Protein AF-A0A534S6N1-F1 (afdb_monomer)

Mean predicted aligned error: 6.17 Å

Structure (mmCIF, N/CA/C/O backbone):
data_AF-A0A534S6N1-F1
#
_entry.id   AF-A0A534S6N1-F1
#
loop_
_atom_site.group_PDB
_atom_site.id
_atom_site.type_symbol
_atom_site.label_atom_id
_atom_site.label_alt_id
_atom_site.label_comp_id
_atom_site.label_asym_id
_atom_site.label_entity_id
_atom_site.label_seq_id
_atom_site.pdbx_PDB_ins_code
_atom_site.Cartn_x
_atom_site.Cartn_y
_atom_site.Cartn_z
_atom_site.occupancy
_atom_site.B_iso_or_equiv
_atom_site.auth_seq_id
_atom_site.auth_comp_id
_atom_site.auth_asym_id
_atom_site.auth_atom_id
_atom_site.pdbx_PDB_model_num
ATOM 1 N N . MET A 1 1 ? -33.232 0.671 -15.993 1.00 51.81 1 MET A N 1
ATOM 2 C CA . MET A 1 1 ? -31.829 0.381 -15.630 1.00 51.81 1 MET A CA 1
ATOM 3 C C . MET A 1 1 ? -31.778 0.270 -14.112 1.00 51.81 1 MET A C 1
ATOM 5 O O . MET A 1 1 ? -31.635 1.287 -13.450 1.00 51.81 1 MET A O 1
ATOM 9 N N . THR A 1 2 ? -32.058 -0.909 -13.556 1.00 57.44 2 THR A N 1
ATOM 10 C CA . THR A 1 2 ? -32.298 -1.109 -12.106 1.00 57.44 2 THR A CA 1
ATOM 11 C C . THR A 1 2 ? -31.104 -1.698 -11.349 1.00 57.44 2 THR A C 1
ATOM 13 O O . THR A 1 2 ? -31.195 -1.885 -10.145 1.00 57.44 2 THR A O 1
ATOM 16 N N . SER A 1 3 ? -29.976 -1.934 -12.017 1.00 84.69 3 SER A N 1
ATOM 17 C CA . SER A 1 3 ? -28.804 -2.647 -11.487 1.00 84.69 3 SER A CA 1
ATOM 18 C C . SER A 1 3 ? -27.503 -1.843 -11.653 1.00 84.69 3 SER A C 1
ATOM 20 O O . SER A 1 3 ? -26.447 -2.395 -11.930 1.00 84.69 3 SER A O 1
ATOM 22 N N . LEU A 1 4 ? -27.551 -0.512 -11.530 1.00 89.69 4 LEU A N 1
ATOM 23 C CA . LEU A 1 4 ? -26.363 0.340 -11.674 1.00 89.69 4 LEU A CA 1
ATOM 24 C C . LEU A 1 4 ? -25.695 0.597 -10.315 1.00 89.69 4 LEU A C 1
ATOM 26 O O . LEU A 1 4 ? -26.336 1.147 -9.417 1.00 89.69 4 LEU A O 1
ATOM 30 N N . ALA A 1 5 ? -24.399 0.304 -10.209 1.00 93.94 5 ALA A N 1
ATOM 31 C CA . ALA A 1 5 ? -23.560 0.701 -9.083 1.00 93.94 5 ALA A CA 1
ATOM 32 C C . ALA A 1 5 ? -22.685 1.916 -9.424 1.00 93.94 5 ALA A C 1
ATOM 34 O O . ALA A 1 5 ? -22.094 1.988 -10.504 1.00 93.94 5 ALA A O 1
ATOM 35 N N . ILE A 1 6 ? -22.580 2.856 -8.483 1.00 95.00 6 ILE A N 1
ATOM 36 C CA . ILE A 1 6 ? -21.675 4.009 -8.535 1.00 95.00 6 ILE A CA 1
ATOM 37 C C . ILE A 1 6 ? -20.575 3.798 -7.493 1.00 95.00 6 ILE A C 1
ATOM 39 O O . ILE A 1 6 ? -20.832 3.779 -6.293 1.00 95.00 6 ILE A O 1
ATOM 43 N N . LEU A 1 7 ? -19.343 3.629 -7.958 1.00 95.88 7 LEU A N 1
ATOM 44 C CA . LEU A 1 7 ? -18.182 3.326 -7.129 1.00 95.88 7 LEU A CA 1
ATOM 45 C C . LEU A 1 7 ? -17.281 4.552 -7.078 1.00 95.88 7 LEU A C 1
ATOM 47 O O . LEU A 1 7 ? -16.904 5.085 -8.125 1.00 95.88 7 LEU A O 1
ATOM 51 N N . ILE A 1 8 ? -16.960 5.008 -5.874 1.00 94.88 8 ILE A N 1
ATOM 52 C CA . ILE A 1 8 ? -16.278 6.282 -5.649 1.00 94.88 8 ILE A CA 1
ATOM 53 C C . ILE A 1 8 ? -14.928 6.027 -4.979 1.00 94.88 8 ILE A C 1
ATOM 55 O O . ILE A 1 8 ? -14.865 5.334 -3.975 1.00 94.88 8 ILE A O 1
ATOM 59 N N . ASP A 1 9 ? -13.851 6.624 -5.479 1.00 92.69 9 ASP A N 1
ATOM 60 C CA . ASP A 1 9 ? -12.572 6.695 -4.764 1.00 92.69 9 ASP A CA 1
ATOM 61 C C . ASP A 1 9 ? -12.251 8.151 -4.438 1.00 92.69 9 ASP A C 1
ATOM 63 O O . ASP A 1 9 ? -11.919 8.941 -5.326 1.00 92.69 9 ASP A O 1
ATOM 67 N N . PHE A 1 10 ? -12.332 8.509 -3.158 1.00 88.88 10 PHE A N 1
ATOM 68 C CA . PHE A 1 10 ? -11.848 9.788 -2.651 1.00 88.88 10 PHE A CA 1
ATOM 69 C C . PHE A 1 10 ? -10.326 9.721 -2.491 1.00 88.88 10 PHE A C 1
ATOM 71 O O . PHE A 1 10 ? -9.799 9.389 -1.424 1.00 88.88 10 PHE A O 1
ATOM 78 N N . GLY A 1 11 ? -9.613 10.020 -3.575 1.00 84.06 11 GLY A N 1
ATOM 79 C CA . GLY A 1 11 ? -8.157 10.103 -3.593 1.00 84.06 11 GLY A CA 1
ATOM 80 C C . GLY A 1 11 ? -7.622 11.431 -3.056 1.00 84.06 11 GLY A C 1
ATOM 81 O O . GLY A 1 11 ? -8.325 12.441 -3.009 1.00 84.06 11 GLY A O 1
ATOM 82 N N . SER A 1 12 ? -6.337 11.460 -2.700 1.00 76.56 12 SER A N 1
ATOM 83 C CA . SER A 1 12 ? -5.633 12.696 -2.316 1.00 76.56 12 SER A CA 1
ATOM 84 C C . SER A 1 12 ? -5.453 13.677 -3.484 1.00 76.56 12 SER A C 1
ATOM 86 O O . SER A 1 12 ? -5.421 14.883 -3.265 1.00 76.56 12 SER A O 1
ATOM 88 N N . THR A 1 13 ? -5.359 13.176 -4.721 1.00 79.44 13 THR A N 1
ATOM 89 C CA . THR A 1 13 ? -5.199 14.000 -5.937 1.00 79.44 13 THR A CA 1
ATOM 90 C C . THR A 1 13 ? -6.490 14.123 -6.741 1.00 79.44 13 THR A C 1
ATOM 92 O O . THR A 1 13 ? -6.827 15.212 -7.195 1.00 79.44 13 THR A O 1
ATOM 95 N N . PHE A 1 14 ? -7.235 13.026 -6.889 1.00 86.94 14 PHE A N 1
ATOM 96 C CA . PHE A 1 14 ? -8.469 12.981 -7.673 1.00 86.94 14 PHE A CA 1
ATOM 97 C C . PHE A 1 14 ? -9.566 12.229 -6.928 1.00 86.94 14 PHE A C 1
ATOM 99 O O . PHE A 1 14 ? -9.301 11.160 -6.376 1.00 86.94 14 PHE A O 1
ATOM 106 N N . THR A 1 15 ? -10.791 12.746 -6.999 1.00 91.44 15 THR A N 1
ATOM 107 C CA . THR A 1 15 ? -12.002 11.968 -6.716 1.00 91.44 15 THR A CA 1
ATOM 108 C C . THR A 1 15 ? -12.402 11.252 -7.997 1.00 91.44 15 THR A C 1
ATOM 110 O O . THR A 1 15 ? -12.622 11.909 -9.014 1.00 91.44 15 THR A O 1
ATOM 113 N N . LYS A 1 16 ? -12.464 9.920 -7.975 1.00 93.88 16 LYS A N 1
ATOM 114 C CA . LYS A 1 16 ? -12.802 9.098 -9.147 1.00 93.88 16 LYS A CA 1
ATOM 115 C C . LYS A 1 16 ? -14.191 8.508 -8.976 1.00 93.88 16 LYS A C 1
ATOM 117 O O . LYS A 1 16 ? -14.545 8.100 -7.874 1.00 93.88 16 LYS A O 1
ATOM 122 N N . VAL A 1 17 ? -14.945 8.429 -10.067 1.00 95.94 17 VAL A N 1
ATOM 123 C CA . VAL A 1 17 ? -16.268 7.803 -10.097 1.00 95.94 17 VAL A CA 1
ATOM 124 C C . VAL A 1 17 ? -16.323 6.792 -11.233 1.00 95.94 17 VAL A C 1
ATOM 126 O O . VAL A 1 17 ? -15.955 7.089 -12.371 1.00 95.94 17 VAL A O 1
ATOM 129 N N . THR A 1 18 ? -16.806 5.597 -10.916 1.00 95.94 18 THR A N 1
ATOM 130 C CA . THR A 1 18 ? -16.961 4.475 -11.842 1.00 95.94 18 THR A CA 1
ATOM 131 C C . THR A 1 18 ? -18.406 3.994 -11.801 1.00 95.94 18 THR A C 1
ATOM 133 O O . THR A 1 18 ? -18.917 3.677 -10.733 1.00 95.94 18 THR A O 1
ATOM 136 N N . ALA A 1 19 ? -19.062 3.917 -12.957 1.00 95.38 19 ALA A N 1
ATOM 137 C CA . ALA A 1 19 ? -20.391 3.329 -13.088 1.00 95.38 19 ALA A CA 1
ATOM 138 C C . ALA A 1 19 ? -20.293 1.901 -13.634 1.00 95.38 19 ALA A C 1
ATOM 140 O O . ALA A 1 19 ? -19.720 1.693 -14.707 1.00 95.38 19 ALA A O 1
ATOM 141 N N . ILE A 1 20 ? -20.874 0.941 -12.916 1.00 95.31 20 ILE A N 1
ATOM 142 C CA . ILE A 1 20 ? -20.887 -0.485 -13.260 1.00 95.31 20 ILE A CA 1
ATOM 143 C C . ILE A 1 20 ? -22.326 -0.974 -13.394 1.00 95.31 20 ILE A C 1
ATOM 145 O O . ILE A 1 20 ? -23.168 -0.679 -12.552 1.00 95.31 20 ILE A O 1
ATOM 149 N N . ASP A 1 21 ? -22.593 -1.749 -14.438 1.00 94.25 21 ASP A N 1
ATOM 150 C CA . ASP A 1 21 ? -23.801 -2.563 -14.553 1.00 94.25 21 ASP A CA 1
ATOM 151 C C . ASP A 1 21 ? -23.591 -3.879 -13.785 1.00 94.25 21 ASP A C 1
ATOM 153 O O . ASP A 1 21 ? -22.712 -4.674 -14.135 1.00 94.25 21 ASP A O 1
ATOM 157 N N . LEU A 1 22 ? -24.373 -4.081 -12.723 1.00 94.19 22 LEU A N 1
ATOM 158 C CA . LEU A 1 22 ? -24.304 -5.240 -11.835 1.00 94.19 22 LEU A CA 1
ATOM 159 C C . LEU A 1 22 ? -24.839 -6.522 -12.489 1.00 94.19 22 LEU A C 1
ATOM 161 O O . LEU A 1 22 ? -24.421 -7.604 -12.090 1.00 94.19 22 LEU A O 1
ATOM 165 N N . ASP A 1 23 ? -25.698 -6.440 -13.508 1.00 93.38 23 ASP A N 1
ATOM 166 C CA . ASP A 1 23 ? -26.204 -7.635 -14.194 1.00 93.38 23 ASP A CA 1
ATOM 167 C C . ASP A 1 23 ? -25.150 -8.191 -15.161 1.00 93.38 23 ASP A C 1
ATOM 169 O O . ASP A 1 23 ? -24.965 -9.402 -15.292 1.00 93.38 23 ASP A O 1
ATOM 173 N N . THR A 1 24 ? -24.430 -7.299 -15.852 1.00 93.56 24 THR A N 1
ATOM 174 C CA . THR A 1 24 ? -23.471 -7.684 -16.904 1.00 93.56 24 THR A CA 1
ATOM 175 C C . THR A 1 24 ? -22.001 -7.616 -16.475 1.00 93.56 24 THR A C 1
ATOM 177 O O . THR A 1 24 ? -21.106 -8.021 -17.238 1.00 93.56 24 THR A O 1
ATOM 180 N N . ALA A 1 25 ? -21.728 -7.104 -15.270 1.00 94.19 25 ALA A N 1
ATOM 181 C CA . ALA A 1 25 ? -20.392 -6.773 -14.770 1.00 94.19 25 ALA A CA 1
ATOM 182 C C . ALA A 1 25 ? -19.598 -5.893 -15.755 1.00 94.19 25 ALA A C 1
ATOM 184 O O . ALA A 1 25 ? -18.394 -6.082 -15.988 1.00 94.19 25 ALA A O 1
ATOM 185 N N . ARG A 1 26 ? -20.289 -4.976 -16.443 1.00 94.56 26 ARG A N 1
ATOM 186 C CA . ARG A 1 26 ? -19.684 -4.096 -17.451 1.00 94.56 26 ARG A CA 1
ATOM 187 C C . ARG A 1 26 ? -19.445 -2.706 -16.900 1.00 94.56 26 ARG A C 1
ATOM 189 O O . ARG A 1 26 ? -20.263 -2.142 -16.180 1.00 94.56 26 ARG A O 1
ATOM 196 N N . LEU A 1 27 ? -18.305 -2.157 -17.299 1.00 94.62 27 LEU A N 1
ATOM 197 C CA . LEU A 1 27 ? -17.960 -0.774 -17.087 1.00 94.62 27 LEU A CA 1
ATOM 198 C C . LEU A 1 27 ? -18.828 0.070 -18.009 1.00 94.62 27 LEU A C 1
ATOM 200 O O . LEU A 1 27 ? -18.692 -0.004 -19.227 1.00 94.62 27 LEU A O 1
ATOM 204 N N . MET A 1 28 ? -19.710 0.864 -17.416 1.00 94.38 28 MET A N 1
ATOM 205 C CA . MET A 1 28 ? -20.589 1.765 -18.151 1.00 94.38 28 MET A CA 1
ATOM 206 C C . MET A 1 28 ? -19.865 3.071 -18.467 1.00 94.38 28 MET A C 1
ATOM 208 O O . MET A 1 28 ? -19.951 3.587 -19.578 1.00 94.38 28 MET A O 1
ATOM 212 N N . GLY A 1 29 ? -19.105 3.595 -17.505 1.00 94.00 29 GLY A N 1
ATOM 213 C CA . GLY A 1 29 ? -18.325 4.807 -17.700 1.00 94.00 29 GLY A CA 1
ATOM 214 C C . GLY A 1 29 ? -17.505 5.188 -16.478 1.00 94.00 29 GLY A C 1
ATOM 215 O O . GLY A 1 29 ? -17.706 4.664 -15.381 1.00 94.00 29 GLY A O 1
ATOM 216 N N . ARG A 1 30 ? -16.566 6.115 -16.686 1.00 94.81 30 ARG A N 1
ATOM 217 C CA . ARG A 1 30 ? -15.696 6.663 -15.641 1.00 94.81 30 ARG A CA 1
ATOM 218 C C . ARG A 1 30 ? -15.501 8.156 -15.813 1.00 94.81 30 ARG A C 1
ATOM 220 O O . ARG A 1 30 ? -15.488 8.675 -16.933 1.00 94.81 30 ARG A O 1
ATOM 227 N N . SER A 1 31 ? -15.279 8.821 -14.696 1.00 95.56 31 SER A N 1
ATOM 228 C CA . SER A 1 31 ? -14.859 10.214 -14.629 1.00 95.56 31 SER A CA 1
ATOM 229 C C . SER A 1 31 ? -13.985 10.435 -13.400 1.00 95.56 31 SER A C 1
ATOM 231 O O . SER A 1 31 ? -13.890 9.586 -12.509 1.00 95.56 31 SER A O 1
ATOM 233 N N . GLN A 1 32 ? -13.322 11.583 -13.362 1.00 94.19 32 GLN A N 1
ATOM 234 C CA . GLN A 1 32 ? -12.574 12.015 -12.197 1.00 94.19 32 GLN A CA 1
ATOM 235 C C . GLN A 1 32 ? -12.534 13.536 -12.151 1.00 94.19 32 GLN A C 1
ATOM 237 O O . GLN A 1 32 ? -12.470 14.174 -13.195 1.00 94.19 32 GLN A O 1
ATOM 242 N N . ALA A 1 33 ? -12.500 14.095 -10.950 1.00 94.38 33 ALA A N 1
ATOM 243 C CA . ALA A 1 33 ? -12.317 15.521 -10.715 1.00 94.38 33 ALA A CA 1
ATOM 244 C C . ALA A 1 33 ? -11.152 15.743 -9.739 1.00 94.38 33 ALA A C 1
ATOM 246 O O . ALA A 1 33 ? -10.833 14.829 -8.964 1.00 94.38 33 ALA A O 1
ATOM 247 N N . PRO A 1 34 ? -10.501 16.923 -9.747 1.00 90.44 34 PRO A N 1
ATOM 248 C CA . PRO A 1 34 ? -9.535 17.286 -8.713 1.00 90.44 34 PRO A CA 1
ATOM 249 C C . PRO A 1 34 ? -10.100 17.034 -7.309 1.00 90.44 34 PRO A C 1
ATOM 251 O O . PRO A 1 34 ? -11.276 17.282 -7.044 1.00 90.44 34 PRO A O 1
ATOM 254 N N . SER A 1 35 ? -9.278 16.493 -6.410 1.00 85.19 35 SER A N 1
ATOM 255 C CA . SER A 1 35 ? -9.720 16.204 -5.046 1.00 85.19 35 SER A CA 1
ATOM 256 C C . SER A 1 35 ? -9.987 17.491 -4.272 1.00 85.19 35 SER A C 1
ATOM 258 O O . SER A 1 35 ? -9.147 18.388 -4.222 1.00 85.19 35 SER A O 1
ATOM 260 N N . THR A 1 36 ? -11.140 17.548 -3.616 1.00 88.06 36 THR A N 1
ATOM 261 C CA . THR A 1 36 ? -11.559 18.652 -2.745 1.00 88.06 36 THR A CA 1
ATOM 262 C C . THR A 1 36 ? -11.552 18.235 -1.273 1.00 88.06 36 THR A C 1
ATOM 264 O O . THR A 1 36 ? -12.238 18.829 -0.451 1.00 88.06 36 THR A O 1
ATOM 267 N N . VAL A 1 37 ? -10.761 17.220 -0.895 1.00 80.25 37 VAL A N 1
ATOM 268 C CA . VAL A 1 37 ? -10.700 16.724 0.497 1.00 80.25 37 VAL A CA 1
ATOM 269 C C . VAL A 1 37 ? -10.297 17.789 1.519 1.00 80.25 37 VAL A C 1
ATOM 271 O O . VAL A 1 37 ? -10.723 17.737 2.671 1.00 80.25 37 VAL A O 1
ATOM 274 N N . LEU A 1 38 ? -9.486 18.765 1.107 1.00 79.12 38 LEU A N 1
ATOM 275 C CA . LEU A 1 38 ? -9.050 19.859 1.975 1.00 79.12 38 LEU A CA 1
ATOM 276 C C . LEU A 1 38 ? -10.128 20.939 2.156 1.00 79.12 38 LEU A C 1
ATOM 278 O O . LEU A 1 38 ? -9.992 21.778 3.046 1.00 79.12 38 LEU A O 1
ATOM 282 N N . THR A 1 39 ? -11.177 20.935 1.328 1.00 84.75 39 THR A N 1
ATOM 283 C CA . THR A 1 39 ? -12.270 21.915 1.356 1.00 84.75 39 THR A CA 1
ATOM 284 C C . THR A 1 39 ? -13.609 21.251 1.660 1.00 84.75 39 THR A C 1
ATOM 286 O O . THR A 1 39 ? -14.106 21.388 2.774 1.00 84.75 39 THR A O 1
ATOM 289 N N . ASP A 1 40 ? -14.201 20.550 0.698 1.00 88.69 40 ASP A N 1
ATOM 290 C CA . ASP A 1 40 ? -15.447 19.798 0.831 1.00 88.69 40 ASP A CA 1
ATOM 291 C C . ASP A 1 40 ? -15.495 18.676 -0.216 1.00 88.69 40 ASP A C 1
ATOM 293 O O . ASP A 1 40 ? -15.558 18.941 -1.418 1.00 88.69 40 ASP A O 1
ATOM 297 N N . VAL A 1 41 ? -15.484 17.410 0.212 1.00 88.62 41 VAL A N 1
ATOM 298 C CA . VAL A 1 41 ? -15.417 16.250 -0.707 1.00 88.62 41 VAL A CA 1
ATOM 299 C C . VAL A 1 41 ? -16.599 16.166 -1.680 1.00 88.62 41 VAL A C 1
ATOM 301 O O . VAL A 1 41 ? -16.496 15.523 -2.726 1.00 88.62 41 VAL A O 1
ATOM 304 N N . ARG A 1 42 ? -17.722 16.821 -1.361 1.00 91.44 42 ARG A N 1
ATOM 305 C CA . ARG A 1 42 ? -18.924 16.816 -2.200 1.00 91.44 42 ARG A CA 1
ATOM 306 C C . ARG A 1 42 ? -18.708 17.578 -3.498 1.00 91.44 42 ARG A C 1
ATOM 308 O O . ARG A 1 42 ? -19.259 17.176 -4.512 1.00 91.44 42 ARG A O 1
ATOM 315 N N . GLU A 1 43 ? -17.895 18.633 -3.485 1.00 93.12 43 GLU A N 1
ATOM 316 C CA . GLU A 1 43 ? -17.604 19.448 -4.670 1.00 93.12 43 GLU A CA 1
ATOM 317 C C . GLU A 1 43 ? -16.938 18.602 -5.766 1.00 93.12 43 GLU A C 1
ATOM 319 O O . GLU A 1 43 ? -17.456 18.506 -6.880 1.00 93.12 43 GLU A O 1
ATOM 324 N N . GLY A 1 44 ? -15.849 17.905 -5.425 1.00 92.94 44 GLY A N 1
ATOM 325 C CA . GLY A 1 44 ? -15.161 16.994 -6.337 1.00 92.94 44 GLY A CA 1
ATOM 326 C C . GLY A 1 44 ? -16.036 15.814 -6.766 1.00 92.94 44 GLY A C 1
ATOM 327 O O . GLY A 1 44 ? -16.027 15.437 -7.938 1.00 92.94 44 GLY A O 1
ATOM 328 N N . LEU A 1 45 ? -16.845 15.255 -5.857 1.00 94.88 45 LEU A N 1
ATOM 329 C CA . LEU A 1 45 ? -17.784 14.185 -6.205 1.00 94.88 45 LEU A CA 1
ATOM 330 C C . LEU A 1 45 ? -18.849 14.654 -7.207 1.00 94.88 45 LEU A C 1
ATOM 332 O O . LEU A 1 45 ? -19.074 13.984 -8.212 1.00 94.88 45 LEU A O 1
ATOM 336 N N . LEU A 1 46 ? -19.493 15.798 -6.966 1.00 95.62 46 LEU A N 1
ATOM 337 C CA . LEU A 1 46 ? -20.523 16.345 -7.853 1.00 95.62 46 LEU A CA 1
ATOM 338 C C . LEU A 1 46 ? -19.951 16.711 -9.221 1.00 95.62 46 LEU A C 1
ATOM 340 O O . LEU A 1 46 ? -20.587 16.426 -10.236 1.00 95.62 46 LEU A O 1
ATOM 344 N N . GLN A 1 47 ? -18.737 17.267 -9.264 1.00 96.31 47 GLN A N 1
ATOM 345 C CA . GLN A 1 47 ? -18.045 17.515 -10.524 1.00 96.31 47 GLN A CA 1
ATOM 346 C C . GLN A 1 47 ? -17.812 16.205 -11.287 1.00 96.31 47 GLN A C 1
ATOM 348 O O . GLN A 1 47 ? -18.197 16.102 -12.452 1.00 96.31 47 GLN A O 1
ATOM 353 N N . ALA A 1 48 ? -17.256 15.180 -10.635 1.00 96.25 48 ALA A N 1
ATOM 354 C CA . ALA A 1 48 ? -17.022 13.890 -11.275 1.00 96.25 48 ALA A CA 1
ATOM 355 C C . ALA A 1 48 ? -18.339 13.243 -11.750 1.00 96.25 48 ALA A C 1
ATOM 357 O O . ALA A 1 48 ? -18.413 12.749 -12.876 1.00 96.25 48 ALA A O 1
ATOM 358 N N . LEU A 1 49 ? -19.407 13.284 -10.950 1.00 96.25 49 LEU A N 1
ATOM 359 C CA . LEU A 1 49 ? -20.726 12.768 -11.336 1.00 96.25 49 LEU A CA 1
ATOM 360 C C . LEU A 1 49 ? -21.324 13.523 -12.531 1.00 96.25 49 LEU A C 1
ATOM 362 O O . LEU A 1 49 ? -21.884 12.894 -13.427 1.00 96.25 49 LEU A O 1
ATOM 366 N N . SER A 1 50 ? -21.183 14.849 -12.567 1.00 95.75 50 SER A N 1
ATOM 367 C CA . SER A 1 50 ? -21.616 15.690 -13.688 1.00 95.75 50 SER A CA 1
ATOM 368 C C . SER A 1 50 ? -20.852 15.352 -14.971 1.00 95.75 50 SER A C 1
ATOM 370 O O . SER A 1 50 ? -21.463 15.114 -16.012 1.00 95.75 50 SER A O 1
ATOM 372 N N . GLU A 1 51 ? -19.525 15.221 -14.898 1.00 96.00 51 GLU A N 1
ATOM 373 C CA . GLU A 1 51 ? -18.697 14.818 -16.042 1.00 96.00 51 GLU A CA 1
ATOM 374 C C . GLU A 1 51 ? -19.034 13.409 -16.546 1.00 96.00 51 GLU A C 1
ATOM 376 O O . GLU A 1 51 ? -19.061 13.168 -17.756 1.00 96.00 51 GLU A O 1
ATOM 381 N N . LEU A 1 52 ? -19.319 12.472 -15.635 1.00 95.25 52 LEU A N 1
ATOM 382 C CA . LEU A 1 52 ? -19.778 11.133 -16.000 1.00 95.25 52 LEU A CA 1
ATOM 383 C C . LEU A 1 52 ? -21.129 11.198 -16.713 1.00 95.25 52 LEU A C 1
ATOM 385 O O . LEU A 1 52 ? -21.295 10.579 -17.761 1.00 95.25 52 LEU A O 1
ATOM 389 N N . HIS A 1 53 ? -22.064 11.982 -16.169 1.00 94.75 53 HIS A N 1
ATOM 390 C CA . HIS A 1 53 ? -23.403 12.160 -16.718 1.00 94.75 53 HIS A CA 1
ATOM 391 C C . HIS A 1 53 ? -23.397 12.764 -18.130 1.00 94.75 53 HIS A C 1
ATOM 393 O O . HIS A 1 53 ? -24.182 12.353 -18.981 1.00 94.75 53 HIS A O 1
ATOM 399 N N . GLN A 1 54 ? -22.499 13.714 -18.400 1.00 93.44 54 GLN A N 1
ATOM 400 C CA . GLN A 1 54 ? -22.359 14.327 -19.725 1.00 93.44 54 GLN A CA 1
ATOM 401 C C . GLN A 1 54 ? -21.941 13.317 -20.799 1.00 93.44 54 GLN A C 1
ATOM 403 O O . GLN A 1 54 ? -22.389 13.410 -21.939 1.00 93.44 54 GLN A O 1
ATOM 408 N N . ARG A 1 55 ? -21.085 12.350 -20.445 1.00 90.38 55 ARG A N 1
ATOM 409 C CA . ARG A 1 55 ? -20.628 11.298 -21.370 1.00 90.38 55 ARG A CA 1
ATOM 410 C C . ARG A 1 55 ? -21.632 10.159 -21.478 1.00 90.38 55 ARG A C 1
ATOM 412 O O . ARG A 1 55 ? -21.785 9.568 -22.541 1.00 90.38 55 ARG A O 1
ATOM 419 N N . LEU A 1 56 ? -22.289 9.847 -20.367 1.00 88.88 56 LEU A N 1
ATOM 420 C CA . LEU A 1 56 ? -23.265 8.783 -20.259 1.00 88.88 56 LEU A CA 1
ATOM 421 C C . LEU A 1 56 ? -24.456 9.304 -19.445 1.00 88.88 56 LEU A C 1
ATOM 423 O O . LEU A 1 56 ? -24.314 9.446 -18.231 1.00 88.88 56 LEU A O 1
ATOM 427 N N . PRO A 1 57 ? -25.622 9.585 -20.059 1.00 89.25 57 PRO A N 1
ATOM 428 C CA . PRO A 1 57 ? -26.773 10.162 -19.364 1.00 89.25 57 PRO A CA 1
ATOM 429 C C . PRO A 1 57 ? -27.414 9.178 -18.360 1.00 89.25 57 PRO A C 1
ATOM 431 O O . PRO A 1 57 ? -28.463 8.592 -18.599 1.00 89.25 57 PRO A O 1
ATOM 434 N N . LEU A 1 58 ? -26.751 9.000 -17.210 1.00 85.69 58 LEU A N 1
ATOM 435 C CA . LEU A 1 58 ? -27.086 8.062 -16.127 1.00 85.69 58 LEU A CA 1
ATOM 436 C C . LEU A 1 58 ? -28.198 8.545 -15.181 1.00 85.69 58 LEU A C 1
ATOM 438 O O . LEU A 1 58 ? -28.737 7.762 -14.396 1.00 85.69 58 LEU A O 1
ATOM 442 N N . PHE A 1 59 ? -28.511 9.838 -15.216 1.00 86.94 59 PHE A N 1
ATOM 443 C CA . PHE A 1 59 ? -29.445 10.509 -14.314 1.00 86.94 59 PHE A CA 1
ATOM 444 C C . PHE A 1 59 ? -30.514 11.247 -15.141 1.00 86.94 59 PHE A C 1
ATOM 446 O O . PHE A 1 59 ? -30.266 11.560 -16.301 1.00 86.94 59 PHE A O 1
ATOM 453 N N . PRO A 1 60 ? -31.696 11.569 -14.587 1.00 86.88 60 PRO A N 1
ATOM 454 C CA . PRO A 1 60 ? -32.711 12.342 -15.317 1.00 86.88 60 PRO A CA 1
ATOM 455 C C . PRO A 1 60 ? -32.261 13.764 -15.684 1.00 86.88 60 PRO A C 1
ATOM 457 O O . PRO A 1 60 ? -32.747 14.352 -16.646 1.00 86.88 60 PRO A O 1
ATOM 460 N N . ARG A 1 61 ? -31.348 14.326 -14.889 1.00 89.69 61 ARG A N 1
ATOM 461 C CA . ARG A 1 61 ? -30.729 15.640 -15.068 1.00 89.69 61 ARG A CA 1
ATOM 462 C C . ARG A 1 61 ? -29.299 15.595 -14.540 1.00 89.69 61 ARG A C 1
ATOM 464 O O . ARG A 1 61 ? -28.984 14.730 -13.722 1.00 89.69 61 ARG A O 1
ATOM 471 N N . SER A 1 62 ? -28.471 16.555 -14.950 1.00 90.50 62 SER A N 1
ATOM 472 C CA . SER A 1 62 ? -27.120 16.702 -14.402 1.00 90.50 62 SER A CA 1
ATOM 473 C C . SER A 1 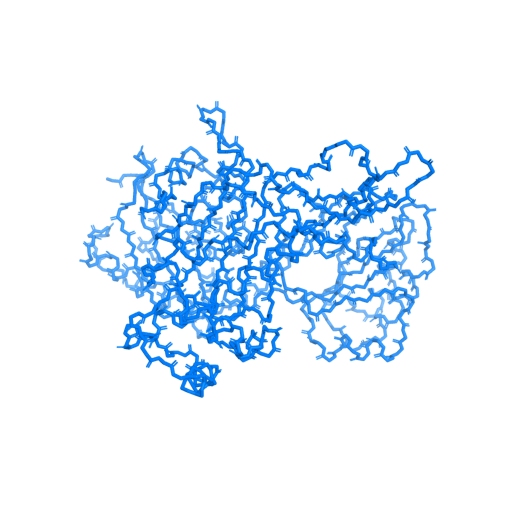62 ? -27.163 16.801 -12.872 1.00 90.50 62 SER A C 1
ATOM 475 O O . SER A 1 62 ? -27.936 17.620 -12.363 1.00 90.50 62 SER A O 1
ATOM 477 N N . PRO A 1 63 ? -26.356 16.010 -12.140 1.00 91.75 63 PRO A N 1
ATOM 478 C CA . PRO A 1 63 ? -26.295 16.069 -10.685 1.00 91.75 63 PRO A CA 1
ATOM 479 C C . PRO A 1 63 ? -25.967 17.479 -10.187 1.00 91.75 63 PRO A C 1
ATOM 481 O O . PRO A 1 63 ? -24.975 18.075 -10.603 1.00 91.75 63 PRO A O 1
ATOM 484 N N . GLN A 1 64 ? -26.825 18.013 -9.316 1.00 89.19 64 GLN A N 1
ATOM 485 C CA . GLN A 1 64 ? -26.632 19.306 -8.637 1.00 89.19 64 GLN A CA 1
ATOM 486 C C . GLN A 1 64 ? -26.337 19.125 -7.144 1.00 89.19 64 GLN A C 1
ATOM 488 O O . GLN A 1 64 ? -25.708 19.975 -6.524 1.00 89.19 64 GLN A O 1
ATOM 493 N N . ASP A 1 65 ? -26.775 17.997 -6.590 1.00 9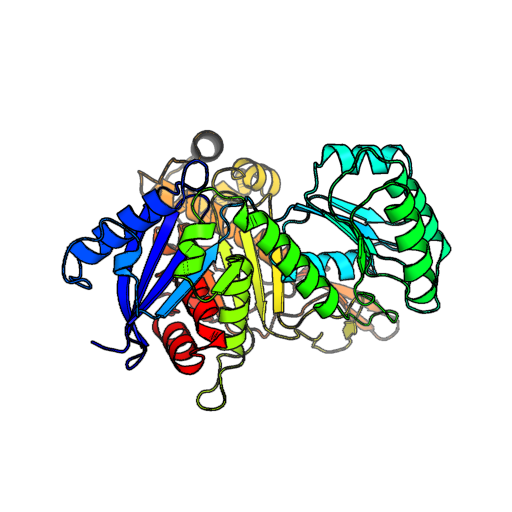1.38 65 ASP A N 1
ATOM 494 C CA . ASP A 1 65 ? -26.577 17.577 -5.212 1.00 91.38 65 ASP A CA 1
ATOM 495 C C . ASP A 1 65 ? -26.554 16.034 -5.139 1.00 91.38 65 ASP A C 1
ATOM 497 O O . ASP A 1 65 ? -26.739 15.330 -6.146 1.00 91.38 65 ASP A O 1
ATOM 501 N N . LEU A 1 66 ? -26.306 15.511 -3.935 1.00 90.31 66 LEU A N 1
ATOM 502 C CA . LEU A 1 66 ? -26.166 14.077 -3.688 1.00 90.31 66 LEU A CA 1
ATOM 503 C C . LEU A 1 66 ? -27.487 13.296 -3.772 1.00 90.31 66 LEU A C 1
ATOM 505 O O . LEU A 1 66 ? -27.424 12.079 -3.900 1.00 90.31 66 LEU A O 1
ATOM 509 N N . SER A 1 67 ? -28.662 13.944 -3.809 1.00 89.81 67 SER A N 1
ATOM 510 C CA . SER A 1 67 ? -29.951 13.241 -3.984 1.00 89.81 67 SER A CA 1
ATOM 511 C C . SER A 1 67 ? -30.023 12.484 -5.313 1.00 89.81 67 SER A C 1
ATOM 513 O O . SER A 1 67 ? -30.750 11.507 -5.452 1.00 89.81 67 SER A O 1
ATOM 515 N N . SER A 1 68 ? -29.185 12.857 -6.286 1.00 87.81 68 SER A N 1
ATOM 516 C CA . SER A 1 68 ? -29.019 12.123 -7.549 1.00 87.81 68 SER A CA 1
ATOM 517 C C . SER A 1 68 ? -28.560 10.667 -7.349 1.00 87.81 68 SER A C 1
ATOM 519 O O . SER A 1 68 ? -28.712 9.842 -8.255 1.00 87.81 68 SER A O 1
ATOM 521 N N . LEU A 1 69 ? -27.973 10.358 -6.189 1.00 89.50 69 LEU A N 1
ATOM 522 C CA . LEU A 1 69 ? -27.520 9.029 -5.782 1.00 89.50 69 LEU A CA 1
ATOM 523 C C . LEU A 1 69 ? -28.598 8.222 -5.043 1.00 89.50 69 LEU A C 1
ATOM 525 O O . LEU A 1 69 ? -28.410 7.027 -4.828 1.00 89.50 69 LEU A O 1
ATOM 529 N N . GLU A 1 70 ? -29.719 8.841 -4.671 1.00 87.12 70 GLU A N 1
ATOM 530 C CA . GLU A 1 70 ? -30.779 8.190 -3.907 1.00 87.12 70 GLU A CA 1
ATOM 531 C C . GLU A 1 70 ? -31.348 6.973 -4.657 1.00 87.12 70 GLU A C 1
ATOM 533 O O . GLU A 1 70 ? -31.600 7.008 -5.866 1.00 87.12 70 GLU A O 1
ATOM 538 N N . GLY A 1 71 ? -31.499 5.859 -3.935 1.00 83.06 71 GLY A N 1
ATOM 539 C CA . GLY A 1 71 ? -31.974 4.590 -4.491 1.00 83.06 71 GLY A CA 1
ATOM 540 C C . GLY A 1 71 ? -30.984 3.871 -5.418 1.00 83.06 71 GLY A C 1
ATOM 541 O O . GLY A 1 71 ? -31.385 2.931 -6.104 1.00 83.06 71 GLY A O 1
ATOM 542 N N . LYS A 1 72 ? -29.712 4.292 -5.473 1.00 86.94 72 LYS A N 1
ATOM 543 C CA . LYS A 1 72 ? -28.642 3.595 -6.207 1.00 86.94 72 LYS A CA 1
ATOM 544 C C . LYS A 1 72 ? -27.735 2.831 -5.249 1.00 86.94 72 LYS A C 1
ATOM 546 O O . LYS A 1 72 ? -27.559 3.232 -4.105 1.00 86.94 72 LYS A O 1
ATOM 551 N N . THR A 1 73 ? -27.093 1.776 -5.743 1.00 91.25 73 THR A N 1
ATOM 552 C CA . THR A 1 73 ? -25.987 1.134 -5.026 1.00 91.25 73 THR A CA 1
ATOM 553 C C . THR A 1 73 ? -24.766 2.040 -5.118 1.00 91.25 73 THR A C 1
ATOM 555 O O . THR A 1 73 ? -24.206 2.209 -6.205 1.00 91.25 73 THR A O 1
ATOM 558 N N . VAL A 1 74 ? -24.354 2.639 -4.000 1.00 93.25 74 VAL A N 1
ATOM 559 C CA . VAL A 1 74 ? -23.178 3.514 -3.959 1.00 93.25 74 VAL A CA 1
ATOM 560 C C . VAL A 1 74 ? -22.199 3.026 -2.910 1.00 93.25 74 VAL A C 1
ATOM 562 O O . VAL A 1 74 ? -22.510 2.931 -1.725 1.00 93.25 74 VAL A O 1
ATOM 565 N N . LEU A 1 75 ? -20.987 2.733 -3.364 1.00 93.44 75 LEU A N 1
ATOM 566 C CA . LEU A 1 75 ? -19.904 2.221 -2.535 1.00 93.44 75 LEU A CA 1
ATOM 567 C C . LEU A 1 75 ? -18.702 3.132 -2.717 1.00 93.44 75 LEU A C 1
ATOM 569 O O . LEU A 1 75 ? -18.475 3.651 -3.813 1.00 93.44 75 LEU A O 1
ATOM 573 N N . ALA A 1 76 ? -17.928 3.340 -1.658 1.00 91.75 76 ALA A N 1
ATOM 574 C CA . ALA A 1 76 ? -16.777 4.216 -1.739 1.00 91.75 76 ALA A CA 1
ATOM 575 C C . ALA A 1 76 ? -15.536 3.656 -1.055 1.00 91.75 76 ALA A C 1
ATOM 577 O O . ALA A 1 76 ? -15.583 2.873 -0.108 1.00 91.75 76 ALA A O 1
ATOM 578 N N . SER A 1 77 ? -14.397 4.147 -1.514 1.00 89.94 77 SER A N 1
ATOM 579 C CA . SER A 1 77 ? -13.143 4.106 -0.796 1.00 89.94 77 SER A CA 1
ATOM 580 C C . SER A 1 77 ? -12.598 5.509 -0.567 1.00 89.94 77 SER A C 1
ATOM 582 O O . SER A 1 77 ? -12.966 6.461 -1.258 1.00 89.94 77 SER A O 1
ATOM 584 N N . SER A 1 78 ? -11.721 5.661 0.419 1.00 86.00 78 SER A N 1
ATOM 585 C CA . SER A 1 78 ? -11.039 6.924 0.674 1.00 86.00 78 SER A CA 1
ATOM 586 C C . SER A 1 78 ? -9.596 6.721 1.117 1.00 86.00 78 SER A C 1
ATOM 588 O O . SER A 1 78 ? -9.289 5.912 1.992 1.00 86.00 78 SER A O 1
ATOM 590 N N . SER A 1 79 ? -8.702 7.510 0.527 1.00 78.69 79 SER A N 1
ATOM 591 C CA . SER A 1 79 ? -7.302 7.675 0.940 1.00 78.69 79 SER A CA 1
ATOM 592 C C . SER A 1 79 ? -6.977 9.128 1.301 1.00 78.69 79 SER A C 1
ATOM 594 O O . SER A 1 79 ? -5.868 9.448 1.736 1.00 78.69 79 SER A O 1
ATOM 596 N N . ALA A 1 80 ? -7.953 10.025 1.164 1.00 60.31 80 ALA A N 1
ATOM 597 C CA . ALA A 1 80 ? -7.744 11.462 1.150 1.00 60.31 80 ALA A CA 1
ATOM 598 C C . ALA A 1 80 ? -7.373 12.077 2.522 1.00 60.31 80 ALA A C 1
ATOM 600 O O . ALA A 1 80 ? -6.915 13.215 2.584 1.00 60.31 80 ALA A O 1
ATOM 601 N N . ALA A 1 81 ? -7.451 11.312 3.618 1.00 59.66 81 ALA A N 1
ATOM 602 C CA . ALA A 1 81 ? -6.975 11.724 4.945 1.00 59.66 81 ALA A CA 1
ATOM 603 C C . ALA A 1 81 ? -5.442 11.597 5.147 1.00 59.66 81 ALA A C 1
ATOM 605 O O . ALA A 1 81 ? -4.964 11.708 6.277 1.00 59.66 81 ALA A O 1
ATOM 606 N N . GLY A 1 82 ? -4.666 11.342 4.082 1.00 61.53 82 GLY A N 1
ATOM 607 C CA . GLY A 1 82 ? -3.199 11.220 4.139 1.00 61.53 82 GLY A CA 1
ATOM 608 C C . GLY A 1 82 ? -2.687 9.876 4.673 1.00 61.53 82 GLY A C 1
ATOM 609 O O . GLY A 1 82 ? -1.495 9.748 4.964 1.00 61.53 82 GLY A O 1
ATOM 610 N N . GLY A 1 83 ? -3.580 8.885 4.781 1.00 73.19 83 GLY A N 1
ATOM 611 C CA . GLY A 1 83 ? -3.328 7.608 5.450 1.00 73.19 83 GLY A CA 1
ATOM 612 C C . GLY A 1 83 ? -3.276 7.748 6.975 1.00 73.19 83 GLY A C 1
ATOM 613 O O . GLY A 1 83 ? -2.859 8.775 7.505 1.00 73.19 83 GLY A O 1
ATOM 614 N N . LEU A 1 84 ? -3.692 6.712 7.703 1.00 83.94 84 LEU A N 1
ATOM 615 C CA . LEU A 1 84 ? -3.565 6.690 9.161 1.00 83.94 84 LEU A CA 1
ATOM 616 C C . LEU A 1 84 ? -2.092 6.479 9.548 1.00 83.94 84 LEU A C 1
ATOM 618 O O . LEU A 1 84 ? -1.531 5.420 9.269 1.00 83.94 84 LEU A O 1
ATOM 622 N N . ARG A 1 85 ? -1.444 7.483 10.152 1.00 89.38 85 ARG A N 1
ATOM 623 C CA . ARG A 1 85 ? -0.031 7.415 10.567 1.00 89.38 85 ARG A CA 1
ATOM 624 C C . ARG A 1 85 ? 0.103 6.626 11.869 1.00 89.38 85 ARG A C 1
ATOM 626 O O . ARG A 1 85 ? -0.360 7.082 12.909 1.00 89.38 85 ARG A O 1
ATOM 633 N N . ILE A 1 86 ? 0.780 5.484 11.851 1.00 93.62 86 ILE A N 1
ATOM 634 C CA . ILE A 1 86 ? 0.946 4.625 13.034 1.00 93.62 86 ILE A CA 1
ATOM 635 C C . ILE A 1 86 ? 2.400 4.628 13.487 1.00 93.62 86 ILE A C 1
ATOM 637 O O . ILE A 1 86 ? 3.304 4.397 12.681 1.00 93.62 86 ILE A O 1
ATOM 641 N N . ALA A 1 87 ? 2.618 4.862 14.781 1.00 96.69 87 ALA A N 1
ATOM 642 C CA . ALA A 1 87 ? 3.875 4.525 15.440 1.00 96.69 87 ALA A CA 1
ATOM 643 C C . ALA A 1 87 ? 3.737 3.168 16.143 1.00 96.69 87 ALA A C 1
ATOM 645 O O . ALA A 1 87 ? 2.800 2.954 16.914 1.00 96.69 87 ALA A O 1
ATOM 646 N N . VAL A 1 88 ? 4.666 2.253 15.882 1.00 97.19 88 VAL A N 1
ATOM 647 C CA . VAL A 1 88 ? 4.693 0.917 16.486 1.00 97.19 88 VAL A CA 1
ATOM 648 C C . VAL A 1 88 ? 5.679 0.908 17.648 1.00 97.19 88 VAL A C 1
ATOM 650 O O . VAL A 1 88 ? 6.852 1.246 17.486 1.00 97.19 88 VAL A O 1
ATOM 653 N N . VAL A 1 89 ? 5.215 0.481 18.820 1.00 97.25 89 VAL A N 1
ATOM 654 C CA . VAL A 1 89 ? 6.056 0.236 19.995 1.00 97.25 89 VAL A CA 1
ATOM 655 C C . VAL A 1 89 ? 5.931 -1.239 20.333 1.00 97.25 89 VAL A C 1
ATOM 657 O O . VAL A 1 89 ? 4.875 -1.679 20.778 1.00 97.25 89 VAL A O 1
ATOM 660 N N . GLY A 1 90 ? 6.983 -2.016 20.095 1.00 94.19 90 GLY A N 1
ATOM 661 C CA . GLY A 1 90 ? 6.985 -3.449 20.374 1.00 94.19 90 GLY A CA 1
ATOM 662 C C . GLY A 1 90 ? 8.058 -3.888 21.352 1.00 94.19 90 GLY A C 1
ATOM 663 O O . GLY A 1 90 ? 8.801 -3.083 21.910 1.00 94.19 90 GLY A O 1
ATOM 664 N N . ASN A 1 91 ? 8.125 -5.201 21.565 1.00 92.69 91 ASN A N 1
ATOM 665 C CA . ASN A 1 91 ? 9.074 -5.796 22.501 1.00 92.69 91 ASN A CA 1
ATOM 666 C C . ASN A 1 91 ? 10.415 -6.110 21.823 1.00 92.69 91 ASN A C 1
ATOM 668 O O . ASN A 1 91 ? 11.443 -5.571 22.222 1.00 92.69 91 ASN A O 1
ATOM 672 N N . VAL A 1 92 ? 10.407 -6.927 20.763 1.00 90.81 92 VAL A N 1
ATOM 673 C CA . VAL A 1 92 ? 11.636 -7.437 20.130 1.00 90.81 92 VAL A CA 1
ATOM 674 C C . VAL A 1 92 ? 11.642 -7.139 18.621 1.00 90.81 92 VAL A C 1
ATOM 676 O O . VAL A 1 92 ? 10.636 -7.409 17.952 1.00 90.81 92 VAL A O 1
ATOM 679 N N . PRO A 1 93 ? 12.751 -6.607 18.058 1.00 88.19 93 PRO A N 1
ATOM 680 C CA . PRO A 1 93 ? 12.907 -6.424 16.614 1.00 88.19 93 PRO A CA 1
ATOM 681 C C . PRO A 1 93 ? 12.787 -7.746 15.848 1.00 88.19 93 PRO A C 1
ATOM 683 O O . PRO A 1 93 ? 13.234 -8.784 16.327 1.00 88.19 93 PRO A O 1
ATOM 686 N N . GLY A 1 94 ? 12.193 -7.712 14.653 1.00 82.62 94 GLY A N 1
ATOM 687 C CA . GLY A 1 94 ? 12.018 -8.898 13.801 1.00 82.62 94 GLY A CA 1
ATOM 688 C C . GLY A 1 94 ? 10.988 -9.920 14.301 1.00 82.62 94 GLY A C 1
ATOM 689 O O . GLY A 1 94 ? 10.773 -10.926 13.635 1.00 82.62 94 GLY A O 1
ATOM 690 N N . LEU A 1 95 ? 10.352 -9.673 15.453 1.00 87.00 95 LEU A N 1
ATOM 691 C CA . LEU A 1 95 ? 9.296 -10.510 16.027 1.00 87.00 95 LEU A CA 1
ATOM 692 C C . LEU A 1 95 ? 8.037 -9.674 16.275 1.00 87.00 95 LEU A C 1
ATOM 694 O O . LEU A 1 95 ? 7.318 -9.343 15.341 1.00 87.00 95 LEU A O 1
ATOM 698 N N . THR A 1 96 ? 7.777 -9.260 17.515 1.00 89.06 96 THR A N 1
ATOM 699 C CA . THR A 1 96 ? 6.523 -8.574 17.873 1.00 89.06 96 THR A CA 1
ATOM 700 C C . THR A 1 96 ? 6.370 -7.224 17.180 1.00 89.06 96 THR A C 1
ATOM 702 O O . THR A 1 96 ? 5.263 -6.856 16.801 1.00 89.06 96 THR A O 1
ATOM 705 N N . VAL A 1 97 ? 7.481 -6.523 16.923 1.00 91.94 97 VAL A N 1
ATOM 706 C CA . VAL A 1 97 ? 7.478 -5.300 16.104 1.00 91.94 97 VAL A CA 1
ATOM 707 C C . VAL A 1 97 ? 7.039 -5.590 14.670 1.00 91.94 97 VAL A C 1
ATOM 709 O O . VAL A 1 97 ? 6.273 -4.823 14.098 1.00 91.94 97 VAL A O 1
ATOM 712 N N . GLU A 1 98 ? 7.493 -6.700 14.095 1.00 89.12 98 GLU A N 1
ATOM 713 C CA . GLU A 1 98 ? 7.170 -7.045 12.713 1.00 89.12 98 GLU A CA 1
ATOM 714 C C . GLU A 1 98 ? 5.730 -7.562 12.584 1.00 89.12 98 GLU A C 1
ATOM 716 O O . GLU A 1 98 ? 5.011 -7.147 11.680 1.00 89.12 98 GLU A O 1
ATOM 721 N N . ALA A 1 99 ? 5.244 -8.338 13.557 1.00 89.88 99 ALA A N 1
ATOM 722 C CA . ALA A 1 99 ? 3.827 -8.696 13.668 1.00 89.88 99 ALA A CA 1
ATOM 723 C C . ALA A 1 99 ? 2.917 -7.449 13.713 1.00 89.88 99 ALA A C 1
ATOM 725 O O . ALA A 1 99 ? 1.896 -7.364 13.022 1.00 89.88 99 ALA A O 1
ATOM 726 N N . ALA A 1 100 ? 3.317 -6.442 14.492 1.00 92.19 100 ALA A N 1
ATOM 727 C CA . ALA A 1 100 ? 2.618 -5.167 14.586 1.00 92.19 100 ALA A CA 1
ATOM 728 C C . ALA A 1 100 ? 2.665 -4.377 13.266 1.00 92.19 100 ALA A C 1
ATOM 730 O O . ALA A 1 100 ? 1.637 -3.861 12.821 1.00 92.19 100 ALA A O 1
ATOM 731 N N . ASN A 1 101 ? 3.827 -4.329 12.602 1.00 91.31 101 ASN A N 1
ATOM 732 C CA . ASN A 1 101 ? 3.975 -3.697 11.289 1.00 91.31 101 ASN A CA 1
ATOM 733 C C . ASN A 1 101 ? 3.044 -4.347 10.247 1.00 91.31 101 ASN A C 1
ATOM 735 O O . ASN A 1 101 ? 2.317 -3.643 9.545 1.00 91.31 101 ASN A O 1
ATOM 739 N N . GLN A 1 102 ? 2.999 -5.682 10.185 1.00 86.81 102 GLN A N 1
ATOM 740 C CA . GLN A 1 102 ? 2.126 -6.424 9.264 1.00 86.81 102 GLN A CA 1
ATOM 741 C C . GLN A 1 102 ? 0.630 -6.218 9.550 1.00 86.81 102 GLN A C 1
ATOM 743 O O . GLN A 1 102 ? -0.195 -6.236 8.628 1.00 86.81 102 GLN A O 1
ATOM 748 N N . SER A 1 103 ? 0.270 -5.998 10.817 1.00 88.50 103 SER A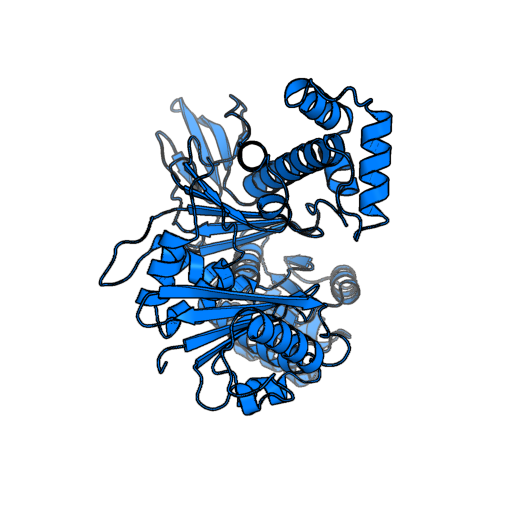 N 1
ATOM 749 C CA . SER A 1 103 ? -1.093 -5.624 11.213 1.00 88.50 103 SER A CA 1
ATOM 750 C C . SER A 1 103 ? -1.449 -4.239 10.668 1.00 88.50 103 SER A C 1
ATOM 752 O O . SER A 1 103 ? -2.436 -4.083 9.954 1.00 88.50 103 SER A O 1
ATOM 754 N N . ALA A 1 104 ? -0.597 -3.245 10.932 1.00 90.06 104 ALA A N 1
ATOM 755 C CA . ALA A 1 104 ? -0.796 -1.864 10.498 1.00 90.06 104 ALA A CA 1
ATOM 756 C C . ALA A 1 104 ? -0.869 -1.719 8.971 1.00 90.06 104 ALA A C 1
ATOM 758 O O . ALA A 1 104 ? -1.791 -1.090 8.449 1.00 90.06 104 ALA A O 1
ATOM 759 N N . LEU A 1 105 ? 0.073 -2.320 8.241 1.00 85.19 105 LEU A N 1
ATOM 760 C CA . LEU A 1 105 ? 0.115 -2.233 6.778 1.00 85.19 105 LEU A CA 1
ATOM 761 C C . LEU A 1 105 ? -1.080 -2.932 6.122 1.00 85.19 105 LEU A C 1
ATOM 763 O O . LEU A 1 105 ? -1.641 -2.389 5.166 1.00 85.19 105 LEU A O 1
ATOM 767 N N . GLY A 1 106 ? -1.489 -4.090 6.658 1.00 80.81 106 GLY A N 1
ATOM 768 C CA . GLY A 1 106 ? -2.670 -4.830 6.204 1.00 80.8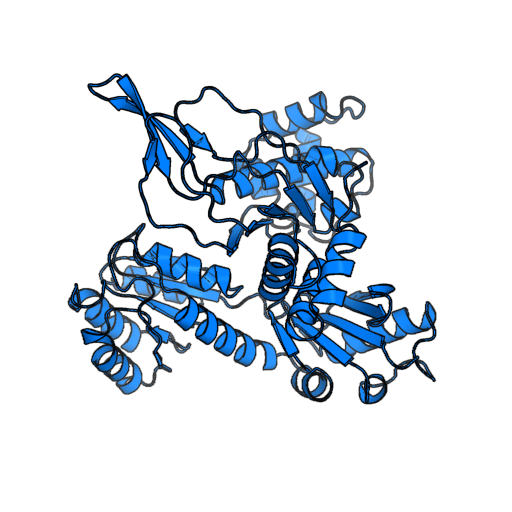1 106 GLY A CA 1
ATOM 769 C C . GLY A 1 106 ? -3.979 -4.064 6.415 1.00 80.81 106 GLY A C 1
ATOM 770 O O . GLY A 1 106 ? -4.881 -4.158 5.594 1.00 80.81 106 GLY A O 1
ATOM 771 N N . ALA A 1 107 ? -4.054 -3.220 7.448 1.00 83.88 107 ALA A N 1
ATOM 772 C CA . ALA A 1 107 ? -5.189 -2.324 7.677 1.00 83.88 107 ALA A CA 1
ATOM 773 C C . ALA A 1 107 ? -5.182 -1.061 6.783 1.00 83.88 107 ALA A C 1
ATOM 775 O O . ALA A 1 107 ? -6.016 -0.170 6.949 1.00 83.88 107 ALA A O 1
ATOM 776 N N . GLY A 1 108 ? -4.233 -0.949 5.845 1.00 79.50 108 GLY A N 1
ATOM 777 C CA . GLY A 1 108 ? -4.104 0.202 4.948 1.00 79.50 108 GLY A CA 1
ATOM 778 C C . GLY A 1 108 ? -3.430 1.424 5.580 1.00 79.50 108 GLY A C 1
ATOM 779 O O . GLY A 1 108 ? -3.471 2.512 5.003 1.00 79.50 108 GLY A O 1
ATOM 780 N N . ALA A 1 109 ? -2.804 1.272 6.750 1.00 85.50 109 ALA A N 1
ATOM 781 C CA . ALA A 1 109 ? -2.151 2.368 7.454 1.00 85.50 109 ALA A CA 1
ATOM 782 C C . ALA A 1 109 ? -0.747 2.683 6.900 1.00 85.50 109 ALA A C 1
ATOM 784 O O . ALA A 1 109 ? -0.175 1.925 6.109 1.00 85.50 109 ALA A O 1
ATOM 785 N N . LYS A 1 110 ? -0.182 3.817 7.332 1.00 85.06 110 LYS A N 1
ATOM 786 C CA . LYS A 1 110 ? 1.196 4.240 7.049 1.00 85.06 110 LYS A CA 1
ATOM 787 C C . LYS A 1 110 ? 2.021 4.170 8.328 1.00 85.06 110 LYS A C 1
ATOM 789 O O . LYS A 1 110 ? 1.776 4.927 9.264 1.00 85.06 110 LYS A O 1
ATOM 794 N N . ILE A 1 111 ? 3.036 3.314 8.357 1.00 89.50 111 ILE A N 1
ATOM 795 C CA . ILE A 1 111 ? 3.971 3.258 9.485 1.00 89.50 111 ILE A CA 1
ATOM 796 C C . ILE A 1 111 ? 4.909 4.463 9.395 1.00 89.50 111 ILE A C 1
ATOM 798 O O . ILE A 1 111 ? 5.601 4.643 8.396 1.00 89.50 111 ILE A O 1
ATOM 802 N N . VAL A 1 112 ? 4.915 5.308 10.427 1.00 90.81 112 VAL A N 1
ATOM 803 C CA . VAL A 1 112 ? 5.818 6.472 10.509 1.00 90.81 112 VAL A CA 1
ATOM 804 C C . VAL A 1 112 ? 7.059 6.199 11.351 1.00 90.81 112 VAL A C 1
ATOM 806 O O . VAL A 1 112 ? 8.042 6.922 11.234 1.00 90.81 112 VAL A O 1
ATOM 809 N N . GLY A 1 113 ? 7.032 5.150 12.171 1.00 92.88 113 GLY A N 1
ATOM 810 C CA . GLY A 1 113 ? 8.190 4.680 12.917 1.00 92.88 113 GLY A CA 1
ATOM 811 C C . GLY A 1 113 ? 7.873 3.431 13.726 1.00 92.88 113 GLY A C 1
ATOM 812 O O . GLY A 1 113 ? 6.745 3.257 14.191 1.00 92.88 113 GLY A O 1
ATOM 813 N N . SER A 1 114 ? 8.886 2.591 13.916 1.00 95.44 114 SER A N 1
ATOM 814 C CA . SER A 1 114 ? 8.795 1.373 14.719 1.00 95.44 114 SER A CA 1
ATOM 815 C C . SER A 1 114 ? 9.953 1.332 15.706 1.00 95.44 114 SER A C 1
ATOM 817 O O . SER A 1 114 ? 11.105 1.566 15.343 1.00 95.44 114 SER A O 1
ATOM 819 N N . THR A 1 115 ? 9.655 1.042 16.967 1.00 94.62 115 THR A N 1
ATOM 820 C CA . THR A 1 115 ? 10.654 0.914 18.026 1.00 94.62 115 THR A CA 1
ATOM 821 C C . THR A 1 115 ? 10.431 -0.358 18.831 1.00 94.62 115 THR A C 1
ATOM 823 O O . THR A 1 115 ? 9.335 -0.918 18.850 1.00 94.62 115 THR A O 1
ATOM 826 N N . ALA A 1 116 ? 11.491 -0.819 19.484 1.00 94.31 116 ALA A N 1
ATOM 827 C CA . ALA A 1 116 ? 11.503 -2.041 20.272 1.00 94.31 116 ALA A CA 1
ATOM 828 C C . ALA A 1 116 ? 12.078 -1.785 21.668 1.00 94.31 116 ALA A C 1
ATOM 830 O O . ALA A 1 116 ? 12.746 -0.770 21.890 1.00 94.31 116 ALA A O 1
ATOM 831 N N . PHE A 1 117 ? 11.923 -2.763 22.558 1.00 95.38 117 PHE A N 1
ATOM 832 C CA . PHE A 1 117 ? 12.419 -2.753 23.932 1.00 95.38 117 PHE A CA 1
ATOM 833 C C . PHE A 1 117 ? 11.771 -1.669 24.811 1.00 95.38 117 PHE A C 1
ATOM 835 O O . PHE A 1 117 ? 10.792 -1.019 24.437 1.00 95.38 117 PHE A O 1
ATOM 842 N N . LYS A 1 118 ? 12.316 -1.489 26.021 1.00 97.06 118 LYS A N 1
ATOM 843 C CA . LYS A 1 118 ? 11.898 -0.438 26.955 1.00 97.06 118 LYS A CA 1
ATOM 844 C C . LYS A 1 118 ? 12.170 0.946 26.339 1.00 97.06 118 LYS A C 1
ATOM 846 O O . LYS A 1 118 ? 13.284 1.240 25.902 1.00 97.06 118 LYS A O 1
ATOM 851 N N . LEU A 1 119 ? 11.145 1.794 26.303 1.00 96.94 119 LEU A N 1
ATOM 852 C CA . LEU A 1 119 ? 11.207 3.165 25.808 1.00 96.94 119 LEU A CA 1
ATOM 853 C C . LEU A 1 119 ? 12.100 4.017 26.715 1.00 96.94 119 LEU A C 1
ATOM 855 O O . LEU A 1 119 ? 11.889 4.087 27.928 1.00 96.94 119 LEU A O 1
ATOM 859 N N . SER A 1 120 ? 13.069 4.697 26.103 1.00 96.19 120 SER A N 1
ATOM 860 C CA . SER A 1 120 ? 13.807 5.801 26.716 1.00 96.19 120 SER A CA 1
ATOM 861 C C . SER A 1 120 ? 13.108 7.133 26.428 1.00 96.19 120 SER A C 1
ATOM 863 O O . SER A 1 120 ? 12.297 7.230 25.504 1.00 96.19 120 SER A O 1
ATOM 865 N N . ALA A 1 121 ? 13.446 8.179 27.187 1.00 94.81 121 ALA A N 1
ATOM 866 C CA . ALA A 1 121 ? 12.936 9.530 26.938 1.00 94.81 121 ALA A CA 1
ATOM 867 C C . ALA A 1 121 ? 13.304 10.042 25.531 1.00 94.81 121 ALA A C 1
ATOM 869 O O . ALA A 1 121 ? 12.474 10.637 24.855 1.00 94.81 121 ALA A O 1
ATOM 870 N N . GLU A 1 122 ? 14.516 9.739 25.057 1.00 95.50 122 GLU A N 1
ATOM 871 C CA . GLU A 1 122 ? 14.971 10.083 23.704 1.00 95.50 122 GLU A CA 1
ATOM 872 C C . GLU A 1 122 ? 14.099 9.429 22.621 1.00 95.50 122 GLU A C 1
ATOM 874 O O . GLU A 1 122 ? 13.604 10.107 21.721 1.00 95.50 122 GLU A O 1
ATOM 879 N N . ARG A 1 123 ? 13.844 8.116 22.731 1.00 94.56 123 ARG A N 1
ATOM 880 C CA . ARG A 1 123 ? 12.986 7.395 21.775 1.00 94.56 123 ARG A CA 1
ATOM 881 C C . ARG A 1 123 ? 11.555 7.913 21.801 1.00 94.56 123 ARG A C 1
ATOM 883 O O . ARG A 1 123 ? 10.937 8.028 20.746 1.00 94.56 123 ARG A O 1
ATOM 890 N N . LEU A 1 124 ? 11.042 8.237 22.987 1.00 95.50 124 LEU A N 1
ATOM 891 C CA . LEU A 1 124 ? 9.719 8.831 23.142 1.00 95.50 124 LEU A CA 1
ATOM 892 C C . LEU A 1 124 ? 9.630 10.196 22.441 1.00 95.50 124 LEU A C 1
ATOM 894 O O . LEU A 1 124 ? 8.693 10.411 21.677 1.00 95.50 124 LEU A O 1
ATOM 898 N N . GLY A 1 125 ? 10.638 11.061 22.599 1.00 95.25 125 GLY A N 1
ATOM 899 C CA . GLY A 1 125 ? 10.720 12.336 21.874 1.00 95.25 125 GLY A CA 1
ATOM 900 C C . GLY A 1 125 ? 10.821 12.160 20.351 1.00 95.25 125 GLY A C 1
ATOM 901 O O . GLY A 1 125 ? 10.242 12.933 19.581 1.00 95.25 125 GLY A O 1
ATOM 902 N N . GLY A 1 126 ? 11.485 11.092 19.897 1.00 95.31 126 GLY A N 1
ATOM 903 C CA . GLY A 1 126 ? 11.468 10.672 18.494 1.00 95.31 126 GLY A CA 1
ATOM 904 C C . GLY A 1 126 ? 10.056 10.340 18.000 1.00 95.31 126 GLY A C 1
ATOM 905 O O . GLY A 1 126 ? 9.636 10.851 16.964 1.00 95.31 126 GLY A O 1
ATOM 906 N N . ILE A 1 127 ? 9.288 9.552 18.763 1.00 95.56 127 ILE A N 1
ATOM 907 C CA . ILE A 1 127 ? 7.886 9.225 18.440 1.00 95.56 127 ILE A CA 1
ATOM 908 C C . ILE A 1 127 ? 7.018 10.490 18.402 1.00 95.56 127 ILE A C 1
ATOM 910 O O . ILE A 1 127 ? 6.228 10.659 17.475 1.00 95.56 127 ILE A O 1
ATOM 914 N N . GLU A 1 128 ? 7.181 11.404 19.358 1.00 94.75 128 GLU A N 1
ATOM 915 C CA . GLU A 1 128 ? 6.466 12.690 19.390 1.00 94.75 128 GLU A CA 1
ATOM 916 C C . GLU A 1 128 ? 6.735 13.534 18.139 1.00 94.75 128 GLU A C 1
ATOM 918 O O . GLU A 1 128 ? 5.807 14.076 17.529 1.00 94.75 128 GLU A O 1
ATOM 923 N N . SER A 1 129 ? 7.989 13.568 17.690 1.00 94.62 129 SER A N 1
ATOM 924 C CA . SER A 1 129 ? 8.401 14.302 16.489 1.00 94.62 129 SER A CA 1
ATOM 925 C C . SER A 1 129 ? 7.787 13.735 15.204 1.00 94.62 129 SER A C 1
ATOM 927 O O . SER A 1 129 ? 7.535 14.480 14.255 1.00 94.62 129 SER A O 1
ATOM 929 N N . LEU A 1 130 ? 7.479 12.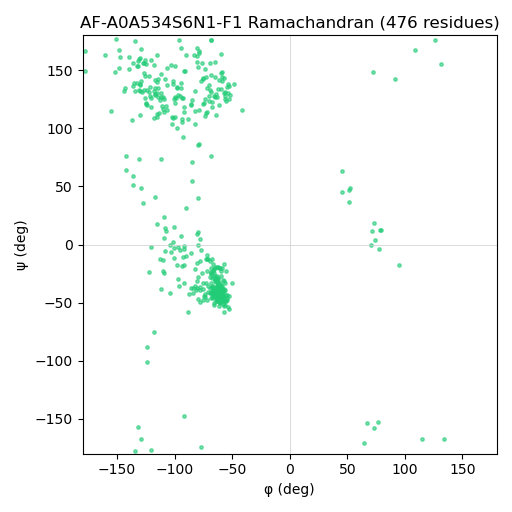433 15.178 1.00 92.50 130 LEU A N 1
ATOM 930 C CA . LEU A 1 130 ? 6.824 11.778 14.044 1.00 92.50 130 LEU A CA 1
ATOM 931 C C . LEU A 1 130 ? 5.342 12.138 13.907 1.00 92.50 130 LEU A C 1
ATOM 933 O O . LEU A 1 130 ? 4.764 11.837 12.861 1.00 92.50 130 LEU A O 1
ATOM 937 N N . ARG A 1 131 ? 4.719 12.769 14.914 1.00 91.62 131 ARG A N 1
ATOM 938 C CA . ARG A 1 131 ? 3.289 13.134 14.926 1.00 91.62 131 ARG A CA 1
ATOM 939 C C . ARG A 1 131 ? 2.394 11.982 14.431 1.00 91.62 131 ARG A C 1
ATOM 941 O O . ARG A 1 131 ? 1.796 12.092 13.352 1.00 91.62 131 ARG A O 1
ATOM 948 N N . PRO A 1 132 ? 2.375 10.841 15.142 1.00 93.56 132 PRO A N 1
ATOM 949 C CA . PRO A 1 132 ? 1.508 9.732 14.784 1.00 93.56 132 PRO A CA 1
ATOM 950 C C . PRO A 1 132 ? 0.041 10.082 15.041 1.00 93.56 132 PRO A C 1
ATOM 952 O O . PRO A 1 132 ? -0.296 10.920 15.874 1.00 93.56 132 PRO A O 1
ATOM 955 N N . ASP A 1 133 ? -0.832 9.390 14.330 1.00 91.56 133 ASP A N 1
ATOM 956 C CA . ASP A 1 133 ? -2.280 9.480 14.464 1.00 91.56 133 ASP A CA 1
ATOM 957 C C . ASP A 1 133 ? -2.842 8.440 15.424 1.00 91.56 133 ASP A C 1
ATOM 959 O O . ASP A 1 133 ? -3.969 8.581 15.888 1.00 91.56 133 ASP A O 1
ATOM 963 N N . MET A 1 134 ? -2.056 7.402 15.699 1.00 94.69 134 MET A N 1
ATOM 964 C CA . MET A 1 134 ? -2.293 6.392 16.718 1.00 94.69 134 MET A CA 1
ATOM 965 C C . MET A 1 134 ? -0.985 5.670 17.058 1.00 94.69 134 MET A C 1
ATOM 967 O O . MET A 1 134 ? -0.022 5.687 16.280 1.00 94.69 134 MET A O 1
ATOM 971 N N . ILE A 1 135 ? -0.972 4.989 18.198 1.00 97.62 135 ILE A N 1
ATOM 972 C CA . ILE A 1 135 ? 0.142 4.134 18.615 1.00 97.62 135 ILE A CA 1
ATOM 973 C C . ILE A 1 135 ? -0.348 2.694 18.680 1.00 97.62 135 ILE A C 1
ATOM 975 O O . ILE A 1 135 ? -1.364 2.418 19.312 1.00 97.62 135 ILE A O 1
ATOM 979 N N . LEU A 1 136 ? 0.388 1.778 18.055 1.00 97.81 136 LEU A N 1
ATOM 980 C CA . LEU A 1 136 ? 0.193 0.343 18.236 1.00 97.81 136 LEU A CA 1
ATOM 981 C C . LEU A 1 136 ? 1.221 -0.153 19.257 1.00 97.81 136 LEU A C 1
ATOM 983 O O . LEU A 1 136 ? 2.401 -0.321 18.938 1.00 97.81 136 LEU A O 1
ATOM 987 N N . LEU A 1 137 ? 0.769 -0.333 20.498 1.00 97.81 137 LEU A N 1
ATOM 988 C CA . LEU A 1 137 ? 1.570 -0.835 21.606 1.00 97.81 137 LEU A CA 1
ATOM 989 C C . LEU A 1 137 ? 1.428 -2.355 21.689 1.00 97.81 137 LEU A C 1
ATOM 991 O O . LEU A 1 137 ? 0.367 -2.888 22.016 1.00 97.81 137 LEU A O 1
ATOM 995 N N . THR A 1 138 ? 2.524 -3.055 21.432 1.00 94.38 138 THR A N 1
ATOM 996 C CA . THR A 1 138 ? 2.615 -4.514 21.530 1.00 94.38 138 THR A CA 1
ATOM 997 C C . THR A 1 138 ? 3.594 -4.917 22.629 1.00 94.38 138 THR A C 1
ATOM 999 O O . THR A 1 138 ? 4.372 -4.105 23.135 1.00 94.38 138 THR A O 1
ATOM 1002 N N . GLY A 1 139 ? 3.520 -6.176 23.056 1.00 89.12 139 GLY A N 1
ATOM 1003 C CA . GLY A 1 139 ? 4.292 -6.703 24.184 1.00 89.12 139 GLY A CA 1
ATOM 1004 C C . GLY A 1 139 ? 4.964 -8.023 23.851 1.00 89.12 139 GLY A C 1
ATOM 1005 O O . GLY A 1 139 ? 5.213 -8.319 22.687 1.00 89.12 139 GLY A O 1
ATOM 1006 N N . GLY A 1 140 ? 5.287 -8.811 24.877 1.00 89.62 140 GLY A N 1
ATOM 1007 C CA . GLY A 1 140 ? 5.667 -10.209 24.693 1.00 89.62 140 GLY A CA 1
ATOM 1008 C C . GLY A 1 140 ? 4.502 -11.087 24.224 1.00 89.62 140 GLY A C 1
ATOM 1009 O O . GLY A 1 140 ? 3.353 -10.647 24.132 1.00 89.62 140 GLY A O 1
ATOM 1010 N N . VAL A 1 141 ? 4.819 -12.356 23.968 1.00 93.12 141 VAL A N 1
ATOM 1011 C CA . VAL A 1 141 ? 3.832 -13.427 23.763 1.00 93.12 141 VAL A CA 1
ATOM 1012 C C . VAL A 1 141 ? 2.941 -13.594 25.000 1.00 93.12 141 VAL A C 1
ATOM 1014 O O . VAL A 1 141 ? 3.281 -13.122 26.089 1.00 93.12 141 VAL A O 1
ATOM 1017 N N . ASN A 1 142 ? 1.812 -14.286 24.867 1.00 92.75 142 ASN A N 1
ATOM 1018 C CA . ASN A 1 142 ? 0.934 -14.559 26.004 1.00 92.75 142 ASN A CA 1
ATOM 1019 C C . ASN A 1 142 ? 1.644 -15.452 27.032 1.00 92.75 142 ASN A C 1
ATOM 1021 O O . ASN A 1 142 ? 2.228 -16.475 26.679 1.00 92.75 142 ASN A O 1
ATOM 1025 N N . GLY A 1 143 ? 1.622 -15.036 28.303 1.00 89.12 143 GLY A N 1
ATOM 1026 C CA . GLY A 1 143 ? 2.370 -15.696 29.383 1.00 89.12 143 GLY A CA 1
ATOM 1027 C C . GLY A 1 143 ? 3.884 -15.437 29.364 1.00 89.12 143 GLY A C 1
ATOM 1028 O O . GLY A 1 143 ? 4.602 -15.999 30.184 1.00 89.12 143 GLY A O 1
ATOM 1029 N N . GLY A 1 144 ? 4.370 -14.601 28.440 1.00 91.88 144 GLY A N 1
ATOM 1030 C CA . GLY A 1 144 ? 5.762 -14.167 28.372 1.00 91.88 144 GLY A CA 1
ATOM 1031 C C . GLY A 1 144 ? 6.012 -12.868 29.140 1.00 91.88 144 GLY A C 1
ATOM 1032 O O . GLY A 1 144 ? 5.356 -12.577 30.138 1.00 91.88 144 GLY A O 1
ATOM 1033 N N . ASP A 1 145 ? 6.951 -12.065 28.637 1.00 92.56 145 ASP A N 1
ATOM 1034 C CA . ASP A 1 145 ? 7.331 -10.785 29.242 1.00 92.56 145 ASP A CA 1
ATOM 1035 C C . ASP A 1 145 ? 6.137 -9.827 29.400 1.00 92.56 145 ASP A C 1
ATOM 1037 O O . ASP A 1 145 ? 5.400 -9.545 28.446 1.00 92.56 145 ASP A O 1
ATOM 1041 N N . THR A 1 146 ? 5.970 -9.319 30.619 1.00 95.94 146 THR A N 1
ATOM 1042 C CA . THR A 1 146 ? 5.009 -8.272 30.983 1.00 95.94 146 THR A CA 1
ATOM 1043 C C . THR A 1 146 ? 5.705 -6.955 31.321 1.00 95.94 146 THR A C 1
ATOM 1045 O O . THR A 1 146 ? 5.098 -5.892 31.190 1.00 95.94 146 THR A O 1
ATOM 1048 N N . GLU A 1 147 ? 6.984 -6.978 31.705 1.00 96.12 147 GLU A N 1
ATOM 1049 C CA . GLU A 1 147 ? 7.668 -5.791 32.215 1.00 96.12 147 GLU A CA 1
ATOM 1050 C C . GLU A 1 147 ? 7.843 -4.717 31.147 1.00 96.12 147 GLU A C 1
ATOM 1052 O O . GLU A 1 147 ? 7.680 -3.528 31.427 1.00 96.12 147 GLU A O 1
ATOM 1057 N N . THR A 1 148 ? 8.195 -5.113 29.921 1.00 96.31 148 THR A N 1
ATOM 1058 C CA . THR A 1 148 ? 8.503 -4.149 28.859 1.00 96.31 148 THR A CA 1
ATOM 1059 C C . THR A 1 148 ? 7.263 -3.372 28.444 1.00 96.31 148 THR A C 1
ATOM 1061 O O . THR A 1 148 ? 7.316 -2.147 28.336 1.00 96.31 148 THR A O 1
ATOM 1064 N N . ILE A 1 149 ? 6.129 -4.056 28.259 1.00 96.75 149 ILE A N 1
ATOM 1065 C CA . ILE A 1 149 ? 4.881 -3.387 27.872 1.00 96.75 149 ILE A CA 1
ATOM 1066 C C . ILE A 1 149 ? 4.353 -2.493 29.001 1.00 96.75 149 ILE A C 1
ATOM 1068 O O . ILE A 1 149 ? 3.892 -1.390 28.721 1.00 96.75 149 ILE A O 1
ATOM 1072 N N . LEU A 1 150 ? 4.498 -2.903 30.267 1.00 98.19 150 LEU A N 1
ATOM 1073 C CA . LEU A 1 150 ? 4.128 -2.081 31.423 1.00 98.19 150 LEU A CA 1
ATOM 1074 C C . LEU A 1 150 ? 5.010 -0.833 31.547 1.00 98.19 150 LEU A C 1
ATOM 1076 O O . LEU A 1 150 ? 4.498 0.267 31.756 1.00 98.19 150 LEU A O 1
ATOM 1080 N N . HIS A 1 151 ? 6.327 -0.972 31.370 1.00 98.12 151 HIS A N 1
ATOM 1081 C CA . HIS A 1 151 ? 7.252 0.166 31.324 1.00 98.12 151 HIS A CA 1
ATOM 1082 C C . HIS A 1 151 ? 6.881 1.135 30.196 1.00 98.12 151 HIS A C 1
ATOM 1084 O O . HIS A 1 151 ? 6.756 2.340 30.419 1.00 98.12 151 HIS A O 1
ATOM 1090 N N . ASN A 1 152 ? 6.647 0.609 28.992 1.00 97.94 152 ASN A N 1
ATOM 1091 C CA . ASN A 1 152 ? 6.293 1.408 27.822 1.00 97.94 152 ASN A CA 1
ATOM 1092 C C . ASN A 1 152 ? 4.946 2.117 28.003 1.00 97.94 152 ASN A C 1
ATOM 1094 O O . ASN A 1 152 ? 4.833 3.294 27.664 1.00 97.94 152 ASN A O 1
ATOM 1098 N N . ALA A 1 153 ? 3.958 1.452 28.606 1.00 98.06 153 ALA A N 1
ATOM 1099 C CA . ALA A 1 153 ? 2.677 2.054 28.959 1.00 98.06 153 ALA A CA 1
ATOM 1100 C C . ALA A 1 153 ? 2.854 3.239 29.917 1.00 98.06 153 ALA A C 1
ATOM 1102 O O . ALA A 1 153 ? 2.287 4.302 29.682 1.00 98.06 153 ALA A O 1
ATOM 1103 N N . ARG A 1 154 ? 3.699 3.106 30.950 1.00 98.38 154 ARG A N 1
ATOM 1104 C 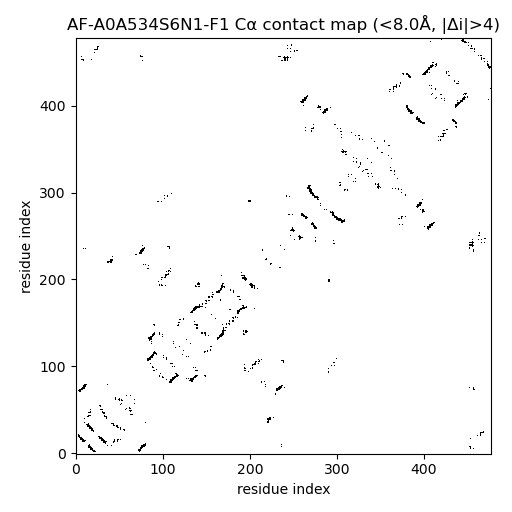CA . ARG A 1 154 ? 4.003 4.210 31.880 1.00 98.38 154 ARG A CA 1
ATOM 1105 C C . ARG A 1 154 ? 4.675 5.381 31.169 1.00 98.38 154 ARG A C 1
ATOM 1107 O O . ARG A 1 154 ? 4.301 6.522 31.423 1.00 98.38 154 ARG A O 1
ATOM 1114 N N . MET A 1 155 ? 5.621 5.124 30.268 1.00 98.19 155 MET A N 1
ATOM 1115 C CA . MET A 1 155 ? 6.270 6.178 29.476 1.00 98.19 155 MET A CA 1
ATOM 1116 C C . MET A 1 155 ? 5.263 6.917 28.587 1.00 98.19 155 MET A C 1
ATOM 1118 O O . MET A 1 155 ? 5.202 8.144 28.601 1.00 98.19 155 MET A O 1
ATOM 1122 N N . LEU A 1 156 ? 4.419 6.175 27.866 1.00 97.75 156 LEU A N 1
ATOM 1123 C CA . LEU A 1 156 ? 3.380 6.744 27.008 1.00 97.75 156 LEU A CA 1
ATOM 1124 C C . LEU A 1 156 ? 2.321 7.512 27.809 1.00 97.75 156 LEU A C 1
ATOM 1126 O O . LEU A 1 156 ? 1.902 8.588 27.383 1.00 97.75 156 LEU A O 1
ATOM 1130 N N . ALA A 1 157 ? 1.935 7.026 28.990 1.00 97.31 157 ALA A N 1
ATOM 1131 C CA . ALA A 1 157 ? 0.977 7.694 29.869 1.00 97.31 157 ALA A CA 1
ATOM 1132 C C . ALA A 1 157 ? 1.438 9.109 30.269 1.00 97.31 157 ALA A C 1
ATOM 1134 O O . ALA A 1 157 ? 0.616 10.018 30.351 1.00 97.31 157 ALA A O 1
ATOM 1135 N N . HIS A 1 158 ? 2.747 9.310 30.465 1.00 95.50 158 HIS A N 1
ATOM 1136 C CA . HIS A 1 158 ? 3.337 10.600 30.848 1.00 95.50 158 HIS A CA 1
ATOM 1137 C C . HIS A 1 158 ? 3.778 11.469 29.656 1.00 95.50 158 HIS A C 1
ATOM 1139 O O . HIS A 1 158 ? 4.266 12.577 29.860 1.00 95.50 158 HIS A O 1
ATOM 1145 N N . SER A 1 159 ? 3.619 10.985 28.423 1.00 95.62 159 SER A N 1
ATOM 1146 C CA . SER A 1 159 ? 3.992 11.718 27.206 1.00 95.62 159 SER A CA 1
ATOM 1147 C C . SER A 1 159 ? 2.966 12.787 26.810 1.00 95.62 159 SER A C 1
ATOM 1149 O O . SER A 1 159 ? 1.811 12.753 27.256 1.00 95.62 159 SER A O 1
ATOM 1151 N N . ALA A 1 160 ? 3.348 13.687 25.896 1.00 91.75 160 ALA A N 1
ATOM 1152 C CA . ALA A 1 160 ? 2.442 14.689 25.324 1.00 91.75 160 ALA A CA 1
ATOM 1153 C C . ALA A 1 160 ? 1.489 14.111 24.253 1.00 91.75 160 ALA A C 1
ATOM 1155 O O . ALA A 1 160 ? 0.603 14.802 23.753 1.00 91.75 160 ALA A O 1
ATOM 1156 N N . LEU A 1 161 ? 1.657 12.835 23.900 1.00 93.75 161 LEU A N 1
ATOM 1157 C CA . LEU A 1 161 ? 0.905 12.135 22.860 1.00 93.75 161 LEU A CA 1
ATOM 1158 C C . LEU A 1 161 ? -0.568 11.967 23.268 1.00 93.75 161 LEU A C 1
ATOM 1160 O O . LEU A 1 161 ? -0.861 11.319 24.269 1.00 93.75 161 LEU A O 1
ATOM 1164 N N . ALA A 1 162 ? -1.500 12.547 22.512 1.00 92.31 162 ALA A N 1
ATOM 1165 C CA . ALA A 1 162 ? -2.936 12.561 22.836 1.00 92.31 162 ALA A CA 1
ATOM 1166 C C . ALA A 1 162 ? -3.801 11.674 21.918 1.00 92.31 162 ALA A C 1
ATOM 1168 O O . ALA A 1 162 ? -5.025 11.712 21.988 1.00 92.31 162 ALA A O 1
ATOM 1169 N N . MET A 1 163 ? -3.177 10.913 21.023 1.00 93.94 163 MET A N 1
ATOM 1170 C CA . MET A 1 163 ? -3.870 10.032 20.087 1.00 93.94 163 MET A CA 1
ATOM 1171 C C . MET A 1 163 ? -4.238 8.676 20.714 1.00 93.94 163 MET A C 1
ATOM 1173 O O . MET A 1 163 ? -3.651 8.302 21.733 1.00 93.94 163 MET A O 1
ATOM 1177 N N . PRO A 1 164 ? -5.168 7.918 20.101 1.00 96.25 164 PRO A N 1
ATOM 1178 C CA . PRO A 1 164 ? -5.537 6.587 20.569 1.00 96.25 164 PRO A CA 1
ATOM 1179 C C . PRO A 1 164 ? -4.347 5.623 20.606 1.00 96.25 164 PRO A C 1
ATOM 1181 O O . PRO A 1 164 ? -3.504 5.608 19.700 1.00 96.25 164 PRO A O 1
ATOM 1184 N N . ILE A 1 165 ? -4.308 4.788 21.643 1.00 98.00 165 ILE A N 1
ATOM 1185 C CA . ILE A 1 165 ? -3.311 3.731 21.818 1.00 98.00 165 ILE A CA 1
ATOM 1186 C C . ILE A 1 165 ? -4.020 2.380 21.719 1.00 98.00 165 ILE A C 1
ATOM 1188 O O . ILE A 1 165 ? -4.827 2.025 22.581 1.00 98.00 165 ILE A O 1
ATOM 1192 N N . VAL A 1 166 ? -3.708 1.621 20.669 1.00 97.94 166 VAL A N 1
ATOM 1193 C CA . VAL A 1 166 ? -4.162 0.237 20.504 1.00 97.94 166 VAL A CA 1
ATOM 1194 C C . VAL A 1 166 ? -3.184 -0.684 21.223 1.00 97.94 166 VAL A C 1
ATOM 1196 O O . VAL A 1 166 ? -1.997 -0.710 20.900 1.00 97.94 166 VAL A O 1
ATOM 1199 N N . VAL A 1 167 ? -3.679 -1.433 22.204 1.00 97.81 167 VAL A N 1
ATOM 1200 C CA . VAL A 1 167 ? -2.908 -2.387 23.004 1.00 97.81 167 VAL A CA 1
ATOM 1201 C C . VAL A 1 167 ? -3.159 -3.789 22.460 1.00 97.81 167 VAL A C 1
ATOM 1203 O O . VAL A 1 167 ? -4.253 -4.326 22.620 1.00 97.81 167 VAL A O 1
ATOM 1206 N N . ALA A 1 168 ? -2.133 -4.363 21.834 1.00 95.75 168 ALA A N 1
ATOM 1207 C CA . ALA A 1 168 ? -2.173 -5.651 21.139 1.00 95.75 168 ALA A CA 1
ATOM 1208 C C . ALA A 1 168 ? -1.024 -6.566 21.605 1.00 95.75 168 ALA A C 1
ATOM 1210 O O . ALA A 1 168 ? -0.231 -7.069 20.808 1.00 95.75 168 ALA A O 1
ATOM 1211 N N . GLY A 1 169 ? -0.854 -6.696 22.922 1.00 92.44 169 GLY A N 1
ATOM 1212 C CA . GLY A 1 169 ? 0.257 -7.421 23.543 1.00 92.44 169 GLY A CA 1
ATOM 1213 C C . GLY A 1 169 ? -0.200 -8.429 24.593 1.00 92.44 169 GLY A C 1
ATOM 1214 O O . GLY A 1 169 ? -1.381 -8.743 24.687 1.00 92.44 169 GLY A O 1
ATOM 1215 N N . ASN A 1 170 ? 0.753 -8.930 25.383 1.00 92.25 170 ASN A N 1
ATOM 1216 C CA . ASN A 1 170 ? 0.544 -9.964 26.399 1.00 92.25 170 ASN A CA 1
ATOM 1217 C C . ASN A 1 170 ? -0.755 -9.768 27.205 1.00 92.25 170 ASN A C 1
ATOM 1219 O O . ASN A 1 170 ? -0.891 -8.805 27.966 1.00 92.25 170 ASN A O 1
ATOM 1223 N N . GLN A 1 171 ? -1.681 -10.720 27.065 1.00 91.44 171 GLN A N 1
ATOM 1224 C CA . GLN A 1 171 ? -3.006 -10.671 27.686 1.00 91.44 171 GLN A CA 1
ATOM 1225 C C . GLN A 1 171 ? -2.945 -10.508 29.213 1.00 91.44 171 GLN A C 1
ATOM 1227 O O . GLN A 1 171 ? -3.785 -9.816 29.786 1.00 91.44 171 GLN A O 1
ATOM 1232 N N . ALA A 1 172 ? -1.923 -11.076 29.866 1.00 92.56 172 ALA A N 1
ATOM 1233 C CA . ALA A 1 172 ? -1.740 -10.972 31.314 1.00 92.56 172 ALA A CA 1
ATOM 1234 C C . ALA A 1 172 ? -1.465 -9.531 31.787 1.00 92.56 172 ALA A C 1
ATOM 1236 O O . ALA A 1 172 ? -1.808 -9.186 32.912 1.00 92.56 172 ALA A O 1
ATOM 1237 N N . ALA A 1 173 ? -0.885 -8.683 30.930 1.00 95.19 173 ALA A N 1
ATOM 1238 C CA . ALA A 1 173 ? -0.600 -7.278 31.231 1.00 95.19 173 ALA A CA 1
ATOM 1239 C C . ALA A 1 173 ? -1.628 -6.305 30.626 1.00 95.19 173 ALA A C 1
ATOM 1241 O O . ALA A 1 173 ? -1.636 -5.128 30.978 1.00 95.19 173 ALA A O 1
ATOM 1242 N N . ALA A 1 174 ? -2.499 -6.760 29.719 1.00 93.75 174 ALA A N 1
ATOM 1243 C CA . ALA A 1 174 ? -3.362 -5.883 28.924 1.00 93.75 174 ALA A CA 1
ATOM 1244 C C . ALA A 1 174 ? -4.314 -5.021 29.777 1.00 93.75 174 ALA A C 1
ATOM 1246 O O . ALA A 1 174 ? -4.535 -3.846 29.465 1.00 93.75 174 ALA A O 1
ATOM 1247 N N . GLN A 1 175 ? -4.859 -5.581 30.865 1.00 95.12 175 GLN A N 1
ATOM 1248 C CA . GLN A 1 175 ? -5.724 -4.848 31.796 1.00 95.12 175 GLN A CA 1
ATOM 1249 C C . GLN A 1 175 ? -4.956 -3.739 32.528 1.00 95.12 175 GLN A C 1
ATOM 1251 O O . GLN A 1 175 ? -5.398 -2.593 32.524 1.00 95.12 175 GLN A O 1
ATOM 1256 N N . GLU A 1 176 ? -3.799 -4.063 33.108 1.00 97.50 176 GLU A N 1
ATOM 1257 C CA . GLU A 1 176 ? -2.975 -3.107 33.858 1.00 97.50 176 GLU A CA 1
ATOM 1258 C C . GLU A 1 176 ? -2.421 -2.003 32.945 1.00 97.50 176 GLU A C 1
ATOM 1260 O O . GLU A 1 176 ? -2.501 -0.823 33.279 1.00 97.50 176 GLU A O 1
ATOM 1265 N N . VAL A 1 177 ? -1.943 -2.357 31.747 1.00 97.88 177 VAL A N 1
ATOM 1266 C CA . VAL A 1 177 ? -1.514 -1.390 30.720 1.00 97.88 177 VAL A CA 1
ATOM 1267 C C . VAL A 1 177 ? -2.628 -0.393 30.403 1.00 97.88 177 VAL A C 1
ATOM 1269 O O . VAL A 1 177 ? -2.380 0.811 30.340 1.00 97.88 177 VAL A O 1
ATOM 1272 N N . SER A 1 178 ? -3.855 -0.886 30.219 1.00 96.88 178 SER A N 1
ATOM 1273 C CA . SER A 1 178 ? -4.997 -0.028 29.893 1.00 96.88 178 SER A CA 1
ATOM 1274 C C . SER A 1 178 ? -5.311 0.936 31.028 1.00 96.88 178 SER A C 1
ATOM 1276 O O . SER A 1 178 ? -5.508 2.121 30.773 1.00 96.88 178 SER A O 1
ATOM 1278 N N . GLN A 1 179 ? -5.279 0.450 32.269 1.00 97.81 179 GLN A N 1
ATOM 1279 C CA . GLN A 1 179 ? -5.492 1.275 33.451 1.00 97.81 179 GLN A CA 1
ATOM 1280 C C . GLN A 1 179 ? -4.436 2.387 33.562 1.00 97.81 179 GLN A C 1
ATOM 1282 O O . GLN A 1 179 ? -4.802 3.553 33.677 1.00 97.81 179 GLN A O 1
ATOM 1287 N N . ILE A 1 180 ? -3.146 2.056 33.425 1.00 98.19 180 ILE A N 1
ATOM 1288 C CA . ILE A 1 180 ? -2.034 3.026 33.480 1.00 98.19 180 ILE A CA 1
ATOM 1289 C C . ILE A 1 180 ? -2.229 4.174 32.477 1.00 98.19 180 ILE A C 1
ATOM 1291 O O . ILE A 1 180 ? -1.977 5.340 32.785 1.00 98.19 180 ILE A O 1
ATOM 1295 N N . LEU A 1 181 ? -2.653 3.844 31.257 1.00 98.06 181 LEU A N 1
ATOM 1296 C CA . LEU A 1 181 ? -2.866 4.817 30.187 1.00 98.06 181 LEU A CA 1
ATOM 1297 C C . LEU A 1 181 ? -4.138 5.653 30.423 1.00 98.06 181 LEU A C 1
ATOM 1299 O O . LEU A 1 181 ? -4.102 6.880 30.302 1.00 98.06 181 LEU A O 1
ATOM 1303 N N . GLN A 1 182 ? -5.247 5.010 30.796 1.00 97.56 182 GLN A N 1
ATOM 1304 C CA . GLN A 1 182 ? -6.538 5.666 31.034 1.00 97.56 182 GLN A CA 1
ATOM 1305 C C . GLN A 1 182 ? -6.510 6.603 32.248 1.00 97.56 182 GLN A C 1
ATOM 1307 O O . GLN A 1 182 ? -7.095 7.683 32.189 1.00 97.56 182 GLN A O 1
ATOM 1312 N N . GLU A 1 183 ? -5.778 6.262 33.313 1.00 97.00 183 GLU A N 1
ATOM 1313 C CA . GLU A 1 183 ? -5.579 7.130 34.487 1.00 97.00 183 GLU A CA 1
ATOM 1314 C C . GLU A 1 183 ? -4.911 8.470 34.131 1.00 97.00 183 GLU A C 1
ATOM 1316 O O . GLU A 1 183 ? -5.072 9.464 34.840 1.00 97.00 183 GLU A O 1
ATOM 1321 N N . ARG A 1 184 ? -4.185 8.530 33.006 1.00 96.50 184 ARG A N 1
ATOM 1322 C CA . ARG A 1 184 ? -3.606 9.762 32.445 1.00 96.50 184 ARG A CA 1
ATOM 1323 C C . ARG A 1 184 ? -4.423 10.351 31.291 1.00 96.50 184 ARG A C 1
ATOM 1325 O O . ARG A 1 184 ? -3.923 11.205 30.561 1.00 96.50 184 ARG A O 1
ATOM 1332 N N . GLY A 1 185 ? -5.670 9.914 31.127 1.00 95.50 185 GLY A N 1
ATOM 1333 C CA . GLY A 1 185 ? -6.607 10.442 30.136 1.00 95.50 185 GLY A CA 1
ATOM 1334 C C . GLY A 1 185 ? -6.304 10.039 28.693 1.00 95.50 185 GLY A C 1
ATOM 1335 O O . GLY A 1 185 ? -6.776 10.704 27.774 1.00 95.50 185 GLY A O 1
ATOM 1336 N N . LYS A 1 186 ? -5.504 8.989 28.463 1.00 96.94 186 LYS A N 1
ATOM 1337 C CA . LYS A 1 186 ? -5.269 8.471 27.108 1.00 96.94 186 LYS A CA 1
ATOM 1338 C C . LYS A 1 186 ? -6.477 7.654 26.640 1.00 96.94 186 LYS A C 1
ATOM 1340 O O . LYS A 1 186 ? -7.037 6.875 27.412 1.00 96.94 186 LYS A O 1
ATOM 1345 N N . GLU A 1 187 ? -6.845 7.782 25.366 1.00 96.69 187 GLU A N 1
ATOM 1346 C CA . GLU A 1 187 ? -7.797 6.862 24.737 1.00 96.69 187 GLU A CA 1
ATOM 1347 C C . GLU A 1 187 ? -7.107 5.515 24.486 1.00 96.69 187 GLU A C 1
ATOM 1349 O O . GLU A 1 187 ? -6.057 5.458 23.843 1.00 96.69 187 GLU A O 1
ATOM 1354 N N . VAL A 1 188 ? -7.694 4.428 24.991 1.00 97.50 188 VAL A N 1
ATOM 1355 C CA . VAL A 1 188 ? -7.137 3.075 24.875 1.00 97.50 188 VAL A CA 1
ATOM 1356 C C . VAL A 1 188 ? -8.134 2.158 24.191 1.00 97.50 188 VAL A C 1
ATOM 1358 O O . VAL A 1 188 ? -9.290 2.078 24.603 1.00 97.50 188 VAL A O 1
ATOM 1361 N N . ARG A 1 189 ? -7.655 1.419 23.191 1.00 96.81 189 ARG A N 1
ATOM 1362 C CA . ARG A 1 189 ? -8.387 0.344 22.519 1.00 96.81 189 ARG A CA 1
ATOM 1363 C C . ARG A 1 189 ? -7.642 -0.961 22.748 1.00 96.81 189 ARG A C 1
ATOM 1365 O O . ARG A 1 189 ? -6.435 -1.018 22.532 1.00 96.81 189 ARG A O 1
ATOM 1372 N N . ARG A 1 190 ? -8.321 -2.003 23.218 1.00 96.44 190 ARG A N 1
ATOM 1373 C CA . ARG A 1 190 ? -7.685 -3.306 23.446 1.00 96.44 190 ARG A CA 1
ATOM 1374 C C . ARG A 1 190 ? -8.118 -4.284 22.379 1.00 96.44 190 ARG A C 1
ATOM 1376 O O . ARG A 1 190 ? -9.306 -4.380 22.098 1.00 96.44 190 ARG A O 1
ATOM 1383 N N . VAL A 1 191 ? -7.156 -5.040 21.884 1.00 96.81 191 VAL A N 1
ATOM 1384 C CA . VAL A 1 191 ? -7.352 -6.102 20.900 1.00 96.81 191 VAL A CA 1
ATOM 1385 C C . VAL A 1 191 ? -6.565 -7.334 21.334 1.00 96.81 191 VAL A C 1
ATOM 1387 O O . VAL A 1 191 ? -5.827 -7.297 22.326 1.00 96.81 191 VAL A O 1
ATOM 1390 N N . ASP A 1 192 ? -6.719 -8.426 20.597 1.00 95.75 192 ASP A N 1
ATOM 1391 C CA . ASP A 1 192 ? -5.934 -9.633 20.834 1.00 95.75 192 ASP A CA 1
ATOM 1392 C C . ASP A 1 192 ? -4.442 -9.392 20.562 1.00 95.75 192 ASP A C 1
ATOM 1394 O O . ASP A 1 192 ? -4.039 -8.463 19.855 1.00 95.75 192 ASP A O 1
ATOM 1398 N N . ASN A 1 193 ? -3.591 -10.221 21.168 1.00 95.50 193 ASN A N 1
ATOM 1399 C CA . ASN A 1 193 ? -2.149 -10.121 20.978 1.00 95.50 193 ASN A CA 1
ATOM 1400 C C . ASN A 1 193 ? -1.799 -10.438 19.519 1.00 95.50 193 ASN A C 1
ATOM 1402 O O . ASN A 1 193 ? -2.137 -11.514 19.041 1.00 95.50 193 ASN A O 1
ATOM 1406 N N . VAL A 1 194 ? -1.058 -9.553 18.846 1.00 93.94 194 VAL A N 1
ATOM 1407 C CA . VAL A 1 194 ? -0.659 -9.758 17.438 1.00 93.94 194 VAL A CA 1
ATOM 1408 C C . VAL A 1 194 ? 0.282 -10.950 17.244 1.00 93.94 194 VAL A C 1
ATOM 1410 O O . VAL A 1 194 ? 0.433 -11.452 16.130 1.00 93.94 194 VAL A O 1
ATOM 1413 N N . MET A 1 195 ? 0.937 -11.391 18.323 1.00 93.06 195 MET A N 1
ATOM 1414 C CA . MET A 1 195 ? 1.815 -12.556 18.343 1.00 93.06 195 MET A CA 1
ATOM 1415 C C . MET A 1 195 ? 1.648 -13.315 19.673 1.00 93.06 195 MET A C 1
ATOM 1417 O O . MET A 1 195 ? 2.494 -13.206 20.568 1.00 93.06 195 MET A O 1
ATOM 1421 N N . PRO A 1 196 ? 0.554 -14.078 19.850 1.00 92.50 196 PRO A N 1
ATOM 1422 C CA . PRO A 1 196 ? 0.232 -14.712 21.127 1.00 92.50 196 PRO A CA 1
ATOM 1423 C C . PRO A 1 196 ? 1.213 -15.832 21.486 1.00 92.50 196 PRO A C 1
ATOM 1425 O O . PRO A 1 196 ? 1.413 -16.111 22.667 1.00 92.50 196 PRO A O 1
ATOM 1428 N N . LYS A 1 197 ? 1.852 -16.449 20.486 1.00 91.56 197 LYS A N 1
ATOM 1429 C CA . LYS A 1 197 ? 2.909 -17.459 20.620 1.00 91.56 197 LYS A CA 1
ATOM 1430 C C . LYS A 1 197 ? 4.069 -17.105 19.697 1.00 91.56 197 LYS A C 1
ATOM 1432 O O . LYS A 1 197 ? 3.873 -16.474 18.663 1.00 91.56 197 LYS A O 1
ATOM 1437 N N . MET A 1 198 ? 5.276 -17.537 20.052 1.00 86.12 198 MET A N 1
ATOM 1438 C CA . MET A 1 198 ? 6.470 -17.280 19.246 1.00 86.12 198 MET A CA 1
ATOM 1439 C C . MET A 1 198 ? 6.272 -17.787 17.808 1.00 86.12 198 MET A C 1
ATOM 1441 O O . MET A 1 198 ? 5.957 -18.956 17.606 1.00 86.12 198 MET A O 1
ATOM 1445 N N . GLY A 1 199 ? 6.431 -16.898 16.824 1.00 82.12 199 GLY A N 1
ATOM 1446 C CA . GLY A 1 199 ? 6.284 -17.223 15.400 1.00 82.12 199 GLY A CA 1
ATOM 1447 C C . GLY A 1 199 ? 4.843 -17.357 14.885 1.00 82.12 199 GLY A C 1
ATOM 1448 O O . GLY A 1 199 ? 4.664 -17.535 13.686 1.00 82.12 199 GLY A O 1
ATOM 1449 N N . THR A 1 200 ? 3.821 -17.256 15.744 1.00 86.38 200 THR A N 1
ATOM 1450 C CA . THR A 1 200 ? 2.403 -17.308 15.342 1.00 86.38 200 THR A CA 1
ATOM 1451 C C . THR A 1 200 ? 1.836 -15.896 15.252 1.00 86.38 200 THR A C 1
ATOM 1453 O O . THR A 1 200 ? 1.862 -15.176 16.247 1.00 86.38 200 THR A O 1
ATOM 1456 N N . LEU A 1 201 ? 1.319 -15.510 14.085 1.00 87.12 201 LEU A N 1
ATOM 1457 C CA . LEU A 1 201 ? 0.696 -14.205 13.858 1.00 87.12 201 LEU A CA 1
ATOM 1458 C C . LEU A 1 201 ? -0.826 -14.278 14.019 1.00 87.12 201 LEU A C 1
ATOM 1460 O O . LEU A 1 201 ? -1.469 -15.081 13.350 1.00 87.12 201 LEU A O 1
ATOM 1464 N N . GLU A 1 202 ? -1.398 -13.395 14.839 1.00 89.38 202 GLU A N 1
ATOM 1465 C CA . GLU A 1 202 ? -2.852 -13.212 14.991 1.00 89.38 202 GLU A CA 1
ATOM 1466 C C . GLU A 1 202 ? -3.211 -11.725 14.884 1.00 89.38 202 GLU A C 1
ATOM 1468 O O . GLU A 1 202 ? -3.470 -11.020 15.853 1.00 89.38 202 GLU A O 1
ATOM 1473 N N . VAL A 1 203 ? -3.155 -11.218 13.655 1.00 88.44 203 VAL A N 1
ATOM 1474 C CA . VAL A 1 203 ? -3.164 -9.777 13.358 1.00 88.44 203 VAL A CA 1
ATOM 1475 C C . VAL A 1 203 ? -4.556 -9.194 13.095 1.00 88.44 203 VAL A C 1
ATOM 1477 O O . VAL A 1 203 ? -4.701 -7.976 13.026 1.00 88.44 203 VAL A O 1
ATOM 1480 N N . GLU A 1 204 ? -5.583 -10.032 12.945 1.00 87.88 204 GLU A N 1
ATOM 1481 C CA . GLU A 1 204 ? -6.914 -9.615 12.474 1.00 87.88 204 GLU A CA 1
ATOM 1482 C C . GLU A 1 204 ? -7.636 -8.689 13.461 1.00 87.88 204 GLU A C 1
ATOM 1484 O O . GLU A 1 204 ? -8.160 -7.651 13.065 1.00 87.88 204 GLU A O 1
ATOM 1489 N N . SER A 1 205 ? -7.574 -9.000 14.758 1.00 93.06 205 SER A N 1
ATOM 1490 C CA . SER A 1 205 ? -8.156 -8.176 15.830 1.00 93.06 205 SER A CA 1
ATOM 1491 C C . SER A 1 205 ? -7.569 -6.754 15.831 1.00 93.06 205 SER A C 1
ATOM 1493 O O . SER A 1 205 ? -8.289 -5.756 15.851 1.00 93.06 205 SER A O 1
ATOM 1495 N N . ALA A 1 206 ? -6.241 -6.645 15.693 1.00 93.31 206 ALA A N 1
ATOM 1496 C CA . ALA A 1 206 ? -5.556 -5.361 15.567 1.00 93.31 206 ALA A CA 1
ATOM 1497 C C . ALA A 1 206 ? -5.872 -4.649 14.244 1.00 93.31 206 ALA A C 1
ATOM 1499 O O . ALA A 1 206 ? -6.061 -3.433 14.239 1.00 93.31 206 ALA A O 1
ATOM 1500 N N . ARG A 1 207 ? -5.942 -5.383 13.125 1.00 88.88 207 ARG A N 1
ATOM 1501 C CA . ARG A 1 207 ? -6.294 -4.831 11.806 1.00 88.88 207 ARG A CA 1
ATOM 1502 C C . ARG A 1 207 ? -7.670 -4.178 11.818 1.00 88.88 207 ARG A C 1
ATOM 1504 O O . ARG A 1 207 ? -7.812 -3.065 11.313 1.00 88.88 207 ARG A O 1
ATOM 1511 N N . GLU A 1 208 ? -8.649 -4.842 12.420 1.00 88.50 208 GLU A N 1
ATOM 1512 C CA . GLU A 1 208 ? -10.020 -4.351 12.507 1.00 88.50 208 GLU A CA 1
ATOM 1513 C C . GLU A 1 208 ? -10.122 -3.077 13.357 1.00 88.50 208 GLU A C 1
ATOM 1515 O O . GLU A 1 208 ? -10.717 -2.092 12.921 1.00 88.50 208 GLU A O 1
ATOM 1520 N N . GLU A 1 209 ? -9.466 -3.015 14.519 1.00 93.81 209 GLU A N 1
ATOM 1521 C CA . GLU A 1 209 ? -9.479 -1.790 15.335 1.00 93.81 209 GLU A CA 1
ATOM 1522 C C . GLU A 1 209 ? -8.756 -0.625 14.635 1.00 93.81 209 GLU A C 1
ATOM 1524 O O . GLU A 1 209 ? -9.233 0.513 14.644 1.00 93.81 209 GLU A O 1
ATOM 1529 N N . ILE A 1 210 ? -7.631 -0.897 13.961 1.00 90.75 210 ILE A N 1
ATOM 1530 C CA . ILE A 1 210 ? -6.930 0.104 13.143 1.00 90.75 210 ILE A CA 1
ATOM 1531 C C . ILE A 1 210 ? -7.854 0.629 12.039 1.00 90.75 210 ILE A C 1
ATOM 1533 O O . ILE A 1 210 ? -7.905 1.839 11.801 1.00 90.75 210 ILE A O 1
ATOM 1537 N N . ARG A 1 211 ? -8.622 -0.254 11.391 1.00 81.25 211 ARG A N 1
ATOM 1538 C CA . ARG A 1 211 ? -9.613 0.119 10.376 1.00 81.25 211 ARG A CA 1
ATOM 1539 C C . ARG A 1 211 ? -10.681 1.033 10.965 1.00 81.25 211 ARG A C 1
ATOM 1541 O O . ARG A 1 211 ? -10.972 2.074 10.380 1.00 81.25 211 ARG A O 1
ATOM 1548 N N . GLN A 1 212 ? -11.232 0.696 12.128 1.00 84.62 212 GLN A N 1
ATOM 1549 C CA . GLN A 1 212 ? -12.242 1.520 12.795 1.00 84.62 212 GLN A CA 1
ATOM 1550 C C . GLN A 1 212 ? -11.708 2.913 13.147 1.00 84.62 212 GLN A C 1
ATOM 1552 O O . GLN A 1 212 ? -12.377 3.912 12.868 1.00 84.62 212 GLN A O 1
ATOM 1557 N N . LEU A 1 213 ? -10.487 3.005 13.681 1.00 86.94 213 LEU A N 1
ATOM 1558 C CA . LEU A 1 213 ? -9.822 4.285 13.950 1.00 86.94 213 LEU A CA 1
ATOM 1559 C C . LEU A 1 213 ? -9.565 5.082 12.668 1.00 86.94 213 LEU A C 1
ATOM 1561 O O . LEU A 1 213 ? -9.757 6.301 12.646 1.00 86.94 213 LEU A O 1
ATOM 1565 N N . PHE A 1 214 ? -9.190 4.408 11.578 1.00 81.25 214 PHE A N 1
ATOM 1566 C CA . PHE A 1 214 ? -9.063 5.055 10.277 1.00 81.25 214 PHE A CA 1
ATOM 1567 C C . PHE A 1 214 ? -10.414 5.646 9.857 1.00 81.25 214 PHE A C 1
ATOM 1569 O O . PHE A 1 214 ? -10.504 6.833 9.550 1.00 81.25 214 PHE A O 1
ATOM 1576 N N . MET A 1 215 ? -11.493 4.871 9.944 1.00 75.81 215 MET A N 1
ATOM 1577 C CA . MET A 1 215 ? -12.835 5.320 9.572 1.00 75.81 215 MET A CA 1
ATOM 1578 C C . MET A 1 215 ? -13.330 6.512 10.395 1.00 75.81 215 MET A C 1
ATOM 1580 O O . MET A 1 215 ? -13.899 7.441 9.820 1.00 75.81 215 MET A O 1
ATOM 1584 N N . GLN A 1 216 ? -13.069 6.526 11.704 1.00 78.75 216 GLN A N 1
ATOM 1585 C CA . GLN A 1 216 ? -13.379 7.652 12.600 1.00 78.75 216 GLN A CA 1
ATOM 1586 C C . GLN A 1 216 ? -12.562 8.915 12.290 1.00 78.75 216 GLN A C 1
ATOM 1588 O O . GLN A 1 216 ? -12.930 10.025 12.683 1.00 78.75 216 GLN A O 1
ATOM 1593 N N . ARG A 1 217 ? -11.420 8.764 11.613 1.00 74.44 217 ARG A N 1
ATOM 1594 C CA . ARG A 1 217 ? -10.589 9.883 11.170 1.00 74.44 217 ARG A CA 1
ATOM 1595 C C . ARG A 1 217 ? -11.018 10.397 9.802 1.00 74.44 217 ARG A C 1
ATOM 1597 O O . ARG A 1 217 ? -11.077 11.610 9.621 1.00 74.44 217 ARG A O 1
ATOM 1604 N N . ILE A 1 218 ? -11.320 9.502 8.858 1.00 68.00 218 ILE A N 1
ATOM 1605 C CA . ILE A 1 218 ? -11.765 9.876 7.506 1.00 68.00 218 ILE A CA 1
ATOM 1606 C C . ILE A 1 218 ? -13.067 10.696 7.589 1.00 68.00 218 ILE A C 1
ATOM 1608 O O . ILE A 1 218 ? -13.188 11.687 6.875 1.00 68.00 218 ILE A O 1
ATOM 1612 N N . THR A 1 219 ? -13.991 10.380 8.507 1.00 60.84 219 THR A N 1
ATOM 1613 C CA . THR A 1 219 ? -15.220 11.179 8.749 1.00 60.84 219 THR A CA 1
ATOM 1614 C C . THR A 1 219 ? -14.970 12.645 9.070 1.00 60.84 219 THR A C 1
ATOM 1616 O O . THR A 1 219 ? -15.838 13.471 8.833 1.00 60.84 219 THR A O 1
ATOM 1619 N N . ARG A 1 220 ? -13.782 13.015 9.563 1.00 65.50 220 ARG A N 1
ATOM 1620 C CA . ARG A 1 220 ? -13.462 14.422 9.844 1.00 65.50 220 ARG A CA 1
ATOM 1621 C C . ARG A 1 220 ? -13.271 15.262 8.576 1.00 65.50 220 ARG A C 1
ATOM 1623 O O . ARG A 1 220 ? -13.199 16.485 8.683 1.00 65.50 220 ARG A O 1
ATOM 1630 N N . ALA A 1 221 ? -13.161 14.645 7.395 1.00 68.94 221 ALA A N 1
ATOM 1631 C CA . ALA A 1 221 ? -13.139 15.373 6.131 1.00 68.94 221 ALA A CA 1
ATOM 1632 C C . ALA A 1 221 ? -14.507 16.026 5.884 1.00 68.94 221 ALA A C 1
ATOM 1634 O O . ALA A 1 221 ? -15.540 15.355 5.839 1.00 68.94 221 ALA A O 1
ATOM 1635 N N . LYS A 1 222 ? -14.511 17.350 5.712 1.00 75.81 222 LYS A N 1
ATOM 1636 C CA . LYS A 1 222 ? -15.738 18.123 5.511 1.00 75.81 222 LYS A CA 1
ATOM 1637 C C . LYS A 1 222 ? -16.502 17.599 4.288 1.00 75.81 222 LYS A C 1
ATOM 1639 O O . LYS A 1 222 ? -15.921 17.417 3.219 1.00 75.81 222 LYS A O 1
ATOM 1644 N N . GLY A 1 223 ? -17.798 17.348 4.464 1.00 77.12 223 GLY A N 1
ATOM 1645 C CA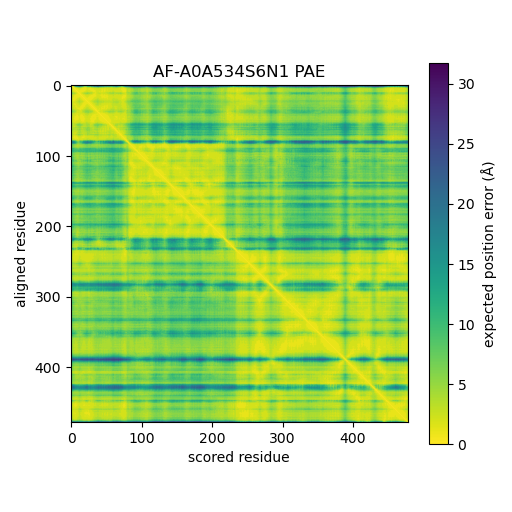 . GLY A 1 223 ? -18.679 16.823 3.419 1.00 77.12 223 GLY A CA 1
ATOM 1646 C C . GLY A 1 223 ? -18.855 15.301 3.428 1.00 77.12 223 GLY A C 1
ATOM 1647 O O . GLY A 1 223 ? -19.804 14.809 2.817 1.00 77.12 223 GLY A O 1
ATOM 1648 N N . LEU A 1 224 ? -17.979 14.538 4.100 1.00 79.00 224 LEU A N 1
ATOM 1649 C CA . LEU A 1 224 ? -18.034 13.074 4.039 1.00 79.00 224 LEU A CA 1
ATOM 1650 C C . LEU A 1 224 ? -19.179 12.488 4.870 1.00 79.00 224 LEU A C 1
ATOM 1652 O O . LEU A 1 224 ? -19.754 11.483 4.465 1.00 79.00 224 LEU A O 1
ATOM 1656 N N . ASP A 1 225 ? -19.543 13.115 5.988 1.00 78.81 225 ASP A N 1
ATOM 1657 C CA . ASP A 1 225 ? -20.693 12.682 6.792 1.00 78.81 225 ASP A CA 1
ATOM 1658 C C . ASP A 1 225 ? -21.992 12.720 5.975 1.00 78.81 225 ASP A C 1
ATOM 1660 O O . ASP A 1 225 ? -22.776 11.781 6.036 1.00 78.81 225 ASP A O 1
ATOM 1664 N N . GLN A 1 226 ? -22.172 13.736 5.122 1.00 82.31 226 GLN A N 1
ATOM 1665 C CA . GLN A 1 226 ? -23.313 13.803 4.202 1.00 82.31 226 GLN A CA 1
ATOM 1666 C C . GLN A 1 226 ? -23.203 12.774 3.073 1.00 82.31 226 GLN A C 1
ATOM 1668 O O . GLN A 1 226 ? -24.205 12.223 2.640 1.00 82.31 226 GLN A O 1
ATOM 1673 N N . VAL A 1 227 ? -21.994 12.487 2.579 1.00 84.38 227 VAL A N 1
ATOM 1674 C CA . VAL A 1 227 ? -21.790 11.415 1.589 1.00 84.38 227 VAL A CA 1
ATOM 1675 C C . VAL A 1 227 ? -22.180 10.054 2.170 1.00 84.38 227 VAL A C 1
ATOM 1677 O O . VAL A 1 227 ? -22.775 9.247 1.465 1.00 84.38 227 VAL A O 1
ATOM 1680 N N . LYS A 1 228 ? -21.895 9.803 3.453 1.00 81.50 228 LYS A N 1
ATOM 1681 C CA . LYS A 1 228 ? -22.249 8.552 4.140 1.00 81.50 228 LYS A CA 1
ATOM 1682 C C . LYS A 1 228 ? -23.753 8.302 4.248 1.00 81.50 228 LYS A C 1
ATOM 1684 O O . LYS A 1 228 ? -24.137 7.155 4.420 1.00 81.50 228 LYS A O 1
ATOM 1689 N N . GLU A 1 229 ? -24.594 9.326 4.108 1.00 84.56 229 GLU A N 1
ATOM 1690 C CA . GLU A 1 229 ? -26.051 9.142 4.014 1.00 84.56 229 GLU A CA 1
ATOM 1691 C C . GLU A 1 229 ? -26.453 8.386 2.736 1.00 84.56 229 GLU A C 1
ATOM 1693 O O . GLU A 1 229 ? -27.491 7.731 2.707 1.00 84.56 229 GLU A O 1
ATOM 1698 N N . PHE A 1 230 ? -25.616 8.446 1.695 1.00 84.88 230 PHE A N 1
ATOM 1699 C CA . PHE A 1 230 ? -25.852 7.816 0.393 1.00 84.88 230 PHE A CA 1
ATOM 1700 C C . PHE A 1 230 ? -24.888 6.668 0.095 1.00 84.88 230 PHE A C 1
ATOM 1702 O O . PHE A 1 230 ? -25.095 5.948 -0.875 1.00 84.88 230 PHE A O 1
ATOM 1709 N N . VAL A 1 231 ? -23.819 6.520 0.882 1.00 82.12 231 VAL A N 1
ATOM 1710 C CA . VAL A 1 231 ? -22.777 5.516 0.672 1.00 82.12 231 VAL A CA 1
ATOM 1711 C C . VAL A 1 231 ? -22.890 4.420 1.713 1.00 82.12 231 VAL A C 1
ATOM 1713 O O . VAL A 1 231 ? -22.683 4.636 2.904 1.00 82.12 231 VAL A O 1
ATOM 1716 N N . ASP A 1 232 ? -23.119 3.216 1.214 1.00 69.31 232 ASP A N 1
ATOM 1717 C CA . ASP A 1 232 ? -23.290 2.002 1.999 1.00 69.31 232 ASP A CA 1
ATOM 1718 C C . ASP A 1 232 ? -22.033 1.595 2.781 1.00 69.31 232 ASP A C 1
ATOM 1720 O O . ASP A 1 232 ? -22.110 1.135 3.920 1.00 69.31 232 ASP A O 1
ATOM 1724 N N . VAL A 1 233 ? -20.863 1.729 2.151 1.00 69.19 233 VAL A N 1
ATOM 1725 C CA . VAL A 1 233 ? -19.572 1.322 2.712 1.00 69.19 233 VAL A CA 1
ATOM 1726 C C . VAL A 1 233 ? -18.507 2.317 2.274 1.00 69.19 233 VAL A C 1
ATOM 1728 O O . VAL A 1 233 ? -18.398 2.632 1.091 1.00 69.19 233 VAL A O 1
ATOM 1731 N N . VAL A 1 234 ? -17.699 2.786 3.226 1.00 77.12 234 VAL A N 1
ATOM 1732 C CA . VAL A 1 234 ? -16.467 3.528 2.943 1.00 77.12 234 VAL A CA 1
ATOM 1733 C C . VAL A 1 234 ? -15.297 2.690 3.450 1.00 77.12 234 VAL A C 1
ATOM 1735 O O . VAL A 1 234 ? -15.169 2.503 4.657 1.00 77.12 234 VAL A O 1
ATOM 1738 N N . LEU A 1 235 ? -14.459 2.175 2.550 1.00 82.12 235 LEU A N 1
ATOM 1739 C CA . LEU A 1 235 ? -13.219 1.470 2.904 1.00 82.12 235 LEU A CA 1
ATOM 1740 C C . LEU A 1 235 ? -12.001 2.395 2.761 1.00 82.12 235 LEU A C 1
ATOM 1742 O O . LEU A 1 235 ? -12.000 3.294 1.921 1.00 82.12 235 LEU A O 1
ATOM 1746 N N . PRO A 1 236 ? -10.903 2.178 3.496 1.00 85.38 236 PRO A N 1
ATOM 1747 C CA . PRO A 1 236 ? -9.614 2.719 3.082 1.00 85.38 236 PRO A CA 1
ATOM 1748 C C . PRO A 1 236 ? -9.264 2.242 1.662 1.00 85.38 236 PRO A C 1
ATOM 1750 O O . PRO A 1 236 ? -9.329 1.044 1.396 1.00 85.38 236 PRO A O 1
ATOM 1753 N N . THR A 1 237 ? -8.856 3.131 0.746 1.00 87.62 237 THR A N 1
ATOM 1754 C CA . THR A 1 237 ? -8.519 2.730 -0.644 1.00 87.62 237 THR A CA 1
ATOM 1755 C C . THR A 1 237 ? -7.498 1.586 -0.716 1.00 87.62 237 THR A C 1
ATOM 1757 O O . THR A 1 237 ? -7.756 0.630 -1.446 1.00 87.62 237 THR A O 1
ATOM 1760 N N . PRO A 1 238 ? -6.397 1.581 0.068 1.00 84.94 238 PRO A N 1
ATOM 1761 C CA . PRO A 1 238 ? -5.451 0.464 0.031 1.00 84.94 238 PRO A CA 1
ATOM 1762 C C . PRO A 1 238 ? -6.055 -0.871 0.486 1.00 84.94 238 PRO A C 1
ATOM 1764 O O . PRO A 1 238 ? -5.631 -1.929 0.027 1.00 84.94 238 PRO A O 1
ATOM 1767 N N . MET A 1 239 ? -7.047 -0.824 1.379 1.00 85.69 239 MET A N 1
ATOM 1768 C CA . MET A 1 239 ? -7.777 -2.005 1.832 1.00 85.69 239 MET A CA 1
ATOM 1769 C C . MET A 1 239 ? -8.739 -2.494 0.755 1.00 85.69 239 MET A C 1
ATOM 1771 O O . MET A 1 239 ? -8.744 -3.682 0.471 1.00 85.69 239 MET A O 1
ATOM 1775 N N . ALA A 1 240 ? -9.482 -1.593 0.104 1.00 91.38 240 ALA A N 1
ATOM 1776 C CA . ALA A 1 240 ? -10.312 -1.958 -1.041 1.00 91.38 240 ALA A CA 1
ATOM 1777 C C . ALA A 1 240 ? -9.469 -2.665 -2.115 1.00 91.38 240 ALA A C 1
ATOM 1779 O O . ALA A 1 240 ? -9.810 -3.760 -2.542 1.00 91.38 240 ALA A O 1
ATOM 1780 N N . VAL A 1 241 ? -8.308 -2.112 -2.478 1.00 93.31 241 VAL A N 1
ATOM 1781 C CA . VAL A 1 241 ? -7.385 -2.781 -3.410 1.00 93.31 241 VAL A CA 1
ATOM 1782 C C . VAL A 1 241 ? -6.998 -4.176 -2.905 1.00 93.31 241 VAL A C 1
ATOM 1784 O O . VAL A 1 241 ? -7.108 -5.133 -3.662 1.00 93.31 241 VAL A O 1
ATOM 1787 N N . LEU A 1 242 ? -6.601 -4.327 -1.635 1.00 92.38 242 LEU A N 1
ATOM 1788 C CA . LEU A 1 242 ? -6.220 -5.631 -1.080 1.00 92.38 242 LEU A CA 1
ATOM 1789 C C . LEU A 1 242 ? -7.367 -6.657 -1.117 1.00 92.38 242 LEU A C 1
ATOM 1791 O O . LEU A 1 242 ? -7.128 -7.803 -1.488 1.00 92.38 242 LEU A O 1
ATOM 1795 N N . GLU A 1 243 ? -8.594 -6.252 -0.786 1.00 93.38 243 GLU A N 1
ATOM 1796 C CA . GLU A 1 243 ? -9.782 -7.115 -0.850 1.00 93.38 243 GLU A CA 1
ATOM 1797 C C . GLU A 1 243 ? -10.148 -7.486 -2.292 1.00 93.38 243 GLU A C 1
ATOM 1799 O O . GLU A 1 243 ? -10.511 -8.628 -2.571 1.00 93.38 243 GLU A O 1
ATOM 1804 N N . GLY A 1 244 ? -9.974 -6.562 -3.240 1.00 96.25 244 GLY A N 1
ATOM 1805 C CA . GLY A 1 244 ? -10.152 -6.855 -4.661 1.00 96.25 244 GLY A CA 1
ATOM 1806 C C . GLY A 1 244 ? -9.122 -7.857 -5.188 1.00 96.25 244 GLY A C 1
ATOM 1807 O O . GLY A 1 244 ? -9.464 -8.734 -5.979 1.00 96.25 244 GLY A O 1
ATOM 1808 N N . LEU A 1 245 ? -7.874 -7.771 -4.715 1.00 97.12 245 LEU A N 1
ATOM 1809 C CA . LEU A 1 245 ? -6.815 -8.724 -5.054 1.00 97.12 245 LEU A CA 1
ATOM 1810 C C . LEU A 1 245 ? -7.036 -10.097 -4.415 1.00 97.12 245 LEU A C 1
ATOM 1812 O O . LEU A 1 245 ? -6.838 -11.103 -5.091 1.00 97.12 245 LEU A O 1
ATOM 1816 N N . ARG A 1 246 ? -7.483 -10.152 -3.153 1.00 96.50 246 ARG A N 1
ATOM 1817 C CA . ARG A 1 246 ? -7.899 -11.403 -2.496 1.00 96.50 246 ARG A CA 1
ATOM 1818 C C . ARG A 1 246 ? -8.982 -12.104 -3.302 1.00 96.50 246 ARG A C 1
ATOM 1820 O O . ARG A 1 246 ? -8.793 -13.248 -3.688 1.00 96.50 246 ARG A O 1
ATOM 1827 N N . LEU A 1 247 ? -10.051 -11.386 -3.649 1.00 97.94 247 LEU A N 1
ATOM 1828 C CA . LEU A 1 247 ? -11.118 -11.922 -4.492 1.00 97.94 247 LEU A CA 1
ATOM 1829 C C . LEU A 1 247 ? -10.586 -12.399 -5.852 1.00 97.94 247 LEU A C 1
ATOM 1831 O O . LEU A 1 247 ? -10.951 -13.475 -6.313 1.00 97.94 247 LEU A O 1
ATOM 1835 N N . GLY A 1 248 ? -9.715 -11.618 -6.496 1.00 97.62 248 GLY A N 1
ATOM 1836 C CA . GLY A 1 248 ? -9.094 -11.999 -7.764 1.00 97.62 248 GLY A CA 1
ATOM 1837 C C . GLY A 1 248 ? -8.264 -13.285 -7.672 1.00 97.62 248 GLY A C 1
ATOM 1838 O O . GLY A 1 248 ? -8.267 -14.078 -8.613 1.00 97.62 248 GLY A O 1
ATOM 1839 N N . ALA A 1 249 ? -7.577 -13.507 -6.549 1.00 97.44 249 ALA A N 1
ATOM 1840 C CA . ALA A 1 249 ? -6.758 -14.690 -6.293 1.00 97.44 249 ALA A CA 1
ATOM 1841 C C . ALA A 1 249 ? -7.595 -15.919 -5.918 1.00 97.44 249 ALA A C 1
ATOM 1843 O O . ALA A 1 249 ? -7.414 -16.983 -6.512 1.00 97.44 249 ALA A O 1
ATOM 1844 N N . ASP A 1 250 ? -8.518 -15.751 -4.970 1.00 97.38 250 ASP A N 1
ATOM 1845 C CA . ASP A 1 250 ? -9.316 -16.820 -4.363 1.00 97.38 250 ASP A CA 1
ATOM 1846 C C . ASP A 1 250 ? -10.462 -17.256 -5.283 1.00 97.38 250 ASP A C 1
ATOM 1848 O O . ASP A 1 250 ? -10.786 -18.440 -5.392 1.00 97.38 250 ASP A O 1
ATOM 1852 N N . GLY A 1 251 ? -11.047 -16.298 -6.000 1.00 97.38 251 GLY A N 1
ATOM 1853 C CA . GLY A 1 251 ? -12.279 -16.483 -6.745 1.00 97.38 251 GLY A CA 1
ATOM 1854 C C . GLY A 1 251 ? -13.504 -16.485 -5.838 1.00 97.38 251 GLY A C 1
ATOM 1855 O O . GLY A 1 251 ? -13.526 -15.878 -4.768 1.00 97.38 251 GLY A O 1
ATOM 1856 N N . THR A 1 252 ? -14.541 -17.177 -6.284 1.00 96.44 252 THR A N 1
ATOM 1857 C CA . THR A 1 252 ? -15.808 -17.350 -5.573 1.00 96.44 252 THR A CA 1
ATOM 1858 C C . THR A 1 252 ? -16.248 -18.812 -5.617 1.00 96.44 252 THR A C 1
ATOM 1860 O O . THR A 1 252 ? -15.556 -19.676 -6.155 1.00 96.44 252 THR A O 1
ATOM 1863 N N . GLY A 1 253 ? -17.421 -19.112 -5.050 1.00 93.81 253 GLY A N 1
ATOM 1864 C CA . GLY A 1 253 ? -18.025 -20.439 -5.179 1.00 93.81 253 GLY A CA 1
ATOM 1865 C C . GLY A 1 253 ? -18.435 -20.790 -6.616 1.00 93.81 253 GLY A C 1
ATOM 1866 O O . GLY A 1 253 ? -18.572 -21.972 -6.926 1.00 93.81 253 GLY A O 1
ATOM 1867 N N . GLU A 1 254 ? -18.622 -19.792 -7.487 1.00 94.12 254 GLU A N 1
ATOM 1868 C CA . GLU A 1 254 ? -19.041 -19.983 -8.883 1.00 94.12 254 GLU A CA 1
ATOM 1869 C C . GLU A 1 254 ? -17.865 -19.996 -9.865 1.00 94.12 254 GLU A C 1
ATOM 1871 O O . GLU A 1 254 ? -17.886 -20.729 -10.856 1.00 94.12 254 GLU A O 1
ATOM 1876 N N . GLU A 1 255 ? -16.832 -19.192 -9.611 1.00 95.94 255 GLU A N 1
ATOM 1877 C CA . GLU A 1 255 ? -15.720 -19.005 -10.533 1.00 95.94 255 GLU A CA 1
ATOM 1878 C C . GLU A 1 255 ? -14.367 -19.063 -9.815 1.00 95.94 255 GLU A C 1
ATOM 1880 O O . GLU A 1 255 ? -14.127 -18.348 -8.847 1.00 95.94 255 GLU A O 1
ATOM 1885 N N . SER A 1 256 ? -13.420 -19.836 -10.352 1.00 97.00 256 SER A N 1
ATOM 1886 C CA . SER A 1 256 ? -12.061 -19.894 -9.802 1.00 97.00 256 SER A CA 1
ATOM 1887 C C . SER A 1 256 ? -11.331 -18.555 -9.933 1.00 97.00 256 SER A C 1
ATOM 1889 O O . SER A 1 256 ? -11.472 -17.855 -10.947 1.00 97.00 256 SER A O 1
ATOM 1891 N N . GLY A 1 257 ? -10.508 -18.223 -8.941 1.00 97.31 257 GLY A N 1
ATOM 1892 C CA . GLY A 1 257 ? -9.584 -17.097 -9.011 1.00 97.31 257 GLY A CA 1
ATOM 1893 C C . GLY A 1 257 ? -8.345 -17.398 -9.858 1.00 97.31 257 GLY A C 1
ATOM 1894 O O . GLY A 1 257 ? -8.247 -18.436 -10.517 1.00 97.31 257 GLY A O 1
ATOM 1895 N N . TRP A 1 258 ? -7.407 -16.453 -9.873 1.00 97.00 258 TRP A N 1
ATOM 1896 C CA . TRP A 1 258 ? -6.135 -16.542 -10.602 1.00 97.00 258 TRP A CA 1
ATOM 1897 C C . TRP A 1 258 ? -4.985 -17.120 -9.766 1.00 97.00 258 TRP A C 1
ATOM 1899 O O . TRP A 1 258 ? -3.901 -17.335 -10.306 1.00 97.00 258 TRP A O 1
ATOM 1909 N N . GLY A 1 259 ? -5.213 -17.399 -8.479 1.00 96.44 259 GLY A N 1
ATOM 1910 C CA . GLY A 1 259 ? -4.186 -17.869 -7.553 1.00 96.44 259 GLY A CA 1
ATOM 1911 C C . GLY A 1 259 ? -3.195 -16.776 -7.149 1.00 96.44 259 GLY A C 1
ATOM 1912 O O . GLY A 1 259 ? -3.498 -15.582 -7.217 1.00 96.44 259 GLY A O 1
ATOM 1913 N N . ASP A 1 260 ? -2.011 -17.201 -6.709 1.00 95.88 260 ASP A N 1
ATOM 1914 C CA . ASP A 1 260 ? -0.967 -16.319 -6.187 1.00 95.88 260 ASP A CA 1
ATOM 1915 C C . ASP A 1 260 ? -0.598 -15.207 -7.179 1.00 95.88 260 ASP A C 1
ATOM 1917 O O . ASP A 1 260 ? -0.387 -15.432 -8.377 1.00 95.88 260 ASP A O 1
ATOM 1921 N N . MET A 1 261 ? -0.464 -13.986 -6.661 1.00 96.94 261 MET A N 1
ATOM 1922 C CA . MET A 1 261 ? -0.165 -12.807 -7.469 1.00 96.94 261 MET A CA 1
ATOM 1923 C C . MET A 1 261 ? 0.670 -11.780 -6.714 1.00 96.94 261 MET A C 1
ATOM 1925 O O . MET A 1 261 ? 0.595 -11.654 -5.489 1.00 96.94 261 MET A O 1
ATOM 1929 N N . LEU A 1 262 ? 1.441 -11.012 -7.478 1.00 97.38 262 LEU A N 1
ATOM 1930 C CA . LEU A 1 262 ? 2.170 -9.837 -7.025 1.00 97.38 262 LEU A CA 1
ATOM 1931 C C . LEU A 1 262 ? 1.633 -8.611 -7.768 1.00 97.38 262 LEU A C 1
ATOM 1933 O O . LEU A 1 262 ? 1.443 -8.652 -8.981 1.00 97.38 262 LEU A O 1
ATOM 1937 N N . VAL A 1 263 ? 1.387 -7.516 -7.058 1.00 97.25 263 VAL A N 1
ATOM 1938 C CA . VAL A 1 263 ? 0.872 -6.271 -7.639 1.00 97.25 263 VAL A CA 1
ATOM 1939 C C . VAL A 1 263 ? 1.722 -5.105 -7.183 1.00 97.25 263 VAL A C 1
ATOM 1941 O O . VAL A 1 263 ? 2.074 -5.023 -6.007 1.00 97.25 263 V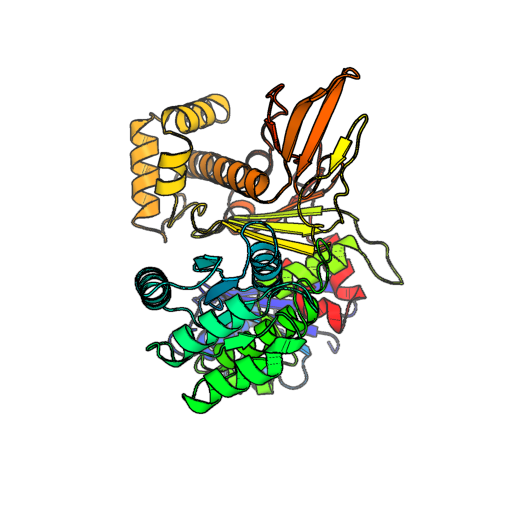AL A O 1
ATOM 1944 N N . VAL A 1 264 ? 2.043 -4.203 -8.105 1.00 96.88 264 VAL A N 1
ATOM 1945 C CA . VAL A 1 264 ? 2.841 -3.007 -7.832 1.00 96.88 264 VAL A CA 1
ATOM 1946 C C . VAL A 1 264 ? 2.056 -1.771 -8.266 1.00 96.88 264 VAL A C 1
ATOM 1948 O O . VAL A 1 264 ? 1.707 -1.644 -9.441 1.00 96.88 264 VAL A O 1
ATOM 1951 N N . ASP A 1 265 ? 1.781 -0.871 -7.319 1.00 94.31 265 ASP A N 1
ATOM 1952 C CA . ASP A 1 265 ? 1.199 0.452 -7.566 1.00 94.31 265 ASP A CA 1
ATOM 1953 C C . ASP A 1 265 ? 2.296 1.516 -7.486 1.00 94.31 265 ASP A C 1
ATOM 1955 O O . ASP A 1 265 ? 2.768 1.853 -6.397 1.00 94.31 265 ASP A O 1
ATOM 1959 N N . VAL A 1 266 ? 2.735 2.020 -8.642 1.00 93.12 266 VAL A N 1
ATOM 1960 C CA . VAL A 1 266 ? 3.763 3.069 -8.706 1.00 93.12 266 VAL A CA 1
ATOM 1961 C C . VAL A 1 266 ? 3.086 4.433 -8.765 1.00 93.12 266 VAL A C 1
ATOM 1963 O O . VAL A 1 266 ? 2.566 4.868 -9.800 1.00 93.12 266 VAL A O 1
ATOM 1966 N N . GLY A 1 267 ? 3.142 5.138 -7.639 1.00 89.62 267 GLY A N 1
ATOM 1967 C CA . GLY A 1 267 ? 2.665 6.501 -7.495 1.00 89.62 267 GLY A CA 1
ATOM 1968 C C . GLY A 1 267 ? 3.765 7.553 -7.656 1.00 89.62 267 GLY A C 1
ATOM 1969 O O . GLY A 1 267 ? 4.963 7.283 -7.751 1.00 89.62 267 GLY A O 1
ATOM 1970 N N . GLY A 1 268 ? 3.353 8.821 -7.620 1.00 87.56 268 GLY A N 1
ATOM 1971 C CA . GLY A 1 268 ? 4.300 9.938 -7.599 1.00 87.56 268 GLY A CA 1
ATOM 1972 C C . GLY A 1 268 ? 5.087 10.033 -6.287 1.00 87.56 268 GLY A C 1
ATOM 1973 O O . GLY A 1 268 ? 6.208 10.535 -6.286 1.00 87.56 268 GLY A O 1
ATOM 1974 N N . ALA A 1 269 ? 4.514 9.567 -5.173 1.00 85.12 269 ALA A N 1
ATOM 1975 C CA . ALA A 1 269 ? 5.120 9.655 -3.843 1.00 85.12 269 ALA A CA 1
ATOM 1976 C C . ALA A 1 269 ? 5.527 8.296 -3.265 1.00 85.12 269 ALA A C 1
ATOM 1978 O O . ALA A 1 269 ? 6.574 8.207 -2.636 1.00 85.12 269 ALA A O 1
ATOM 1979 N N . THR A 1 270 ? 4.747 7.243 -3.476 1.00 89.19 270 THR A N 1
ATOM 1980 C CA . THR A 1 270 ? 5.027 5.915 -2.920 1.00 89.19 270 THR A CA 1
ATOM 1981 C C . THR A 1 270 ? 5.009 4.869 -4.019 1.00 89.19 270 THR A C 1
ATOM 1983 O O . THR A 1 270 ? 4.376 5.080 -5.054 1.00 89.19 270 THR A O 1
ATOM 1986 N N . THR A 1 271 ? 5.697 3.756 -3.778 1.00 92.56 271 THR A N 1
ATOM 1987 C CA . THR A 1 271 ? 5.415 2.503 -4.479 1.00 92.56 271 THR A CA 1
ATOM 1988 C C . THR A 1 271 ? 4.823 1.528 -3.474 1.00 92.56 271 THR A C 1
ATOM 1990 O O . THR A 1 271 ? 5.465 1.191 -2.476 1.00 92.56 271 THR A O 1
ATOM 1993 N N . ASP A 1 272 ? 3.595 1.094 -3.718 1.00 92.88 272 ASP A N 1
ATOM 1994 C CA . ASP A 1 272 ? 2.914 0.104 -2.896 1.00 92.88 272 ASP A CA 1
ATOM 1995 C C . ASP A 1 272 ? 3.070 -1.267 -3.560 1.00 92.88 272 ASP A C 1
ATOM 1997 O O . ASP A 1 272 ? 2.898 -1.407 -4.771 1.00 92.88 272 ASP A O 1
ATOM 2001 N N . VAL A 1 273 ? 3.397 -2.293 -2.775 1.00 95.50 273 VAL A N 1
ATOM 2002 C CA . VAL A 1 273 ? 3.491 -3.673 -3.270 1.00 95.50 273 VAL A CA 1
ATOM 2003 C C . VAL A 1 273 ? 2.526 -4.539 -2.486 1.00 95.50 273 VAL A C 1
ATOM 2005 O O . VAL A 1 273 ? 2.549 -4.549 -1.253 1.00 95.50 273 VAL A O 1
ATOM 2008 N N . HIS A 1 274 ? 1.683 -5.273 -3.203 1.00 95.81 274 HIS A N 1
ATOM 2009 C CA . HIS A 1 274 ? 0.753 -6.242 -2.647 1.00 95.81 274 HIS A CA 1
ATOM 2010 C C . HIS A 1 274 ? 1.138 -7.645 -3.107 1.00 95.81 274 HIS A C 1
ATOM 2012 O O . HIS A 1 274 ? 1.503 -7.838 -4.264 1.00 95.81 274 HIS A O 1
ATOM 2018 N N . SER A 1 275 ? 1.001 -8.636 -2.233 1.00 95.94 275 SER A N 1
ATOM 2019 C CA . SER A 1 275 ? 1.059 -10.043 -2.623 1.00 95.94 275 SER A CA 1
ATOM 2020 C C . SER A 1 275 ? -0.085 -10.828 -2.011 1.00 95.94 275 SER A C 1
ATOM 2022 O O . SER A 1 275 ? -0.389 -10.670 -0.825 1.00 95.94 275 SER A O 1
ATOM 2024 N N . ILE A 1 276 ? -0.658 -11.715 -2.819 1.00 96.69 276 ILE A N 1
ATOM 2025 C CA . ILE A 1 276 ? -1.601 -12.744 -2.390 1.00 96.69 276 ILE A CA 1
ATOM 2026 C C . ILE A 1 276 ? -0.942 -14.108 -2.607 1.00 96.69 276 ILE A C 1
ATOM 2028 O O . ILE A 1 276 ? -0.296 -14.317 -3.632 1.00 96.69 276 ILE A O 1
ATOM 2032 N N . GLY A 1 277 ? -1.043 -14.984 -1.612 1.00 93.94 277 GLY A N 1
ATOM 2033 C CA . GLY A 1 277 ? -0.362 -16.280 -1.564 1.00 93.94 277 GLY A CA 1
ATOM 2034 C C . GLY A 1 277 ? 0.329 -16.485 -0.221 1.00 93.94 277 GLY A C 1
ATOM 2035 O O . GLY A 1 277 ? 0.655 -15.518 0.458 1.00 93.94 277 GLY A O 1
ATOM 2036 N N . PHE A 1 278 ? 0.574 -17.718 0.213 1.00 89.62 278 PHE A N 1
ATOM 2037 C CA . PHE A 1 278 ? 1.377 -17.927 1.430 1.00 89.62 278 PHE A CA 1
ATOM 2038 C C . PHE A 1 278 ? 2.878 -17.806 1.160 1.00 89.62 278 PHE A C 1
ATOM 2040 O O . PHE A 1 278 ? 3.622 -17.407 2.054 1.00 89.62 278 PHE A O 1
ATOM 2047 N N . GLY A 1 279 ? 3.314 -18.108 -0.070 1.00 89.75 279 GLY A N 1
ATOM 2048 C CA . GLY A 1 279 ? 4.721 -18.065 -0.463 1.00 89.75 279 GLY A CA 1
ATOM 2049 C C . GLY A 1 279 ? 5.614 -18.862 0.485 1.00 89.75 279 GLY A C 1
ATOM 2050 O O . GLY A 1 279 ? 6.603 -18.334 0.999 1.00 89.75 279 GLY A O 1
ATOM 2051 N N . TYR A 1 280 ? 5.219 -20.101 0.798 1.00 88.69 280 TYR A N 1
ATOM 2052 C CA . TYR A 1 280 ? 6.002 -20.952 1.688 1.00 88.69 280 TYR A CA 1
ATOM 2053 C C . TYR A 1 280 ? 7.391 -21.214 1.089 1.00 88.69 280 TYR A C 1
ATOM 2055 O O . TYR A 1 280 ? 7.497 -21.423 -0.121 1.00 88.69 280 TYR A O 1
ATOM 2063 N N . PRO A 1 281 ? 8.456 -21.238 1.910 1.00 85.00 281 PRO A N 1
ATOM 2064 C CA . PRO A 1 281 ? 9.795 -21.559 1.434 1.00 85.00 281 PRO A CA 1
ATOM 2065 C C . PRO A 1 281 ? 9.823 -22.884 0.665 1.00 85.00 281 PRO A C 1
ATOM 2067 O O . PRO A 1 281 ? 9.408 -23.915 1.194 1.00 85.00 281 PRO A O 1
ATOM 2070 N N . ALA A 1 282 ? 10.333 -22.856 -0.568 1.00 81.69 282 ALA A N 1
ATOM 2071 C CA . ALA A 1 282 ? 10.371 -24.020 -1.452 1.00 81.69 282 ALA A CA 1
ATOM 2072 C C . ALA A 1 282 ? 11.785 -24.310 -1.988 1.00 81.69 282 ALA A C 1
ATOM 2074 O O . ALA A 1 282 ? 12.578 -23.398 -2.248 1.00 81.69 282 ALA A O 1
ATOM 2075 N N . GLY A 1 283 ? 12.097 -25.591 -2.201 1.00 79.94 283 GLY A N 1
ATOM 2076 C CA . GLY A 1 283 ? 13.369 -26.064 -2.759 1.00 79.94 283 GLY A CA 1
ATOM 2077 C C . GLY A 1 283 ? 14.076 -27.106 -1.889 1.00 79.94 283 GLY A C 1
ATOM 2078 O O . GLY A 1 283 ? 13.625 -27.440 -0.796 1.00 79.94 283 GLY A O 1
ATOM 2079 N N . GLU A 1 284 ? 15.194 -27.626 -2.391 1.00 74.75 284 GLU A N 1
ATOM 2080 C CA . GLU A 1 284 ? 16.037 -28.582 -1.666 1.00 74.75 284 GLU A CA 1
ATOM 2081 C C . GLU A 1 284 ? 16.865 -27.884 -0.576 1.00 74.75 284 GLU A C 1
ATOM 2083 O O . GLU A 1 284 ? 17.342 -26.764 -0.770 1.00 74.75 284 GLU A O 1
ATOM 2088 N N . ASN A 1 285 ? 17.052 -28.558 0.565 1.00 80.75 285 ASN A N 1
ATOM 2089 C CA . ASN A 1 285 ? 17.866 -28.093 1.697 1.00 80.75 285 ASN A CA 1
ATOM 2090 C C . ASN A 1 285 ? 17.525 -26.667 2.171 1.00 80.75 285 ASN A C 1
ATOM 2092 O O . ASN A 1 285 ? 18.412 -25.833 2.385 1.00 80.75 285 ASN A O 1
ATOM 2096 N N . VAL A 1 286 ? 16.228 -26.385 2.329 1.00 82.38 286 VAL A N 1
ATOM 2097 C CA . VAL A 1 286 ? 15.726 -25.076 2.762 1.00 82.38 286 VAL A CA 1
ATOM 2098 C C . VAL A 1 286 ? 15.516 -25.031 4.272 1.00 82.38 286 VAL A C 1
ATOM 2100 O O . VAL A 1 286 ? 14.778 -25.831 4.844 1.00 82.38 286 VAL A O 1
ATOM 2103 N N . ILE A 1 287 ? 16.125 -24.034 4.909 1.00 85.00 287 ILE A N 1
ATOM 2104 C CA . ILE A 1 287 ? 15.904 -23.687 6.312 1.00 85.00 287 ILE A CA 1
ATOM 2105 C C . ILE A 1 287 ? 15.084 -22.399 6.344 1.00 85.00 287 ILE A C 1
ATOM 2107 O O . ILE A 1 287 ? 15.551 -21.353 5.899 1.00 85.00 287 ILE A O 1
ATOM 2111 N N . SER A 1 288 ? 13.865 -22.454 6.875 1.00 85.44 288 SER A N 1
ATOM 2112 C CA . SER A 1 288 ? 13.031 -21.261 7.052 1.00 85.44 288 SER A CA 1
ATOM 2113 C C . SER A 1 288 ? 13.417 -20.510 8.325 1.00 85.44 288 SER A C 1
ATOM 2115 O O . SER A 1 288 ? 13.494 -21.108 9.399 1.00 85.44 288 SER A O 1
ATOM 2117 N N . GLN A 1 289 ? 13.601 -19.194 8.229 1.00 84.06 289 GLN A N 1
ATOM 2118 C CA . GLN A 1 289 ? 13.900 -18.326 9.362 1.00 84.06 289 GLN A CA 1
ATOM 2119 C C . GLN A 1 289 ? 13.074 -17.035 9.314 1.00 84.06 289 GLN A C 1
ATOM 2121 O O . GLN A 1 289 ? 12.969 -16.371 8.287 1.00 84.06 289 GLN A O 1
ATOM 2126 N N . GLY A 1 290 ? 12.531 -16.637 10.465 1.00 79.19 290 GLY A N 1
ATOM 2127 C CA . GLY A 1 290 ? 11.710 -15.434 10.607 1.00 79.19 290 GLY A CA 1
ATOM 2128 C C . GLY A 1 290 ? 10.267 -15.756 10.984 1.00 79.19 290 GLY A C 1
ATOM 2129 O O . GLY A 1 290 ? 9.958 -16.866 11.414 1.00 79.19 290 GLY A O 1
ATOM 2130 N N . LEU A 1 291 ? 9.401 -14.752 10.869 1.00 79.06 291 LEU A N 1
ATOM 2131 C CA . LEU A 1 291 ? 7.968 -14.902 11.104 1.00 79.06 291 LEU A CA 1
ATOM 2132 C C . LEU A 1 291 ? 7.284 -15.524 9.888 1.00 79.06 291 LEU A C 1
ATOM 2134 O O . LEU A 1 291 ? 7.731 -15.338 8.757 1.00 79.06 291 LEU A O 1
ATOM 2138 N N . ALA A 1 292 ? 6.169 -16.211 10.135 1.00 79.62 292 ALA A N 1
ATOM 2139 C CA . ALA A 1 292 ? 5.246 -16.566 9.069 1.00 79.62 292 ALA A CA 1
ATOM 2140 C C . ALA A 1 292 ? 4.775 -15.297 8.342 1.00 79.62 292 ALA A C 1
ATOM 2142 O O . ALA A 1 292 ? 4.588 -14.249 8.958 1.00 79.62 292 ALA A O 1
ATOM 2143 N N . GLU A 1 293 ? 4.592 -15.391 7.032 1.00 85.56 293 GLU A N 1
ATOM 2144 C CA . GLU A 1 293 ? 4.100 -14.284 6.217 1.00 85.56 293 GLU A CA 1
ATOM 2145 C C . GLU A 1 293 ? 2.578 -14.332 6.117 1.00 85.56 293 GLU A C 1
ATOM 2147 O O . GLU A 1 293 ? 1.958 -15.397 6.152 1.00 85.56 293 GLU A O 1
ATOM 2152 N N . SER A 1 294 ? 1.963 -13.159 5.985 1.00 85.19 294 SER A N 1
ATOM 2153 C CA . SER A 1 294 ? 0.519 -13.070 5.780 1.00 85.19 294 SER A CA 1
ATOM 2154 C C . SER A 1 294 ? 0.133 -13.453 4.348 1.00 85.19 294 SER A C 1
ATOM 2156 O O . SER A 1 294 ? 0.822 -13.105 3.383 1.00 85.19 294 SER A O 1
ATOM 2158 N N . TYR A 1 295 ? -1.009 -14.143 4.224 1.00 90.69 295 TYR A N 1
ATOM 2159 C CA . TYR A 1 295 ? -1.584 -14.534 2.934 1.00 90.69 295 TYR A CA 1
ATOM 2160 C C . TYR A 1 295 ? -1.743 -13.324 2.007 1.00 90.69 295 TYR A C 1
ATOM 2162 O O . TYR A 1 295 ? -1.190 -13.285 0.911 1.00 90.69 295 TYR A O 1
ATOM 2170 N N . ALA A 1 296 ? -2.430 -12.297 2.507 1.00 91.44 296 ALA A N 1
ATOM 2171 C CA . ALA A 1 296 ? -2.536 -10.995 1.874 1.00 91.44 296 ALA A CA 1
ATOM 2172 C C . ALA A 1 296 ? -1.593 -10.022 2.588 1.00 91.44 296 ALA A C 1
ATOM 2174 O O . ALA A 1 296 ? -1.819 -9.654 3.747 1.00 91.44 296 ALA A O 1
ATOM 2175 N N . LYS A 1 297 ? -0.524 -9.631 1.895 1.00 90.50 297 LYS A N 1
ATOM 2176 C CA . LYS A 1 297 ? 0.523 -8.743 2.406 1.00 90.50 297 LYS A CA 1
ATOM 2177 C C . LYS A 1 297 ? 0.552 -7.466 1.584 1.00 90.50 297 LYS A C 1
ATOM 2179 O O . LYS A 1 297 ? 0.449 -7.508 0.362 1.00 90.50 297 LYS A O 1
ATOM 2184 N N . ARG A 1 298 ? 0.775 -6.339 2.257 1.00 90.94 298 ARG A N 1
ATOM 2185 C CA . ARG A 1 298 ? 1.052 -5.041 1.638 1.00 90.94 298 ARG A CA 1
ATOM 2186 C C . ARG A 1 298 ? 2.296 -4.428 2.268 1.00 90.94 298 ARG A C 1
ATOM 2188 O O . ARG A 1 298 ? 2.437 -4.462 3.488 1.00 90.94 298 ARG A O 1
ATOM 2195 N N . THR A 1 299 ? 3.158 -3.832 1.456 1.00 90.12 299 THR A N 1
ATOM 2196 C CA . THR A 1 299 ? 4.213 -2.913 1.908 1.00 90.12 299 THR A CA 1
ATOM 2197 C C . THR A 1 299 ? 4.085 -1.583 1.175 1.00 90.12 299 THR A C 1
ATOM 2199 O O . THR A 1 299 ? 3.496 -1.515 0.097 1.00 90.12 299 THR A O 1
ATOM 2202 N N . VAL A 1 300 ? 4.590 -0.516 1.796 1.00 89.19 300 VAL A N 1
ATOM 2203 C CA . VAL A 1 300 ? 4.529 0.847 1.259 1.00 89.19 300 VAL A CA 1
ATOM 2204 C C . VAL A 1 300 ? 5.916 1.448 1.312 1.00 89.19 300 VAL A C 1
ATOM 2206 O O . VAL A 1 300 ? 6.425 1.763 2.388 1.00 89.19 300 VAL A O 1
ATOM 2209 N N . GLU A 1 301 ? 6.501 1.655 0.144 1.00 90.50 301 GLU A N 1
ATOM 2210 C CA . GLU A 1 301 ? 7.831 2.222 0.010 1.00 90.50 301 GLU A CA 1
ATOM 2211 C C . GLU A 1 301 ? 7.711 3.736 -0.154 1.00 90.50 301 GLU A C 1
ATOM 2213 O O . GLU A 1 301 ? 7.495 4.274 -1.245 1.00 90.50 301 GLU A O 1
ATOM 2218 N N . GLY A 1 302 ? 7.792 4.433 0.982 1.00 86.12 302 GLY A N 1
ATOM 2219 C CA . GLY A 1 302 ? 7.624 5.884 1.069 1.00 86.12 302 GLY A CA 1
ATOM 2220 C C . GLY A 1 302 ? 8.728 6.701 0.394 1.00 86.12 302 GLY A C 1
ATOM 2221 O O . GLY A 1 302 ? 8.563 7.908 0.236 1.00 86.12 302 GLY A O 1
ATOM 2222 N N . ASP A 1 303 ? 9.831 6.054 0.026 1.00 87.31 303 ASP A N 1
ATOM 2223 C CA . ASP A 1 303 ? 11.017 6.612 -0.623 1.00 87.31 303 ASP A CA 1
ATOM 2224 C C . ASP A 1 303 ? 11.104 6.281 -2.125 1.00 87.31 303 ASP A C 1
ATOM 2226 O O . ASP A 1 303 ? 12.042 6.724 -2.781 1.00 87.31 303 ASP A O 1
ATOM 2230 N N . LEU A 1 304 ? 10.140 5.536 -2.684 1.00 93.06 304 LEU A N 1
ATOM 2231 C CA . LEU A 1 304 ? 10.190 5.011 -4.058 1.00 93.06 304 LEU A CA 1
ATOM 2232 C C . LEU A 1 304 ? 9.069 5.555 -4.961 1.00 93.06 304 LEU A C 1
ATOM 2234 O O . LEU A 1 304 ? 8.482 4.819 -5.743 1.00 93.06 304 LEU A O 1
ATOM 2238 N N . GLY A 1 305 ? 8.744 6.842 -4.864 1.00 92.50 305 GLY A N 1
ATOM 2239 C CA . GLY A 1 305 ? 7.823 7.515 -5.792 1.00 92.50 305 GLY A CA 1
ATOM 2240 C C . GLY A 1 305 ? 8.546 8.216 -6.944 1.00 92.50 305 GLY A C 1
ATOM 2241 O O . GLY A 1 305 ? 9.527 8.916 -6.712 1.00 92.50 305 GLY A O 1
ATOM 2242 N N . ILE A 1 306 ? 8.024 8.124 -8.171 1.00 94.38 306 ILE A N 1
ATOM 2243 C CA . ILE A 1 306 ? 8.689 8.654 -9.386 1.00 94.38 306 ILE A CA 1
ATOM 2244 C C . ILE A 1 306 ? 8.514 10.168 -9.614 1.00 94.38 306 ILE A C 1
ATOM 2246 O O . ILE A 1 306 ? 8.833 10.691 -10.683 1.00 94.38 306 ILE A O 1
ATOM 2250 N N . ARG A 1 307 ? 7.951 10.883 -8.633 1.00 93.00 307 ARG A N 1
ATOM 2251 C CA . ARG A 1 307 ? 7.847 12.349 -8.607 1.00 93.00 307 ARG A CA 1
ATOM 2252 C C . ARG A 1 307 ? 8.486 12.873 -7.331 1.00 93.00 307 ARG A C 1
ATOM 2254 O O . ARG A 1 307 ? 9.686 13.093 -7.315 1.00 93.00 307 ARG A O 1
ATOM 2261 N N . PHE A 1 308 ? 7.722 12.971 -6.241 1.00 88.38 308 PHE A N 1
ATOM 2262 C CA . PHE A 1 308 ? 8.160 13.521 -4.950 1.00 88.38 308 PHE A CA 1
ATOM 2263 C C . PHE A 1 308 ? 9.481 12.927 -4.446 1.00 88.38 308 PHE A C 1
ATOM 2265 O O . PHE A 1 308 ? 10.254 13.636 -3.812 1.00 88.38 308 PHE A O 1
ATOM 2272 N N . ASN A 1 309 ? 9.734 11.647 -4.736 1.00 90.50 309 ASN A N 1
ATOM 2273 C CA . ASN A 1 309 ? 10.907 10.909 -4.278 1.00 90.50 309 ASN A CA 1
ATOM 2274 C C . ASN A 1 309 ? 11.839 10.477 -5.425 1.00 90.50 309 ASN A C 1
ATOM 2276 O O . ASN A 1 309 ? 12.688 9.607 -5.229 1.00 90.50 309 ASN A O 1
ATOM 2280 N N . ALA A 1 310 ? 11.727 11.084 -6.611 1.00 93.38 310 ALA A N 1
ATOM 2281 C CA . ALA A 1 310 ? 12.538 10.703 -7.768 1.00 93.38 310 ALA A CA 1
ATOM 2282 C C . ALA A 1 310 ? 14.043 10.879 -7.490 1.00 93.38 310 ALA A C 1
ATOM 2284 O O . ALA A 1 310 ? 14.847 10.006 -7.818 1.00 93.38 310 ALA A O 1
ATOM 2285 N N . ALA A 1 311 ? 14.416 11.953 -6.785 1.00 92.69 311 ALA A N 1
ATOM 2286 C CA . ALA A 1 311 ? 15.789 12.175 -6.333 1.00 92.69 311 ALA A CA 1
ATOM 2287 C C . ALA A 1 311 ? 16.282 11.084 -5.360 1.00 92.69 311 ALA A C 1
ATOM 2289 O O . ALA A 1 311 ? 17.457 10.720 -5.372 1.00 92.69 311 ALA A O 1
ATOM 2290 N N . THR A 1 312 ? 15.397 10.517 -4.536 1.00 92.88 312 THR A N 1
ATOM 2291 C CA . THR A 1 312 ? 15.741 9.419 -3.621 1.00 92.88 312 THR A CA 1
ATOM 2292 C C . THR A 1 312 ? 16.077 8.144 -4.389 1.00 92.88 312 THR A C 1
ATOM 2294 O O . THR A 1 312 ? 17.064 7.482 -4.067 1.00 92.88 312 THR A O 1
ATOM 2297 N N . ILE A 1 313 ? 15.313 7.835 -5.443 1.00 95.12 313 ILE A N 1
ATOM 2298 C CA . ILE A 1 313 ? 15.589 6.706 -6.344 1.00 95.12 313 ILE A CA 1
ATOM 2299 C C . ILE A 1 313 ? 16.939 6.912 -7.041 1.00 95.12 313 ILE A C 1
ATOM 2301 O O . ILE A 1 313 ? 17.781 6.016 -7.007 1.00 95.12 313 ILE A O 1
ATOM 2305 N N . LEU A 1 314 ? 17.185 8.106 -7.592 1.00 95.69 314 LEU A N 1
ATOM 2306 C CA . LEU A 1 314 ? 18.464 8.468 -8.214 1.00 95.69 314 LEU A CA 1
ATOM 2307 C C . LEU A 1 314 ? 19.647 8.267 -7.261 1.00 95.69 314 LEU A C 1
ATOM 2309 O O . LEU A 1 314 ? 20.619 7.613 -7.624 1.00 95.69 314 LEU A O 1
ATOM 2313 N N . ASN A 1 315 ? 19.550 8.770 -6.031 1.00 94.56 315 ASN A N 1
ATOM 2314 C CA . ASN A 1 315 ? 20.606 8.614 -5.029 1.00 94.56 315 ASN A CA 1
ATOM 2315 C C . ASN A 1 315 ? 20.825 7.150 -4.623 1.00 94.56 315 ASN A C 1
ATOM 2317 O O . ASN A 1 315 ? 21.932 6.773 -4.243 1.00 94.56 315 ASN A O 1
ATOM 2321 N N . ARG A 1 316 ? 19.774 6.324 -4.668 1.00 93.88 316 ARG A N 1
ATOM 2322 C CA . ARG A 1 316 ? 19.842 4.916 -4.268 1.00 93.88 316 ARG A CA 1
ATOM 2323 C C . ARG A 1 316 ? 20.413 4.015 -5.359 1.00 93.88 316 ARG A C 1
ATOM 2325 O O . ARG A 1 316 ? 21.131 3.076 -5.029 1.00 93.88 316 ARG A O 1
ATOM 2332 N N . VAL A 1 317 ? 20.057 4.271 -6.615 1.00 94.75 317 VAL A N 1
ATOM 2333 C CA . VAL A 1 317 ? 20.447 3.453 -7.776 1.00 94.75 317 VAL A CA 1
ATOM 2334 C C . VAL A 1 317 ? 21.742 3.954 -8.411 1.00 94.75 317 VAL A C 1
ATOM 2336 O O . VAL A 1 317 ? 22.546 3.152 -8.876 1.00 94.75 317 VAL A O 1
ATOM 2339 N N . GLY A 1 318 ? 21.971 5.266 -8.377 1.00 96.81 318 GLY A N 1
ATOM 2340 C CA . GLY A 1 318 ? 23.093 5.930 -9.027 1.00 96.81 318 GLY A CA 1
ATOM 2341 C C . GLY A 1 318 ? 22.748 6.396 -10.440 1.00 96.81 318 GLY A C 1
ATOM 2342 O O . GLY A 1 318 ? 22.042 5.719 -11.189 1.00 96.81 318 GLY A O 1
ATOM 2343 N N . LEU A 1 319 ? 23.266 7.569 -10.809 1.00 97.06 319 LEU A N 1
ATOM 2344 C CA . LEU A 1 319 ? 23.015 8.162 -12.122 1.00 97.06 319 LEU A CA 1
ATOM 2345 C C . LEU A 1 319 ? 23.563 7.303 -13.259 1.00 97.06 319 LEU A C 1
ATOM 2347 O O . LEU A 1 319 ? 22.862 7.115 -14.247 1.00 97.06 319 LEU A O 1
ATOM 2351 N N . ASP A 1 320 ? 24.780 6.778 -13.106 1.00 96.44 320 ASP A N 1
ATOM 2352 C CA . ASP A 1 320 ? 25.448 5.990 -14.146 1.00 96.44 320 ASP A CA 1
ATOM 2353 C C . ASP A 1 320 ? 24.589 4.790 -14.539 1.00 96.44 320 ASP A C 1
ATOM 2355 O O . ASP A 1 320 ? 24.315 4.578 -15.714 1.00 96.44 320 ASP A O 1
ATOM 2359 N N . LYS A 1 321 ? 24.040 4.085 -13.544 1.00 95.25 321 LYS A N 1
ATOM 2360 C CA . LYS A 1 321 ? 23.162 2.939 -13.764 1.00 95.25 321 LYS A CA 1
ATOM 2361 C C . LYS A 1 321 ? 21.869 3.321 -14.493 1.00 95.25 321 LYS A C 1
ATOM 2363 O O . LYS A 1 321 ? 21.480 2.642 -15.439 1.00 95.25 321 LYS A O 1
ATOM 2368 N N . LEU A 1 322 ? 21.210 4.404 -14.075 1.00 96.56 322 LEU A N 1
ATOM 2369 C CA . LEU A 1 322 ? 19.978 4.870 -14.725 1.00 96.56 322 LEU A CA 1
ATOM 2370 C C . LEU A 1 322 ? 20.241 5.352 -16.160 1.00 96.56 322 LEU A C 1
ATOM 2372 O O . LEU A 1 322 ? 19.440 5.086 -17.053 1.00 96.56 322 LEU A O 1
ATOM 2376 N N . ALA A 1 323 ? 21.364 6.032 -16.397 1.00 96.56 323 ALA A N 1
ATOM 2377 C CA . ALA A 1 323 ? 21.767 6.475 -17.726 1.00 96.56 323 ALA A CA 1
ATOM 2378 C C . ALA A 1 323 ? 22.134 5.287 -18.631 1.00 96.56 323 ALA A C 1
ATOM 2380 O O . ALA A 1 323 ? 21.716 5.250 -19.785 1.00 96.56 323 ALA A O 1
ATOM 2381 N N . GLU A 1 324 ? 22.855 4.290 -18.112 1.00 95.06 324 GLU A N 1
ATOM 2382 C CA . GLU A 1 324 ? 23.146 3.037 -18.817 1.00 95.06 324 GLU A CA 1
ATOM 2383 C C . GLU A 1 324 ? 21.868 2.286 -19.196 1.00 95.06 324 GLU A C 1
ATOM 2385 O O . GLU A 1 324 ? 21.751 1.816 -20.327 1.00 95.06 324 GLU A O 1
ATOM 2390 N N . ASP A 1 325 ? 20.908 2.176 -18.275 1.00 94.88 325 ASP A N 1
ATOM 2391 C CA . ASP A 1 325 ? 19.627 1.516 -18.532 1.00 94.88 325 ASP A CA 1
ATOM 2392 C C . ASP A 1 325 ? 18.816 2.273 -19.596 1.00 94.88 325 ASP A C 1
ATOM 2394 O O . ASP A 1 325 ? 18.298 1.647 -20.520 1.00 94.88 325 ASP A O 1
ATOM 2398 N N . LEU A 1 326 ? 18.788 3.611 -19.542 1.00 95.94 326 LEU A N 1
ATOM 2399 C CA . LEU A 1 326 ? 18.152 4.440 -20.569 1.00 95.94 326 LEU A CA 1
ATOM 2400 C C . LEU A 1 326 ? 18.808 4.248 -21.945 1.00 95.94 326 LEU A C 1
ATOM 2402 O O . LEU A 1 326 ? 18.113 3.990 -22.922 1.00 95.94 326 LEU A O 1
ATOM 2406 N N . CYS A 1 327 ? 20.138 4.323 -22.023 1.00 94.81 327 CYS A N 1
ATOM 2407 C CA . CYS A 1 327 ? 20.881 4.160 -23.273 1.00 94.81 327 CYS A CA 1
ATOM 2408 C C . CYS A 1 327 ? 20.755 2.747 -23.858 1.00 94.81 327 CYS A C 1
ATOM 2410 O O . CYS A 1 327 ? 20.683 2.590 -25.075 1.00 94.81 327 CYS A O 1
ATOM 2412 N N . ARG A 1 328 ? 20.759 1.713 -23.006 1.00 94.19 328 ARG A N 1
ATOM 2413 C CA . ARG A 1 328 ? 20.657 0.314 -23.436 1.00 94.19 328 ARG A CA 1
ATOM 2414 C C . ARG A 1 328 ? 19.255 -0.016 -23.930 1.00 94.19 328 ARG A C 1
ATOM 2416 O O . ARG A 1 328 ? 19.121 -0.645 -24.975 1.00 94.19 328 ARG A O 1
ATOM 2423 N N . ASP A 1 329 ? 18.238 0.365 -23.163 1.00 94.62 329 ASP A N 1
ATOM 2424 C CA . ASP A 1 329 ? 16.867 -0.097 -23.384 1.00 94.62 329 ASP A CA 1
ATOM 2425 C C . ASP A 1 329 ? 16.066 0.856 -24.292 1.00 94.62 329 ASP A C 1
ATOM 2427 O O . ASP A 1 329 ? 15.067 0.440 -24.874 1.00 94.62 329 ASP A O 1
ATOM 2431 N N . PHE A 1 330 ? 16.529 2.102 -24.459 1.00 95.50 330 PHE A N 1
ATOM 2432 C CA . PHE A 1 330 ? 15.907 3.136 -25.294 1.00 95.50 330 PHE A CA 1
ATOM 2433 C C . PHE A 1 330 ? 16.945 3.900 -26.133 1.00 95.50 330 PHE A C 1
ATOM 2435 O O . PHE A 1 330 ? 17.024 5.134 -26.121 1.00 95.50 330 PHE A O 1
ATOM 2442 N N . SER A 1 331 ? 17.779 3.143 -26.849 1.00 92.69 331 SER A N 1
ATOM 2443 C CA . SER A 1 331 ? 18.916 3.647 -27.638 1.00 92.69 331 SER A CA 1
ATOM 2444 C C . SER A 1 331 ? 18.562 4.692 -28.709 1.00 92.69 331 SER A C 1
ATOM 2446 O O . SER A 1 331 ? 19.441 5.411 -29.183 1.00 92.69 331 SER A O 1
ATOM 2448 N N . GLU A 1 332 ? 17.288 4.808 -29.088 1.00 93.81 332 GLU A N 1
ATOM 2449 C CA . GLU A 1 332 ? 16.790 5.833 -30.003 1.00 93.81 332 GLU A CA 1
ATOM 2450 C C . GLU A 1 332 ? 16.831 7.253 -29.411 1.00 93.81 332 GLU A C 1
ATOM 2452 O O . GLU A 1 332 ? 16.823 8.233 -30.163 1.00 93.81 332 GLU A O 1
ATOM 2457 N N . TYR A 1 333 ? 16.903 7.389 -28.081 1.00 92.44 333 TYR A N 1
ATOM 2458 C CA . TYR A 1 333 ? 17.010 8.679 -27.407 1.00 92.44 333 TYR A CA 1
ATOM 2459 C C . TYR A 1 333 ? 18.454 8.941 -26.976 1.00 92.44 333 TYR A C 1
ATOM 2461 O O . TYR A 1 333 ? 18.962 8.368 -26.017 1.00 92.44 333 TYR A O 1
ATOM 2469 N N . SER A 1 334 ? 19.113 9.886 -27.645 1.00 90.81 334 SER A N 1
ATOM 2470 C CA . SER A 1 334 ? 20.442 10.354 -27.244 1.00 90.81 334 SER A CA 1
ATOM 2471 C C . SER A 1 334 ? 20.333 11.352 -26.083 1.00 90.81 334 SER A C 1
ATOM 2473 O O . SER A 1 334 ? 20.300 12.563 -26.304 1.00 90.81 334 SER A O 1
ATOM 2475 N N . VAL A 1 335 ? 20.274 10.847 -24.848 1.00 94.31 335 VAL A N 1
ATOM 2476 C CA . VAL A 1 335 ? 20.184 11.648 -23.614 1.00 94.31 335 VAL A CA 1
ATOM 2477 C C . VAL A 1 335 ? 21.478 11.509 -22.813 1.00 94.31 335 VAL A C 1
ATOM 2479 O O . VAL A 1 335 ? 21.922 10.400 -22.531 1.00 94.31 335 VAL A O 1
ATOM 2482 N N . SER A 1 336 ? 22.102 12.630 -22.438 1.00 95.19 336 SER A N 1
ATOM 2483 C CA . SER A 1 336 ? 23.283 12.601 -21.568 1.00 95.19 336 SER A CA 1
ATOM 2484 C C . SER A 1 336 ? 22.889 12.333 -20.111 1.00 95.19 336 SER A C 1
ATOM 2486 O O . SER A 1 336 ? 21.774 12.646 -19.686 1.00 95.19 336 SER A O 1
ATOM 2488 N N . ALA A 1 337 ? 23.824 11.807 -19.316 1.00 95.94 337 ALA A N 1
ATOM 2489 C CA . ALA A 1 337 ? 23.608 11.593 -17.885 1.00 95.94 337 ALA A CA 1
ATOM 2490 C C . ALA A 1 337 ? 23.226 12.896 -17.153 1.00 95.94 337 ALA A C 1
ATOM 2492 O O . ALA A 1 337 ? 22.337 12.885 -16.305 1.00 95.94 337 ALA A O 1
ATOM 2493 N N . ASP A 1 338 ? 23.831 14.032 -17.514 1.00 96.56 338 ASP A N 1
ATOM 2494 C CA . ASP A 1 338 ? 23.500 15.328 -16.911 1.00 96.56 338 ASP A CA 1
ATOM 2495 C C . ASP A 1 338 ? 22.071 15.772 -17.256 1.00 96.56 338 ASP A C 1
ATOM 2497 O O . ASP A 1 338 ? 21.329 16.176 -16.368 1.00 96.56 338 ASP A O 1
ATOM 2501 N N . THR A 1 339 ? 21.627 15.600 -18.507 1.00 97.12 339 THR A N 1
ATOM 2502 C CA . THR A 1 339 ? 20.239 15.904 -18.897 1.00 97.12 339 THR A CA 1
ATOM 2503 C C . THR A 1 339 ? 19.228 15.017 -18.168 1.00 97.12 339 THR A C 1
ATOM 2505 O O . THR A 1 339 ? 18.166 15.493 -17.761 1.00 97.12 339 THR A O 1
ATOM 2508 N N . LEU A 1 340 ? 19.551 13.736 -17.963 1.00 97.44 340 LEU A N 1
ATOM 2509 C CA . LEU A 1 340 ? 18.720 12.837 -17.165 1.00 97.44 340 LEU A CA 1
ATOM 2510 C C . LEU A 1 340 ? 18.657 13.284 -15.696 1.00 97.44 340 LEU A C 1
ATOM 2512 O O . LEU A 1 340 ? 17.570 13.298 -15.115 1.00 97.44 340 LEU A O 1
ATOM 2516 N N . ARG A 1 341 ? 19.792 13.683 -15.104 1.00 97.69 341 ARG A N 1
ATOM 2517 C CA . ARG A 1 341 ? 19.849 14.219 -13.735 1.00 97.69 341 ARG A CA 1
ATOM 2518 C C . ARG A 1 341 ? 18.959 15.453 -13.594 1.00 97.69 341 ARG A C 1
ATOM 2520 O O . ARG A 1 341 ? 18.096 15.469 -12.719 1.00 97.69 341 ARG A O 1
ATOM 2527 N N . ASP A 1 342 ? 19.115 16.427 -14.488 1.00 96.69 342 ASP A N 1
ATOM 2528 C CA . ASP A 1 342 ? 18.350 17.677 -14.468 1.00 96.69 342 ASP A CA 1
ATOM 2529 C C . ASP A 1 342 ? 16.840 17.412 -14.573 1.00 96.69 342 ASP A C 1
ATOM 2531 O O . ASP A 1 342 ? 16.039 18.012 -13.852 1.00 96.69 342 ASP A O 1
ATOM 2535 N N . TYR A 1 343 ? 16.438 16.461 -15.424 1.00 97.06 343 TYR A N 1
ATOM 2536 C CA . TYR A 1 343 ? 15.042 16.037 -15.534 1.00 97.06 343 TYR A CA 1
ATOM 2537 C C . TYR A 1 343 ? 14.514 15.440 -14.225 1.00 97.06 343 TYR A C 1
ATOM 2539 O O . TYR A 1 343 ? 13.446 15.844 -13.758 1.00 97.06 343 TYR A O 1
ATOM 2547 N N . ILE A 1 344 ? 15.263 14.518 -13.609 1.00 96.56 344 ILE A N 1
ATOM 2548 C CA . ILE A 1 344 ? 14.889 13.880 -12.337 1.00 96.56 344 ILE A CA 1
ATOM 2549 C C . ILE A 1 344 ? 14.743 14.925 -11.223 1.00 96.56 344 ILE A C 1
ATOM 2551 O O . ILE A 1 344 ? 13.763 14.911 -10.472 1.00 96.56 344 ILE A O 1
ATOM 2555 N N . GLU A 1 345 ? 15.689 15.856 -11.123 1.00 94.69 345 GLU A N 1
ATOM 2556 C CA . GLU A 1 345 ? 15.642 16.939 -10.141 1.00 94.69 345 GLU A CA 1
ATOM 2557 C C . GLU A 1 345 ? 14.436 17.857 -10.380 1.00 94.69 345 GLU A C 1
ATOM 2559 O O . GLU A 1 345 ? 13.704 18.190 -9.440 1.00 94.69 345 GLU A O 1
ATOM 2564 N N . GLN A 1 346 ? 14.156 18.197 -11.641 1.00 94.75 346 GLN A N 1
ATOM 2565 C CA . GLN A 1 346 ? 13.010 19.019 -12.012 1.00 94.75 346 GLN A CA 1
ATOM 2566 C C . GLN A 1 346 ? 11.678 18.367 -11.617 1.00 94.75 346 GLN A C 1
ATOM 2568 O O . GLN A 1 346 ? 10.842 19.033 -10.999 1.00 94.75 346 GLN A O 1
ATOM 2573 N N . ILE A 1 347 ? 11.450 17.091 -11.955 1.00 94.25 347 ILE A N 1
ATOM 2574 C CA . ILE A 1 347 ? 10.188 16.403 -11.619 1.00 94.25 347 ILE A CA 1
ATOM 2575 C C . ILE A 1 347 ? 10.041 16.161 -10.111 1.00 94.25 347 ILE A C 1
ATOM 2577 O O . ILE A 1 347 ? 8.914 16.079 -9.616 1.00 94.25 347 ILE A O 1
ATOM 2581 N N . SER A 1 348 ? 11.157 16.109 -9.372 1.00 92.38 348 SER A N 1
ATOM 2582 C CA . SER A 1 348 ? 11.156 16.019 -7.910 1.00 92.38 348 SER A CA 1
ATOM 2583 C C . SER A 1 348 ? 10.735 17.327 -7.240 1.00 92.38 348 SER A C 1
ATOM 2585 O O . SER A 1 348 ? 10.084 17.294 -6.197 1.00 92.38 348 SER A O 1
ATOM 2587 N N . GLN A 1 349 ? 11.065 18.477 -7.836 1.00 90.44 349 GLN A N 1
ATOM 2588 C CA . GLN A 1 349 ? 10.673 19.798 -7.327 1.00 90.44 349 GLN A CA 1
ATOM 2589 C C . GLN A 1 349 ? 9.283 20.230 -7.816 1.00 90.44 349 GLN A C 1
ATOM 2591 O O . GLN A 1 349 ? 8.519 20.849 -7.076 1.00 90.44 349 GLN A O 1
ATOM 2596 N N . LYS A 1 350 ? 8.934 19.904 -9.066 1.00 88.94 350 LYS A N 1
ATOM 2597 C CA . LYS A 1 350 ? 7.659 20.248 -9.712 1.00 88.94 350 LYS A CA 1
ATOM 2598 C C . LYS A 1 350 ? 6.842 18.982 -9.944 1.00 88.94 350 LYS A C 1
ATOM 2600 O O . LYS A 1 350 ? 6.688 18.523 -11.074 1.00 88.94 350 LYS A O 1
ATOM 2605 N N . THR A 1 351 ? 6.286 18.428 -8.873 1.00 82.69 351 THR A N 1
ATOM 2606 C CA . THR A 1 351 ? 5.667 17.089 -8.868 1.00 82.69 351 THR A CA 1
ATOM 2607 C C . THR A 1 351 ? 4.395 16.957 -9.710 1.00 82.69 351 THR A C 1
ATOM 2609 O O . THR A 1 351 ? 4.014 15.843 -10.059 1.00 82.69 351 THR A O 1
ATOM 2612 N N . GLY A 1 352 ? 3.769 18.076 -10.091 1.00 80.25 352 GLY A N 1
ATOM 2613 C CA . GLY A 1 352 ? 2.668 18.120 -11.063 1.00 80.25 352 GLY A CA 1
ATOM 2614 C C . GLY A 1 352 ? 3.108 18.052 -12.533 1.00 80.25 352 GLY A C 1
ATOM 2615 O O . GLY A 1 352 ? 2.258 18.108 -13.419 1.00 80.25 352 GLY A O 1
ATOM 2616 N N . THR A 1 353 ? 4.413 17.966 -12.813 1.00 83.06 353 THR A N 1
ATOM 2617 C CA . THR A 1 353 ? 4.936 17.868 -14.183 1.00 83.06 353 THR A CA 1
ATOM 2618 C C . THR A 1 353 ? 4.586 16.511 -14.791 1.00 83.06 353 THR A C 1
ATOM 2620 O O . THR A 1 353 ? 4.796 15.457 -14.183 1.00 83.06 353 THR A O 1
ATOM 2623 N N . VAL A 1 354 ? 4.082 16.549 -16.021 1.00 86.69 354 VAL A N 1
ATOM 2624 C CA . VAL A 1 354 ? 3.836 15.371 -16.857 1.00 86.69 354 VAL A CA 1
ATOM 2625 C C . VAL A 1 354 ? 4.883 15.294 -17.974 1.00 86.69 354 VAL A C 1
ATOM 2627 O O . VAL A 1 354 ? 5.392 16.342 -18.384 1.00 86.69 354 VAL A O 1
ATOM 2630 N N . PRO A 1 355 ? 5.221 14.093 -18.477 1.00 91.19 355 PRO A N 1
ATOM 2631 C CA . PRO A 1 355 ? 6.094 13.938 -19.637 1.00 91.19 355 PRO A CA 1
ATOM 2632 C C . PRO A 1 355 ? 5.614 14.770 -20.835 1.00 91.19 355 PRO A C 1
ATOM 2634 O O . PRO A 1 355 ? 4.423 14.814 -21.137 1.00 91.19 355 PRO A O 1
ATOM 2637 N N . GLN A 1 356 ? 6.550 15.442 -21.510 1.00 92.75 356 GLN A N 1
ATOM 2638 C CA . GLN A 1 356 ? 6.279 16.321 -22.661 1.00 92.75 356 GLN A CA 1
ATOM 2639 C C . GLN A 1 356 ? 7.048 15.897 -23.918 1.00 92.75 356 GLN A C 1
ATOM 2641 O O . GLN A 1 356 ? 6.623 16.207 -25.027 1.00 92.75 356 GLN A O 1
ATOM 2646 N N . ALA A 1 357 ? 8.159 15.175 -23.756 1.00 93.75 357 ALA A N 1
ATOM 2647 C CA . ALA A 1 357 ? 8.946 14.599 -24.839 1.00 93.75 357 ALA A CA 1
ATOM 2648 C C . ALA A 1 357 ? 8.966 13.069 -24.725 1.00 93.75 357 ALA A C 1
ATOM 2650 O O . ALA A 1 357 ? 8.844 12.533 -23.626 1.00 93.75 357 ALA A O 1
ATOM 2651 N N . GLN A 1 358 ? 9.168 12.362 -25.841 1.00 94.62 358 GLN A N 1
ATOM 2652 C CA . GLN A 1 358 ? 9.209 10.889 -25.854 1.00 94.62 358 GLN A CA 1
ATOM 2653 C C . GLN A 1 358 ? 10.281 10.325 -24.909 1.00 94.62 358 GLN A C 1
ATOM 2655 O O . GLN A 1 358 ? 10.012 9.410 -24.134 1.00 94.62 358 GLN A O 1
ATOM 2660 N N . TRP A 1 359 ? 11.455 10.958 -24.858 1.00 95.88 359 TRP A N 1
ATOM 2661 C CA . TRP A 1 359 ? 12.510 10.551 -23.932 1.00 95.88 359 TRP A CA 1
ATOM 2662 C C . TRP A 1 359 ? 12.147 10.783 -22.449 1.00 95.88 359 TRP A C 1
ATOM 2664 O O . TRP A 1 359 ? 12.680 10.081 -21.597 1.00 95.88 359 TRP A O 1
ATOM 2674 N N . HIS A 1 360 ? 11.207 11.688 -22.115 1.00 96.69 360 HIS A N 1
ATOM 2675 C CA . HIS A 1 360 ? 10.691 11.820 -20.738 1.00 96.69 360 HIS A CA 1
ATOM 2676 C C . HIS A 1 360 ? 9.906 10.567 -20.330 1.00 96.69 360 HIS A C 1
ATOM 2678 O O . HIS A 1 360 ? 10.024 10.121 -19.194 1.00 96.69 360 HIS A O 1
ATOM 2684 N N . PHE A 1 361 ? 9.124 9.979 -21.246 1.00 96.50 361 PHE A N 1
ATOM 2685 C CA . PHE A 1 361 ? 8.420 8.720 -20.980 1.00 96.50 361 PHE A CA 1
ATOM 2686 C C . PHE A 1 361 ? 9.406 7.562 -20.785 1.00 96.50 361 PHE A C 1
ATOM 2688 O O . PHE A 1 361 ? 9.203 6.743 -19.891 1.00 96.50 361 PHE A O 1
ATOM 2695 N N . ALA A 1 362 ? 10.491 7.517 -21.564 1.00 97.12 362 ALA A N 1
ATOM 2696 C CA . ALA A 1 362 ? 11.562 6.537 -21.375 1.00 97.12 362 ALA A CA 1
ATOM 2697 C C . ALA A 1 362 ? 12.281 6.728 -20.025 1.00 97.12 362 ALA A C 1
ATOM 2699 O O . ALA A 1 362 ? 12.431 5.775 -19.265 1.00 97.12 362 ALA A O 1
ATOM 2700 N N . ALA A 1 363 ? 12.637 7.966 -19.665 1.00 97.00 363 ALA A N 1
ATOM 2701 C CA . ALA A 1 363 ? 13.242 8.285 -18.371 1.00 97.00 363 ALA A CA 1
ATOM 2702 C C . ALA A 1 363 ? 12.324 7.918 -17.190 1.00 97.00 363 ALA A C 1
ATOM 2704 O O . ALA A 1 363 ? 12.768 7.294 -16.225 1.00 97.00 363 ALA A O 1
ATOM 2705 N N . ASP A 1 364 ? 11.029 8.234 -17.283 1.00 97.06 364 ASP A N 1
ATOM 2706 C CA . ASP A 1 364 ? 10.024 7.820 -16.301 1.00 97.06 364 ASP A CA 1
ATOM 2707 C C . ASP A 1 364 ? 9.914 6.294 -16.193 1.00 97.06 364 ASP A C 1
ATOM 2709 O O . ASP A 1 364 ? 9.746 5.775 -15.091 1.00 97.06 364 ASP A O 1
ATOM 2713 N N . ALA A 1 365 ? 10.018 5.571 -17.312 1.00 96.94 365 ALA A N 1
ATOM 2714 C CA . ALA A 1 365 ? 9.975 4.113 -17.327 1.00 96.94 365 ALA A CA 1
ATOM 2715 C C . ALA A 1 365 ? 11.205 3.497 -16.639 1.00 96.94 365 ALA A C 1
ATOM 2717 O O . ALA A 1 365 ? 11.054 2.564 -15.852 1.00 96.94 365 ALA A O 1
ATOM 2718 N N . VAL A 1 366 ? 12.403 4.048 -16.865 1.00 96.94 366 VAL A N 1
ATOM 2719 C CA . VAL A 1 366 ? 13.643 3.638 -16.177 1.00 96.94 366 VAL A CA 1
ATOM 2720 C C . VAL A 1 366 ? 13.542 3.879 -14.668 1.00 96.94 366 VAL A C 1
ATOM 2722 O O . VAL A 1 366 ? 13.825 2.978 -13.877 1.00 96.94 366 VAL A O 1
ATOM 2725 N N . LEU A 1 367 ? 13.063 5.054 -14.247 1.00 96.75 367 LEU A N 1
ATOM 2726 C CA . LEU A 1 367 ? 12.834 5.357 -12.828 1.00 96.75 367 LEU A CA 1
ATOM 2727 C C . LEU A 1 367 ? 11.784 4.440 -12.196 1.00 96.75 367 LEU A C 1
ATOM 2729 O O . LEU A 1 367 ? 11.978 3.956 -11.081 1.00 96.75 367 LEU A O 1
ATOM 2733 N N . ALA A 1 368 ? 10.671 4.201 -12.892 1.00 97.00 368 ALA A N 1
ATOM 2734 C CA . ALA A 1 368 ? 9.600 3.343 -12.401 1.00 97.00 368 ALA A CA 1
ATOM 2735 C C . ALA A 1 368 ? 10.057 1.887 -12.278 1.00 97.00 368 ALA A C 1
ATOM 2737 O O . ALA A 1 368 ? 9.752 1.250 -11.275 1.00 97.00 368 ALA A O 1
ATOM 2738 N N . ARG A 1 369 ? 10.838 1.378 -13.238 1.00 96.94 369 ARG A N 1
ATOM 2739 C CA . ARG A 1 369 ? 11.434 0.040 -13.160 1.00 96.94 369 ARG A CA 1
ATOM 2740 C C . ARG A 1 369 ? 12.358 -0.088 -11.952 1.00 96.94 369 ARG A C 1
ATOM 2742 O O . ARG A 1 369 ? 12.232 -1.033 -11.182 1.00 96.94 369 ARG A O 1
ATOM 2749 N N . ALA A 1 370 ? 13.227 0.898 -11.734 1.00 96.12 370 ALA A N 1
ATOM 2750 C CA . ALA A 1 370 ? 14.090 0.944 -10.559 1.00 96.12 370 ALA A CA 1
ATOM 2751 C C . ALA A 1 370 ? 13.296 0.959 -9.237 1.00 96.12 370 ALA A C 1
ATOM 2753 O O . ALA A 1 370 ? 13.658 0.264 -8.284 1.00 96.12 370 ALA A O 1
ATOM 2754 N N . ALA A 1 371 ? 12.200 1.723 -9.180 1.00 96.62 371 ALA A N 1
ATOM 2755 C CA . ALA A 1 371 ? 11.296 1.743 -8.032 1.00 96.62 371 ALA A CA 1
ATOM 2756 C C . ALA A 1 371 ? 10.622 0.380 -7.812 1.00 96.62 371 ALA A C 1
ATOM 2758 O O . ALA A 1 371 ? 10.645 -0.127 -6.692 1.00 96.62 371 ALA A O 1
ATOM 2759 N N . VAL A 1 372 ? 10.086 -0.235 -8.873 1.00 97.06 372 VAL A N 1
ATOM 2760 C CA . VAL A 1 372 ? 9.476 -1.575 -8.848 1.00 97.06 372 VAL A CA 1
ATOM 2761 C C . VAL A 1 372 ? 10.478 -2.603 -8.349 1.00 97.06 372 VAL A C 1
ATOM 2763 O O . VAL A 1 372 ? 10.168 -3.352 -7.427 1.00 97.06 372 VAL A O 1
ATOM 2766 N N . ASP A 1 373 ? 11.694 -2.614 -8.893 1.00 94.88 373 ASP A N 1
ATOM 2767 C CA . ASP A 1 373 ? 12.745 -3.521 -8.457 1.00 94.88 373 ASP A CA 1
ATOM 2768 C C . ASP A 1 373 ? 13.013 -3.343 -6.951 1.00 94.88 373 ASP A C 1
ATOM 2770 O O . ASP A 1 373 ? 12.864 -4.283 -6.161 1.00 94.88 373 ASP A O 1
ATOM 2774 N N . LEU A 1 374 ? 13.365 -2.138 -6.506 1.00 94.62 374 LEU A N 1
ATOM 2775 C CA . LEU A 1 374 ? 13.663 -1.898 -5.093 1.00 94.62 374 LEU A CA 1
ATOM 2776 C C . LEU A 1 374 ? 12.486 -2.271 -4.178 1.00 94.62 374 LEU A C 1
ATOM 2778 O O . LEU A 1 374 ? 12.701 -2.913 -3.148 1.00 94.62 374 LEU A O 1
ATOM 2782 N N . ALA A 1 375 ? 11.257 -1.933 -4.570 1.00 95.88 375 ALA A N 1
ATOM 2783 C CA . ALA A 1 375 ? 10.064 -2.205 -3.783 1.00 95.88 375 ALA A CA 1
ATOM 2784 C C . ALA A 1 375 ? 9.757 -3.701 -3.693 1.00 95.88 375 ALA A C 1
ATOM 2786 O O . ALA A 1 375 ? 9.549 -4.232 -2.602 1.00 95.88 375 ALA A O 1
ATOM 2787 N N . VAL A 1 376 ? 9.809 -4.414 -4.819 1.00 96.38 376 VAL A N 1
ATOM 2788 C CA . VAL A 1 376 ? 9.583 -5.860 -4.852 1.00 96.38 376 VAL A CA 1
ATOM 2789 C C . VAL A 1 376 ? 10.654 -6.588 -4.042 1.00 96.38 376 VAL A C 1
ATOM 2791 O O . VAL A 1 376 ? 10.311 -7.474 -3.268 1.00 96.38 376 VAL A O 1
ATOM 2794 N N . ALA A 1 377 ? 11.931 -6.195 -4.136 1.00 93.56 377 ALA A N 1
ATOM 2795 C CA . ALA A 1 377 ? 13.007 -6.803 -3.340 1.00 93.56 377 ALA A CA 1
ATOM 2796 C C . ALA A 1 377 ? 12.837 -6.618 -1.823 1.00 93.56 377 ALA A C 1
ATOM 2798 O O . ALA A 1 377 ? 13.288 -7.472 -1.063 1.00 93.56 377 ALA A O 1
ATOM 2799 N N . ARG A 1 378 ? 12.219 -5.516 -1.380 1.00 92.31 378 ARG A N 1
ATOM 2800 C CA . ARG A 1 378 ? 11.897 -5.274 0.038 1.00 92.31 378 ARG A CA 1
ATOM 2801 C C . ARG A 1 378 ? 10.628 -6.003 0.481 1.00 92.31 378 ARG A C 1
ATOM 2803 O O . ARG A 1 378 ? 10.519 -6.377 1.645 1.00 92.31 378 ARG A O 1
ATOM 2810 N N . HIS A 1 379 ? 9.676 -6.189 -0.432 1.00 94.06 379 HIS A N 1
ATOM 2811 C CA . HIS A 1 379 ? 8.398 -6.837 -0.154 1.00 94.06 379 HIS A CA 1
ATOM 2812 C C . HIS A 1 379 ? 8.517 -8.360 -0.028 1.00 94.06 379 HIS A C 1
ATOM 2814 O O . HIS A 1 379 ? 7.951 -8.964 0.893 1.00 94.06 379 HIS A O 1
ATOM 2820 N N . VAL A 1 380 ? 9.208 -8.979 -0.988 1.00 94.31 380 VAL A N 1
ATOM 2821 C CA . VAL A 1 380 ? 9.402 -10.429 -1.031 1.00 94.31 380 VAL A CA 1
ATOM 2822 C C . VAL A 1 380 ? 10.497 -10.857 -0.064 1.00 94.31 380 VAL A C 1
ATOM 2824 O O . VAL A 1 380 ? 11.287 -10.059 0.439 1.00 94.31 380 VAL A O 1
ATOM 2827 N N . GLY A 1 381 ? 10.532 -12.151 0.202 1.00 92.88 381 GLY A N 1
ATOM 2828 C CA . GLY A 1 381 ? 11.575 -12.770 0.985 1.00 92.88 381 GLY A CA 1
ATOM 2829 C C . GLY A 1 381 ? 12.934 -12.768 0.292 1.00 92.88 381 GLY A C 1
ATOM 2830 O O . GLY A 1 381 ? 13.088 -12.394 -0.870 1.00 92.88 381 GLY A O 1
ATOM 2831 N N . ARG A 1 382 ? 13.948 -13.254 0.999 1.00 92.56 382 ARG A N 1
ATOM 2832 C CA . ARG A 1 382 ? 15.278 -13.500 0.437 1.00 92.56 382 ARG A CA 1
ATOM 2833 C C . ARG A 1 382 ? 15.763 -14.886 0.814 1.00 92.56 382 ARG A C 1
ATOM 2835 O O . ARG A 1 382 ? 15.401 -15.399 1.870 1.00 92.56 382 ARG A O 1
ATOM 2842 N N . ARG A 1 383 ? 16.640 -15.450 -0.007 1.00 91.69 383 ARG A N 1
ATOM 2843 C CA . ARG A 1 383 ? 17.414 -16.641 0.332 1.00 91.69 383 ARG A CA 1
ATOM 2844 C C . ARG A 1 383 ? 18.898 -16.326 0.401 1.00 91.69 383 ARG A C 1
ATOM 2846 O O . ARG A 1 383 ? 19.406 -15.577 -0.431 1.00 91.69 383 ARG A O 1
ATOM 2853 N N . GLU A 1 384 ? 19.574 -16.902 1.384 1.00 91.25 384 GLU A N 1
ATOM 2854 C CA . GLU A 1 384 ? 21.022 -16.815 1.549 1.00 91.25 384 GLU A CA 1
ATOM 2855 C C . GLU A 1 384 ? 21.653 -18.203 1.431 1.00 91.25 384 GLU A C 1
ATOM 2857 O O . GLU A 1 384 ? 21.216 -19.145 2.096 1.00 91.25 384 GLU A O 1
ATOM 2862 N N . ARG A 1 385 ? 22.685 -18.324 0.589 1.00 89.50 385 ARG A N 1
ATOM 2863 C CA . ARG A 1 385 ? 23.474 -19.553 0.459 1.00 89.50 385 ARG A CA 1
ATOM 2864 C C . ARG A 1 385 ? 24.393 -19.691 1.668 1.00 89.50 385 ARG A C 1
ATOM 2866 O O . ARG A 1 385 ? 25.229 -18.818 1.915 1.00 89.50 385 ARG A O 1
ATOM 2873 N N . VAL A 1 386 ? 24.261 -20.798 2.392 1.00 89.44 386 VAL A N 1
ATOM 2874 C CA . VAL A 1 386 ? 25.115 -21.152 3.531 1.00 89.44 386 VAL A CA 1
ATOM 2875 C C . VAL A 1 386 ? 25.784 -22.500 3.291 1.00 89.44 386 VAL A C 1
ATOM 2877 O O . VAL A 1 386 ? 25.206 -23.405 2.694 1.00 89.44 386 VAL A O 1
ATOM 2880 N N . VAL A 1 387 ? 27.017 -22.637 3.771 1.00 85.00 387 VAL A N 1
ATOM 2881 C CA . VAL A 1 387 ? 27.741 -23.911 3.743 1.00 85.00 387 VAL A CA 1
ATOM 2882 C C . VAL A 1 387 ? 27.500 -24.609 5.077 1.00 85.00 387 VAL A C 1
ATOM 2884 O O . VAL A 1 387 ? 27.998 -24.166 6.113 1.00 85.00 387 VAL A O 1
ATOM 2887 N N . ALA A 1 388 ? 26.704 -25.674 5.059 1.00 77.00 388 ALA A N 1
ATOM 2888 C CA . ALA A 1 388 ? 26.466 -26.538 6.207 1.00 77.00 388 ALA A CA 1
ATOM 2889 C C . ALA A 1 388 ? 27.414 -27.749 6.177 1.00 77.00 388 ALA A C 1
ATOM 2891 O O . ALA A 1 388 ? 28.088 -28.018 5.184 1.00 77.00 388 ALA A O 1
ATOM 2892 N N . ARG A 1 389 ? 27.463 -28.516 7.276 1.00 77.31 389 ARG A N 1
ATOM 2893 C CA . ARG A 1 389 ? 28.293 -29.737 7.362 1.00 77.31 389 ARG A CA 1
ATOM 2894 C C . ARG A 1 389 ? 27.928 -30.793 6.310 1.00 77.31 389 ARG A C 1
ATOM 2896 O O . ARG A 1 389 ? 28.782 -31.588 5.943 1.00 77.31 389 ARG A O 1
ATOM 2903 N N . GLU A 1 390 ? 26.679 -30.789 5.857 1.00 77.00 390 GLU A N 1
ATOM 2904 C CA . GLU A 1 390 ? 26.096 -31.768 4.929 1.00 77.00 390 GLU A CA 1
ATOM 2905 C C . GLU A 1 390 ? 26.102 -31.286 3.465 1.00 77.00 390 GLU A C 1
ATOM 2907 O O . GLU A 1 390 ? 25.706 -32.034 2.576 1.00 77.00 390 GLU A O 1
ATOM 2912 N N . GLY A 1 391 ? 26.573 -30.060 3.199 1.00 82.31 391 GLY A N 1
ATOM 2913 C CA . GLY A 1 391 ? 26.607 -29.455 1.866 1.00 82.31 391 GLY A CA 1
ATOM 2914 C C . GLY A 1 391 ? 26.094 -28.015 1.847 1.00 82.31 391 GLY A C 1
ATOM 2915 O O . GLY A 1 391 ? 25.933 -27.373 2.887 1.00 82.31 391 GLY A O 1
ATOM 2916 N N . GLU A 1 392 ? 25.848 -27.490 0.647 1.00 84.62 392 GLU A N 1
ATOM 2917 C CA . GLU A 1 392 ? 25.204 -26.186 0.484 1.00 84.62 392 GLU A CA 1
ATOM 2918 C C . GLU A 1 392 ? 23.717 -26.265 0.855 1.00 84.62 392 GLU A C 1
ATOM 2920 O O . GLU A 1 392 ? 22.998 -27.181 0.448 1.00 84.62 392 GLU A O 1
ATOM 2925 N N . ALA A 1 393 ? 23.258 -25.281 1.626 1.00 87.62 393 ALA A N 1
ATOM 2926 C CA . ALA A 1 393 ? 21.866 -25.109 2.017 1.00 87.62 393 ALA A CA 1
ATOM 2927 C C . ALA A 1 393 ? 21.424 -23.661 1.775 1.00 87.62 393 ALA A C 1
ATOM 2929 O O . ALA A 1 393 ? 22.246 -22.743 1.688 1.00 87.62 393 ALA A O 1
ATOM 2930 N N . TRP A 1 394 ? 20.112 -23.452 1.689 1.00 89.50 394 TRP A N 1
ATOM 2931 C CA . TRP A 1 394 ? 19.522 -22.125 1.542 1.00 89.50 394 TRP A CA 1
ATOM 2932 C C . TRP A 1 394 ? 18.746 -21.751 2.796 1.00 89.50 394 TRP A C 1
ATOM 2934 O O . TRP A 1 394 ? 17.817 -22.449 3.196 1.00 89.50 394 TRP A O 1
ATOM 2944 N N . VAL A 1 395 ? 19.086 -20.613 3.398 1.00 90.69 395 VAL A N 1
ATOM 2945 C CA . VAL A 1 395 ? 18.272 -20.029 4.468 1.00 90.69 395 VAL A CA 1
ATOM 2946 C C . VAL A 1 395 ? 17.288 -19.053 3.849 1.00 90.69 395 VAL A C 1
ATOM 2948 O O . VAL A 1 395 ? 17.700 -18.082 3.218 1.00 90.69 395 VAL A O 1
ATOM 2951 N N . HIS A 1 396 ? 15.996 -19.323 4.000 1.00 91.62 396 HIS A N 1
ATOM 2952 C CA . HIS A 1 396 ? 14.913 -18.497 3.484 1.00 91.62 396 HIS A CA 1
ATOM 2953 C C . HIS A 1 396 ? 14.365 -17.591 4.581 1.00 91.62 396 HIS A C 1
ATOM 2955 O O . HIS A 1 396 ? 14.104 -18.031 5.699 1.00 91.62 396 HIS A O 1
ATOM 2961 N N . TYR A 1 397 ? 14.145 -16.334 4.221 1.00 89.94 397 TYR A N 1
ATOM 2962 C CA . TYR A 1 397 ? 13.516 -15.324 5.056 1.00 89.94 397 TYR A CA 1
ATOM 2963 C C . TYR A 1 397 ? 12.314 -14.758 4.320 1.00 89.94 397 TYR A C 1
ATOM 2965 O O . TYR A 1 397 ? 12.459 -14.368 3.165 1.00 89.94 397 TYR A O 1
ATOM 2973 N N . GLY A 1 398 ? 11.174 -14.640 4.994 1.00 90.00 398 GLY A N 1
ATOM 2974 C CA . GLY A 1 398 ? 9.970 -14.029 4.433 1.00 90.00 398 GLY A CA 1
ATOM 2975 C C . GLY A 1 398 ? 9.345 -14.821 3.279 1.00 90.00 398 GLY A C 1
ATOM 2976 O O . GLY A 1 398 ? 9.477 -16.042 3.206 1.00 90.00 398 GLY A O 1
ATOM 2977 N N . LYS A 1 399 ? 8.631 -14.113 2.398 1.00 91.81 399 LYS A N 1
ATOM 2978 C CA . LYS A 1 399 ? 7.705 -14.704 1.417 1.00 91.81 399 LYS A CA 1
ATOM 2979 C C . LYS A 1 399 ? 8.401 -15.147 0.131 1.00 91.81 399 LYS A C 1
ATOM 2981 O O . LYS A 1 399 ? 9.026 -14.329 -0.542 1.00 91.81 399 LYS A O 1
ATOM 2986 N N . ASP A 1 400 ? 8.258 -16.410 -0.245 1.00 93.62 400 ASP A N 1
ATOM 2987 C CA . ASP A 1 400 ? 8.778 -16.940 -1.505 1.00 93.62 400 ASP A CA 1
ATOM 2988 C C . ASP A 1 400 ? 7.763 -16.762 -2.639 1.00 93.62 400 ASP A C 1
ATOM 2990 O O . ASP A 1 400 ? 6.740 -17.437 -2.667 1.00 93.62 400 ASP A O 1
ATOM 2994 N N . MET A 1 401 ? 8.036 -15.848 -3.573 1.00 94.31 401 MET A N 1
ATOM 2995 C CA . MET A 1 401 ? 7.144 -15.546 -4.702 1.00 94.31 401 MET A CA 1
ATOM 2996 C C . MET A 1 401 ? 7.702 -16.059 -6.036 1.00 94.31 401 MET A C 1
ATOM 2998 O O . MET A 1 401 ? 7.255 -15.632 -7.097 1.00 94.31 401 MET A O 1
ATOM 3002 N N . ARG A 1 402 ? 8.712 -16.942 -6.029 1.00 93.38 402 ARG A N 1
ATOM 3003 C CA . ARG A 1 402 ? 9.392 -17.374 -7.268 1.00 93.38 402 ARG A CA 1
ATOM 3004 C C . ARG A 1 402 ? 8.483 -18.100 -8.251 1.00 93.38 402 ARG A C 1
ATOM 3006 O O . ARG A 1 402 ? 8.661 -17.915 -9.457 1.00 93.38 402 ARG A O 1
ATOM 3013 N N . ASP A 1 403 ? 7.522 -18.856 -7.729 1.00 92.25 403 ASP A N 1
ATOM 3014 C CA . ASP A 1 403 ? 6.543 -19.625 -8.506 1.00 92.25 403 ASP A CA 1
ATOM 3015 C C . ASP A 1 403 ? 5.233 -18.849 -8.730 1.00 92.25 403 ASP A C 1
ATOM 3017 O O . ASP A 1 403 ? 4.268 -19.373 -9.275 1.00 92.25 403 ASP A O 1
ATOM 3021 N N . THR A 1 404 ? 5.187 -17.570 -8.351 1.00 94.38 404 THR A N 1
ATOM 3022 C CA . THR A 1 404 ? 4.055 -16.695 -8.652 1.00 94.38 404 THR A CA 1
ATOM 3023 C C . THR A 1 404 ? 4.008 -16.386 -10.146 1.00 94.38 404 THR A C 1
ATOM 3025 O O . THR A 1 404 ? 4.953 -15.842 -10.720 1.00 94.38 404 THR A O 1
ATOM 3028 N N . HIS A 1 405 ? 2.876 -16.700 -10.774 1.00 92.50 405 HIS A N 1
ATOM 3029 C CA . HIS A 1 405 ? 2.696 -16.585 -12.223 1.00 92.50 405 HIS A CA 1
ATOM 3030 C C . HIS A 1 405 ? 2.039 -15.277 -12.672 1.00 92.50 405 HIS A C 1
ATOM 3032 O O . HIS A 1 405 ? 1.953 -15.040 -13.871 1.00 92.50 405 HIS A O 1
ATOM 3038 N N . THR A 1 406 ? 1.607 -14.421 -11.747 1.00 96.56 406 THR A N 1
ATOM 3039 C CA . THR A 1 406 ? 0.867 -13.194 -12.066 1.00 96.56 406 THR A CA 1
ATOM 3040 C C . THR A 1 406 ? 1.564 -11.979 -11.461 1.00 96.56 406 THR A C 1
ATOM 3042 O O . THR A 1 406 ? 1.718 -11.896 -10.241 1.00 96.56 406 THR A O 1
ATOM 3045 N N . LEU A 1 407 ? 1.958 -11.025 -12.309 1.00 97.06 407 LEU A N 1
ATOM 3046 C CA . LEU A 1 407 ? 2.462 -9.709 -11.915 1.00 97.06 407 LEU A CA 1
ATOM 3047 C C . LEU A 1 407 ? 1.577 -8.615 -12.519 1.00 97.06 407 LEU A C 1
ATOM 3049 O O . LEU A 1 407 ? 1.489 -8.498 -13.739 1.00 97.06 407 LEU A O 1
ATOM 3053 N N . ILE A 1 408 ? 0.941 -7.806 -11.673 1.00 97.38 408 ILE A N 1
ATOM 3054 C CA . ILE A 1 408 ? 0.026 -6.740 -12.096 1.00 97.38 408 ILE A CA 1
ATOM 3055 C C . ILE A 1 408 ? 0.660 -5.372 -11.821 1.00 97.38 408 ILE A C 1
ATOM 3057 O O . ILE A 1 408 ? 1.061 -5.085 -10.694 1.00 97.38 408 ILE A O 1
ATOM 3061 N N . GLY A 1 409 ? 0.720 -4.506 -12.831 1.00 96.12 409 GLY A N 1
ATOM 3062 C CA . GLY A 1 409 ? 1.026 -3.084 -12.660 1.00 96.12 409 GLY A CA 1
ATOM 3063 C C . GLY A 1 409 ? -0.241 -2.244 -12.551 1.00 96.12 409 GLY A C 1
ATOM 3064 O O . GLY A 1 409 ? -1.177 -2.406 -13.337 1.00 96.12 409 GLY A O 1
ATOM 3065 N N . THR A 1 410 ? -0.272 -1.321 -11.596 1.00 93.38 410 THR A N 1
ATOM 3066 C CA . THR A 1 410 ? -1.322 -0.303 -11.474 1.00 93.38 410 THR A CA 1
ATOM 3067 C C . THR A 1 410 ? -0.718 1.046 -11.087 1.00 93.38 410 THR A C 1
ATOM 3069 O O . THR A 1 410 ? 0.431 1.127 -10.660 1.00 93.38 410 THR A O 1
ATOM 3072 N N . GLY A 1 411 ? -1.456 2.128 -11.304 1.00 88.06 411 GLY A N 1
ATOM 3073 C CA . GLY A 1 411 ? -0.968 3.489 -11.077 1.00 88.06 411 GLY A CA 1
ATOM 3074 C C . GLY A 1 411 ? -0.727 4.277 -12.360 1.00 88.06 411 GLY A C 1
ATOM 3075 O O . GLY A 1 411 ? -0.737 3.755 -13.476 1.00 88.06 411 GLY A O 1
ATOM 3076 N N . GLY A 1 412 ? -0.536 5.588 -12.199 1.00 86.69 412 GLY A N 1
ATOM 3077 C CA . GLY A 1 412 ? -0.538 6.541 -13.313 1.00 86.69 412 GLY A CA 1
ATOM 3078 C C . GLY A 1 412 ? 0.539 6.269 -14.364 1.00 86.69 412 GLY A C 1
ATOM 3079 O O . GLY A 1 412 ? 0.290 6.476 -15.550 1.00 86.69 412 GLY A O 1
ATOM 3080 N N . VAL A 1 413 ? 1.706 5.758 -13.954 1.00 90.88 413 VAL A N 1
ATOM 3081 C CA . VAL A 1 413 ? 2.777 5.426 -14.902 1.00 90.88 413 VAL A CA 1
ATOM 3082 C C . VAL A 1 413 ? 2.358 4.299 -15.845 1.00 90.88 413 VAL A C 1
ATOM 3084 O O . VAL A 1 413 ? 2.611 4.400 -17.032 1.00 90.88 413 VAL A O 1
ATOM 3087 N N . PHE A 1 414 ? 1.628 3.285 -15.382 1.00 91.94 414 PHE A N 1
ATOM 3088 C CA . PHE A 1 414 ? 1.188 2.177 -16.237 1.00 91.94 414 PHE A CA 1
ATOM 3089 C C . PHE A 1 414 ? 0.018 2.540 -17.154 1.00 91.94 414 PHE A C 1
ATOM 3091 O O . PHE A 1 414 ? -0.166 1.916 -18.193 1.00 91.94 414 PHE A O 1
ATOM 3098 N N . ILE A 1 415 ? -0.773 3.548 -16.777 1.00 88.50 415 ILE A N 1
ATOM 3099 C CA . ILE A 1 415 ? -1.911 4.027 -17.574 1.00 88.50 415 ILE A CA 1
ATOM 3100 C C . ILE A 1 415 ? -1.441 4.965 -18.693 1.00 88.50 415 ILE A C 1
ATOM 3102 O O . ILE A 1 415 ? -2.004 4.962 -19.785 1.00 88.50 415 ILE A O 1
ATOM 3106 N N . HIS A 1 416 ? -0.430 5.793 -18.419 1.00 88.81 416 HIS A N 1
ATOM 3107 C CA . HIS A 1 416 ? -0.011 6.873 -19.318 1.00 88.81 416 HIS A CA 1
ATOM 3108 C C . HIS A 1 416 ? 1.327 6.624 -20.022 1.00 88.81 416 HIS A C 1
ATOM 3110 O O . HIS A 1 416 ? 1.712 7.430 -20.866 1.00 88.81 416 HIS A O 1
ATOM 3116 N N . ASN A 1 417 ? 2.037 5.541 -19.698 1.00 91.06 417 ASN A N 1
ATOM 3117 C CA . ASN A 1 417 ? 3.310 5.184 -20.315 1.00 91.06 417 ASN A CA 1
ATOM 3118 C C . ASN A 1 417 ? 3.170 3.884 -21.119 1.00 91.06 417 ASN A C 1
ATOM 3120 O O . ASN A 1 417 ? 2.755 2.856 -20.589 1.00 91.06 417 ASN A O 1
ATOM 3124 N N . SER A 1 418 ? 3.563 3.915 -22.393 1.00 91.00 418 SER A N 1
ATOM 3125 C CA . SER A 1 418 ? 3.538 2.745 -23.280 1.00 91.00 418 SER A CA 1
ATOM 3126 C C . SER A 1 418 ? 4.562 1.667 -22.907 1.00 91.00 418 SER A C 1
ATOM 3128 O O . SER A 1 418 ? 4.458 0.542 -23.383 1.00 91.00 418 SER A O 1
ATOM 3130 N N . PHE A 1 419 ? 5.537 1.971 -22.047 1.00 93.94 419 PHE A N 1
ATOM 3131 C CA . PHE A 1 419 ? 6.609 1.054 -21.650 1.00 93.94 419 PHE A CA 1
ATOM 3132 C C . PHE A 1 419 ? 6.259 0.208 -20.413 1.00 93.94 419 PHE A C 1
ATOM 3134 O O . PHE A 1 419 ? 7.129 -0.164 -19.630 1.00 93.94 419 PHE A O 1
ATOM 3141 N N . ALA A 1 420 ? 4.982 -0.122 -20.210 1.00 92.31 420 ALA A N 1
ATOM 3142 C CA . ALA A 1 420 ? 4.525 -0.867 -19.037 1.00 92.31 420 ALA A CA 1
ATOM 3143 C C . ALA A 1 420 ? 5.187 -2.256 -18.890 1.00 92.31 420 ALA A C 1
ATOM 3145 O O . ALA A 1 420 ? 5.562 -2.635 -17.779 1.00 92.31 420 ALA A O 1
ATOM 3146 N N . ALA A 1 421 ? 5.403 -2.978 -20.001 1.00 92.56 421 ALA A N 1
ATOM 3147 C CA . ALA A 1 421 ? 6.120 -4.261 -20.004 1.00 92.56 421 ALA A CA 1
ATOM 3148 C C . ALA A 1 421 ? 7.542 -4.113 -19.439 1.00 92.56 421 ALA A C 1
ATOM 3150 O O . ALA A 1 421 ? 7.983 -4.894 -18.596 1.00 92.56 421 ALA A O 1
ATOM 3151 N N . TYR A 1 422 ? 8.239 -3.062 -19.879 1.00 94.44 422 TYR A N 1
ATOM 3152 C CA . TYR A 1 422 ? 9.585 -2.734 -19.432 1.00 94.44 422 TYR A CA 1
ATOM 3153 C C . TYR A 1 422 ? 9.621 -2.429 -17.931 1.00 94.44 422 TYR A C 1
ATOM 3155 O O . TYR A 1 422 ? 10.455 -2.971 -17.211 1.00 94.44 422 TYR A O 1
ATOM 3163 N N . ILE A 1 423 ? 8.678 -1.615 -17.446 1.00 95.62 423 ILE A N 1
ATOM 3164 C CA . ILE A 1 423 ? 8.604 -1.215 -16.033 1.00 95.62 423 ILE A CA 1
ATOM 3165 C C . ILE A 1 423 ? 8.435 -2.432 -15.110 1.00 95.62 423 ILE A C 1
ATOM 3167 O O . ILE A 1 423 ? 9.023 -2.470 -14.032 1.00 95.62 423 ILE A O 1
ATOM 3171 N N . LEU A 1 424 ? 7.651 -3.431 -15.528 1.00 94.31 424 LEU A N 1
ATOM 3172 C CA . LEU A 1 424 ? 7.392 -4.645 -14.741 1.00 94.31 424 LEU A CA 1
ATOM 3173 C C . LEU A 1 424 ? 8.447 -5.739 -14.934 1.00 94.31 424 LEU A C 1
ATOM 3175 O O . LEU A 1 424 ? 8.427 -6.737 -14.208 1.00 94.31 424 LEU A O 1
ATOM 3179 N N . THR A 1 425 ? 9.381 -5.557 -15.872 1.00 88.44 425 THR A N 1
ATOM 3180 C CA . THR A 1 425 ? 10.464 -6.512 -16.112 1.00 88.44 425 THR A CA 1
ATOM 3181 C C . THR A 1 425 ? 11.360 -6.589 -14.880 1.00 88.44 425 THR A C 1
ATOM 3183 O O . THR A 1 425 ? 12.092 -5.652 -14.560 1.00 88.44 425 THR A O 1
ATOM 3186 N N . GLN A 1 426 ? 11.314 -7.734 -14.201 1.00 79.75 426 GLN A N 1
ATOM 3187 C CA . GLN A 1 426 ? 12.119 -7.991 -13.013 1.00 79.75 426 GLN A CA 1
ATOM 3188 C C . GLN A 1 426 ? 13.603 -8.097 -13.374 1.00 79.75 426 GLN A C 1
ATOM 3190 O O . GLN A 1 426 ? 13.963 -8.621 -14.432 1.00 79.75 426 GLN A O 1
ATOM 3195 N N . ALA A 1 427 ? 14.480 -7.643 -12.475 1.00 74.56 427 ALA A N 1
ATOM 3196 C CA . ALA A 1 427 ? 15.903 -7.949 -12.590 1.00 74.56 427 ALA A CA 1
ATOM 3197 C C . ALA A 1 427 ? 16.136 -9.469 -12.705 1.00 74.56 427 ALA A C 1
ATOM 3199 O O . ALA A 1 427 ? 15.509 -10.260 -11.994 1.00 74.56 427 ALA A O 1
ATOM 3200 N N . ALA A 1 428 ? 17.047 -9.863 -13.599 1.00 68.69 428 ALA A N 1
ATOM 3201 C CA . ALA A 1 428 ? 17.411 -11.260 -13.793 1.00 68.69 428 ALA A CA 1
ATOM 3202 C C . ALA A 1 428 ? 17.946 -11.875 -12.492 1.00 68.69 428 ALA A C 1
ATOM 3204 O O . ALA A 1 428 ? 18.587 -11.197 -11.686 1.00 68.69 428 ALA A O 1
ATOM 3205 N N . ALA A 1 429 ? 17.709 -13.175 -12.303 1.00 67.75 429 ALA A N 1
ATOM 3206 C CA . ALA A 1 429 ? 18.300 -13.903 -11.190 1.00 67.75 429 ALA A CA 1
ATOM 3207 C C . ALA A 1 429 ? 19.831 -13.868 -11.307 1.00 67.75 429 ALA A C 1
ATOM 3209 O O . ALA A 1 429 ? 20.398 -14.337 -12.294 1.00 67.75 429 ALA A O 1
ATOM 3210 N N . THR A 1 430 ? 20.490 -13.314 -10.297 1.00 68.94 430 THR A N 1
ATOM 3211 C CA . THR A 1 430 ? 21.946 -13.322 -10.157 1.00 68.94 430 THR A CA 1
ATOM 3212 C C . THR A 1 430 ? 22.378 -14.536 -9.331 1.00 68.94 430 THR A C 1
ATOM 3214 O O . THR A 1 430 ? 21.645 -14.976 -8.443 1.00 68.94 430 THR A O 1
ATOM 3217 N N . ASP A 1 431 ? 23.576 -15.084 -9.578 1.00 76.44 431 ASP A N 1
ATOM 3218 C CA . ASP A 1 431 ? 24.196 -16.108 -8.706 1.00 76.44 431 ASP A CA 1
ATOM 3219 C C . ASP A 1 431 ? 24.840 -15.467 -7.463 1.00 76.44 431 ASP A C 1
ATOM 3221 O O . ASP A 1 431 ? 25.931 -15.818 -7.010 1.00 76.44 431 ASP A O 1
ATOM 3225 N N . ASP A 1 432 ? 24.155 -14.471 -6.909 1.00 83.50 432 ASP A N 1
ATOM 3226 C CA . ASP A 1 432 ? 24.594 -13.810 -5.697 1.00 83.50 432 ASP A CA 1
ATOM 3227 C C . ASP A 1 432 ? 24.370 -14.731 -4.498 1.00 83.50 432 ASP A C 1
ATOM 3229 O O . ASP A 1 432 ? 23.436 -15.539 -4.457 1.00 83.50 432 ASP A O 1
ATOM 3233 N N . ARG A 1 433 ? 25.207 -14.568 -3.468 1.00 84.50 433 ARG A N 1
ATOM 3234 C CA . ARG A 1 433 ? 25.039 -15.264 -2.182 1.00 84.50 433 ARG A CA 1
ATOM 3235 C C . ARG A 1 433 ? 23.674 -14.977 -1.548 1.00 84.50 433 ARG A C 1
ATOM 3237 O O . ARG A 1 433 ? 23.148 -15.837 -0.847 1.00 84.50 433 ARG A O 1
ATOM 3244 N N . VAL A 1 434 ? 23.124 -13.783 -1.775 1.00 88.50 434 VAL A N 1
ATOM 3245 C CA . VAL A 1 434 ? 21.813 -13.350 -1.280 1.00 88.50 434 VAL A CA 1
ATOM 3246 C C . VAL A 1 434 ? 20.932 -13.004 -2.468 1.00 88.50 434 VAL A C 1
ATOM 3248 O O . VAL A 1 434 ? 21.306 -12.175 -3.288 1.00 88.50 434 VAL A O 1
ATOM 3251 N N . GLN A 1 435 ? 19.752 -13.613 -2.537 1.00 90.75 435 GLN A N 1
ATOM 3252 C CA . GLN A 1 435 ? 18.844 -13.460 -3.671 1.00 90.75 435 GLN A CA 1
ATOM 3253 C C . GLN A 1 435 ? 17.439 -13.135 -3.181 1.00 90.75 435 GLN A C 1
ATOM 3255 O O . GLN A 1 435 ? 16.924 -13.808 -2.287 1.00 90.75 435 GLN A O 1
ATOM 3260 N N . ALA A 1 436 ? 16.804 -12.131 -3.782 1.00 92.69 436 ALA A N 1
ATOM 3261 C CA . ALA A 1 436 ? 15.392 -11.852 -3.546 1.00 92.69 436 ALA A CA 1
ATOM 3262 C C . ALA A 1 436 ? 14.521 -12.957 -4.173 1.00 92.69 436 ALA A C 1
ATOM 3264 O O . ALA A 1 436 ? 14.762 -13.400 -5.296 1.00 92.69 436 ALA A O 1
ATOM 3265 N N . LEU A 1 437 ? 13.491 -13.395 -3.455 1.00 93.50 437 LEU A N 1
ATOM 3266 C CA . LEU A 1 437 ? 12.565 -14.456 -3.858 1.00 93.50 437 LEU A CA 1
ATOM 3267 C C . LEU A 1 437 ? 11.430 -13.899 -4.731 1.00 93.50 437 LEU A C 1
ATOM 3269 O O . LEU A 1 437 ? 10.251 -14.032 -4.415 1.00 93.50 437 LEU A O 1
ATOM 3273 N N . ARG A 1 438 ? 11.808 -13.219 -5.815 1.00 93.94 438 ARG A N 1
ATOM 3274 C CA . ARG A 1 438 ? 10.893 -12.567 -6.763 1.00 93.94 438 ARG A CA 1
ATOM 3275 C C . ARG A 1 438 ? 10.291 -13.561 -7.760 1.00 93.94 438 ARG A C 1
ATOM 3277 O O . ARG A 1 438 ? 10.954 -14.561 -8.045 1.00 93.94 438 ARG A O 1
ATOM 3284 N N . PRO A 1 439 ? 9.130 -13.253 -8.369 1.00 93.44 439 PRO A N 1
ATOM 3285 C CA . PRO A 1 439 ? 8.596 -14.027 -9.488 1.00 93.44 439 PRO A CA 1
ATOM 3286 C C . PRO A 1 439 ? 9.626 -14.204 -10.605 1.00 93.44 439 PRO A C 1
ATOM 3288 O O . PRO A 1 439 ? 10.228 -13.228 -11.053 1.00 93.44 439 PRO A O 1
ATOM 3291 N N . ARG A 1 440 ? 9.843 -15.448 -11.051 1.00 89.94 440 ARG A N 1
ATOM 3292 C CA . ARG A 1 440 ? 10.861 -15.758 -12.071 1.00 89.94 440 ARG A CA 1
ATOM 3293 C C . ARG A 1 440 ? 10.392 -15.457 -13.488 1.00 89.94 440 ARG A C 1
ATOM 3295 O O . ARG A 1 440 ? 11.131 -14.850 -14.247 1.00 89.94 440 ARG A O 1
ATOM 3302 N N . ASN A 1 441 ? 9.182 -15.898 -13.826 1.00 88.81 441 ASN A N 1
ATOM 3303 C CA . ASN A 1 441 ? 8.578 -15.739 -15.151 1.00 88.81 441 ASN A CA 1
ATOM 3304 C C . ASN A 1 441 ? 7.073 -15.450 -15.007 1.00 88.81 441 ASN A C 1
ATOM 3306 O O . ASN A 1 441 ? 6.254 -16.297 -15.373 1.00 88.81 441 ASN A O 1
ATOM 3310 N N . PRO A 1 442 ? 6.683 -14.314 -14.402 1.00 93.94 442 PRO A N 1
ATOM 3311 C CA . PRO A 1 442 ? 5.274 -13.983 -14.276 1.00 93.94 442 PRO A CA 1
ATOM 3312 C C . PRO A 1 442 ? 4.693 -13.566 -15.634 1.00 93.94 442 PRO A C 1
ATOM 3314 O O . PRO A 1 442 ? 5.339 -12.866 -16.415 1.00 93.94 442 PRO A O 1
ATOM 3317 N N . GLY A 1 443 ? 3.440 -13.932 -15.887 1.00 94.94 443 GLY A N 1
ATOM 3318 C CA . GLY A 1 443 ? 2.597 -13.216 -16.832 1.00 94.94 443 GLY A CA 1
ATOM 3319 C C . GLY A 1 443 ? 2.391 -11.786 -16.338 1.00 94.94 443 GLY A C 1
ATOM 3320 O O . GLY A 1 443 ? 2.129 -11.558 -15.154 1.00 94.94 443 GLY A O 1
ATOM 3321 N N . ILE A 1 444 ? 2.548 -10.824 -17.244 1.00 95.38 444 ILE A N 1
ATOM 3322 C CA . ILE A 1 444 ? 2.478 -9.400 -16.927 1.00 95.38 444 ILE A CA 1
ATOM 3323 C C . ILE A 1 444 ? 1.096 -8.874 -17.308 1.00 95.38 444 ILE A C 1
ATOM 3325 O O . ILE A 1 444 ? 0.661 -9.026 -18.450 1.00 95.38 444 ILE A O 1
ATOM 3329 N N . PHE A 1 445 ? 0.430 -8.224 -16.361 1.00 96.38 445 PHE A N 1
ATOM 3330 C CA . PHE A 1 445 ? -0.907 -7.664 -16.517 1.00 96.38 445 PHE A CA 1
ATOM 3331 C C . PHE A 1 445 ? -0.953 -6.212 -16.047 1.00 96.38 445 PHE A C 1
ATOM 3333 O O . PHE A 1 445 ? -0.115 -5.780 -15.258 1.00 96.38 445 PHE A O 1
ATOM 3340 N N . LEU A 1 446 ? -1.963 -5.464 -16.489 1.00 95.88 446 LEU A N 1
ATOM 3341 C CA . LEU A 1 446 ? -2.211 -4.091 -16.059 1.00 95.88 446 LEU A CA 1
ATOM 3342 C C . LEU A 1 446 ? -3.648 -3.897 -15.610 1.00 95.88 446 LEU A C 1
ATOM 3344 O O . LEU A 1 446 ? -4.585 -4.327 -16.283 1.00 95.88 446 LEU A O 1
ATOM 3348 N N . ASP A 1 447 ? -3.809 -3.120 -14.547 1.00 94.31 447 ASP A N 1
ATOM 3349 C CA . ASP A 1 447 ? -5.058 -2.424 -14.255 1.00 94.31 447 ASP A CA 1
ATOM 3350 C C . ASP A 1 447 ? -5.089 -1.089 -15.019 1.00 94.31 447 ASP A C 1
ATOM 3352 O O . ASP A 1 447 ? -4.953 0.002 -14.457 1.00 94.31 447 ASP A O 1
ATOM 3356 N N . SER A 1 448 ? -5.245 -1.174 -16.344 1.00 82.62 448 SER A N 1
ATOM 3357 C CA . SER A 1 448 ? -5.234 -0.007 -17.247 1.00 82.62 448 SER A CA 1
ATOM 3358 C C . SER A 1 448 ? -6.364 0.989 -16.958 1.00 82.62 448 SER A C 1
ATOM 3360 O O . SER A 1 448 ? -6.304 2.161 -17.335 1.00 82.62 448 SER A O 1
ATOM 3362 N N . SER A 1 449 ? -7.403 0.528 -16.261 1.00 87.00 449 SER A N 1
ATOM 3363 C CA . SER A 1 449 ? -8.567 1.318 -15.889 1.00 87.00 449 SER A CA 1
ATOM 3364 C C . SER A 1 449 ? -8.604 1.674 -14.402 1.00 87.00 449 SER A C 1
ATOM 3366 O O . SER A 1 449 ? -9.623 2.185 -13.959 1.00 87.00 449 SER A O 1
ATOM 3368 N N . TYR A 1 450 ? -7.539 1.482 -13.622 1.00 88.19 450 TYR A N 1
ATOM 3369 C CA . TYR A 1 450 ? -7.516 1.816 -12.188 1.00 88.19 450 TYR A CA 1
ATOM 3370 C C . TYR A 1 450 ? -8.788 1.347 -11.437 1.00 88.19 450 TYR A C 1
ATOM 3372 O O . TYR A 1 450 ? -9.442 2.133 -10.745 1.00 88.19 450 TYR A O 1
ATOM 3380 N N . LEU A 1 451 ? -9.221 0.108 -11.682 1.00 93.56 451 LEU A N 1
ATOM 3381 C CA . LEU A 1 451 ? -10.461 -0.484 -11.178 1.00 93.56 451 LEU A CA 1
ATOM 3382 C C . LEU A 1 451 ? -10.250 -1.404 -9.976 1.00 93.56 451 LEU A C 1
ATOM 3384 O O . LEU A 1 451 ? -11.240 -1.872 -9.420 1.00 93.56 451 LEU A O 1
ATOM 3388 N N . LEU A 1 452 ? -9.019 -1.654 -9.524 1.00 95.31 452 LEU A N 1
ATOM 3389 C CA . LEU A 1 452 ? -8.796 -2.553 -8.383 1.00 95.31 452 LEU A CA 1
ATOM 3390 C C . LEU A 1 452 ? -9.51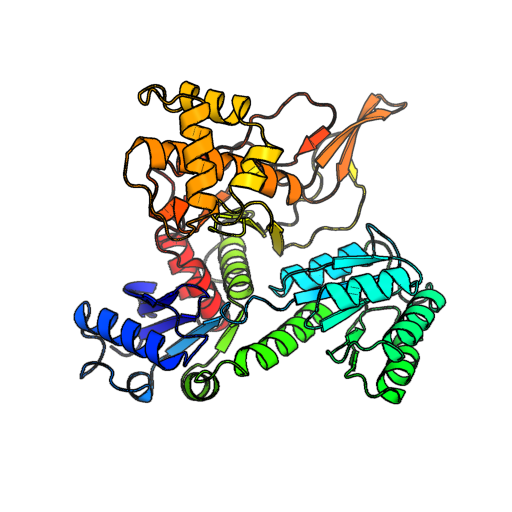4 -2.097 -7.100 1.00 95.31 452 LEU A C 1
ATOM 3392 O O . LEU A 1 452 ? -10.087 -2.929 -6.399 1.00 95.31 452 LEU A O 1
ATOM 3396 N N . TYR A 1 453 ? -9.581 -0.788 -6.821 1.00 93.81 453 TYR A N 1
ATOM 3397 C CA . TYR A 1 453 ? -10.381 -0.289 -5.691 1.00 93.81 453 TYR A CA 1
ATOM 3398 C C . TYR A 1 453 ? -11.880 -0.576 -5.884 1.00 93.81 453 TYR A C 1
ATOM 3400 O O . TYR A 1 453 ? -12.575 -0.881 -4.922 1.00 93.81 453 TYR A O 1
ATOM 3408 N N . ALA A 1 454 ? -12.371 -0.483 -7.126 1.00 95.25 454 ALA A N 1
ATOM 3409 C CA . ALA A 1 454 ? -13.769 -0.681 -7.490 1.00 95.25 454 ALA A CA 1
ATOM 3410 C C . ALA A 1 454 ? -14.177 -2.155 -7.343 1.00 95.25 454 ALA A C 1
ATOM 3412 O O . ALA A 1 454 ? -15.243 -2.443 -6.803 1.00 95.25 454 ALA A O 1
ATOM 3413 N N . VAL A 1 455 ? -13.301 -3.078 -7.757 1.00 96.50 455 VAL A N 1
ATOM 3414 C CA . VAL A 1 455 ? -13.424 -4.517 -7.468 1.00 96.50 455 VAL A CA 1
ATOM 3415 C C . VAL A 1 455 ? -13.501 -4.733 -5.956 1.00 96.50 455 VAL A C 1
ATOM 3417 O O . VAL A 1 455 ? -14.397 -5.417 -5.474 1.00 96.50 455 VAL A O 1
ATOM 3420 N N . GLY A 1 456 ? -12.602 -4.090 -5.212 1.00 95.12 456 GLY A N 1
ATOM 3421 C CA . GLY A 1 456 ? -12.530 -4.154 -3.759 1.00 95.12 456 GLY A CA 1
ATOM 3422 C C . GLY A 1 456 ? -13.786 -3.739 -3.018 1.00 95.12 456 GLY A C 1
ATOM 3423 O O . GLY A 1 456 ? -14.287 -4.476 -2.183 1.00 95.12 456 GLY A O 1
ATOM 3424 N N . VAL A 1 457 ? -14.319 -2.554 -3.313 1.00 93.94 457 VAL A N 1
ATOM 3425 C CA . VAL A 1 457 ? -15.528 -2.076 -2.624 1.00 93.94 457 VAL A CA 1
ATOM 3426 C C . VAL A 1 457 ? -16.768 -2.898 -2.990 1.00 93.94 457 VAL A C 1
ATOM 3428 O O . VAL A 1 457 ? -17.705 -2.943 -2.200 1.00 93.94 457 VAL A O 1
ATOM 3431 N N . LEU A 1 458 ? -16.782 -3.559 -4.156 1.00 94.75 458 LEU A N 1
ATOM 3432 C CA . LEU A 1 458 ? -17.861 -4.459 -4.573 1.00 94.75 458 LEU A CA 1
ATOM 3433 C C . LEU A 1 458 ? -17.748 -5.872 -3.983 1.00 94.75 458 LEU A C 1
ATOM 3435 O O . LEU A 1 458 ? -18.764 -6.566 -3.958 1.00 94.75 458 LEU A O 1
ATOM 3439 N N . SER A 1 459 ? -16.566 -6.313 -3.541 1.00 93.88 459 SER A N 1
ATOM 3440 C CA . SER A 1 459 ? -16.293 -7.728 -3.247 1.00 93.88 459 SER A CA 1
ATOM 3441 C C . SER A 1 459 ? -17.197 -8.317 -2.162 1.00 93.88 459 SER A C 1
ATOM 3443 O O . SER A 1 459 ? -17.594 -9.471 -2.267 1.00 93.88 459 SER A O 1
ATOM 3445 N N . GLU A 1 460 ? -17.578 -7.525 -1.158 1.00 89.44 460 GLU A N 1
ATOM 3446 C CA . GLU A 1 460 ? -18.409 -7.989 -0.042 1.00 89.44 460 GLU A CA 1
ATOM 3447 C C . GLU A 1 460 ? -19.879 -8.199 -0.444 1.00 89.44 460 GLU A C 1
ATOM 3449 O O . GLU A 1 460 ? -20.501 -9.186 -0.056 1.00 89.44 460 GLU A O 1
ATOM 3454 N N . ARG A 1 461 ? -20.453 -7.278 -1.233 1.00 90.25 461 ARG A N 1
ATOM 3455 C CA . ARG A 1 461 ? -21.890 -7.295 -1.580 1.00 90.25 461 ARG A CA 1
ATOM 3456 C C . ARG A 1 461 ? -22.191 -7.944 -2.929 1.00 90.25 461 ARG A C 1
ATOM 3458 O O . ARG A 1 461 ? -23.273 -8.492 -3.116 1.00 90.25 461 ARG A O 1
ATOM 3465 N N . HIS A 1 462 ? -21.256 -7.861 -3.871 1.00 94.31 462 HIS A N 1
ATOM 3466 C CA . HIS A 1 462 ? -21.398 -8.360 -5.237 1.00 94.31 462 HIS A CA 1
ATOM 3467 C C . HIS A 1 462 ? -20.122 -9.099 -5.690 1.00 94.31 462 HIS A C 1
ATOM 3469 O O . HIS A 1 462 ? -19.519 -8.703 -6.696 1.00 94.31 462 HIS A O 1
ATOM 3475 N N . PRO A 1 463 ? -19.701 -10.172 -4.985 1.00 96.25 463 PRO A N 1
ATOM 3476 C CA . PRO A 1 463 ? -18.443 -10.875 -5.257 1.00 96.25 463 PRO A CA 1
ATOM 3477 C C . PRO A 1 463 ? -18.342 -11.374 -6.704 1.00 96.25 463 PRO A C 1
ATOM 3479 O O . PRO A 1 463 ? -17.305 -11.207 -7.338 1.00 96.25 463 PRO A O 1
ATOM 3482 N N . GLU A 1 464 ? -19.437 -11.875 -7.281 1.00 97.00 464 GLU A N 1
ATOM 3483 C CA . GLU A 1 464 ? -19.425 -12.382 -8.662 1.00 97.00 464 GLU A CA 1
ATOM 3484 C C . GLU A 1 464 ? -19.245 -11.279 -9.705 1.00 97.00 464 GLU A C 1
ATOM 3486 O O . GLU A 1 464 ? -18.525 -11.435 -10.693 1.00 97.00 464 GLU A O 1
ATOM 3491 N N . VAL A 1 465 ? -19.857 -10.118 -9.471 1.00 96.62 465 VAL A N 1
ATOM 3492 C CA . VAL A 1 465 ? -19.683 -8.946 -10.336 1.00 96.62 465 VAL A CA 1
ATOM 3493 C C . VAL A 1 465 ? -18.248 -8.438 -10.230 1.00 96.62 465 VAL A C 1
ATOM 3495 O O . VAL A 1 465 ? -17.606 -8.187 -11.251 1.00 96.62 465 VAL A O 1
ATOM 3498 N N . ALA A 1 466 ? -17.734 -8.326 -9.005 1.00 97.06 466 ALA A N 1
ATOM 3499 C CA . ALA A 1 466 ? -16.380 -7.871 -8.728 1.00 97.06 466 ALA A CA 1
ATOM 3500 C C . ALA A 1 466 ? -15.324 -8.792 -9.361 1.00 97.06 466 ALA A C 1
ATOM 3502 O O . ALA A 1 466 ? -14.418 -8.304 -10.039 1.00 97.06 466 ALA A O 1
ATOM 3503 N N . LEU A 1 467 ? -15.468 -10.114 -9.234 1.00 98.06 467 LEU A N 1
ATOM 3504 C CA . LEU A 1 467 ? -14.537 -11.074 -9.825 1.00 98.06 467 LEU A CA 1
ATOM 3505 C C . LEU A 1 467 ? -14.557 -11.007 -11.357 1.00 98.06 467 LEU A C 1
ATOM 3507 O O . LEU A 1 467 ? -13.502 -10.962 -11.994 1.00 98.06 467 LEU A O 1
ATOM 3511 N N . ARG A 1 468 ? -15.743 -10.925 -11.972 1.00 97.12 468 ARG A N 1
ATOM 3512 C CA . ARG A 1 468 ? -15.863 -10.751 -13.430 1.00 97.12 468 ARG A CA 1
ATOM 3513 C C . ARG A 1 468 ? -15.256 -9.435 -13.904 1.00 97.12 468 ARG A C 1
ATOM 3515 O O . ARG A 1 468 ? -14.662 -9.402 -14.980 1.00 97.12 468 ARG A O 1
ATOM 3522 N N . MET A 1 469 ? -15.375 -8.361 -13.122 1.00 96.69 469 MET A N 1
ATOM 3523 C CA . MET A 1 469 ? -14.690 -7.099 -13.406 1.00 96.69 469 MET A CA 1
ATOM 3524 C C . MET A 1 469 ? -13.172 -7.257 -13.345 1.00 96.69 469 MET A C 1
ATOM 3526 O O . MET A 1 469 ? -12.500 -6.847 -14.289 1.00 96.69 469 MET A O 1
ATOM 3530 N N . PHE A 1 470 ? -12.642 -7.872 -12.283 1.00 97.31 470 PHE A N 1
ATOM 3531 C CA . PHE A 1 470 ? -11.210 -8.137 -12.140 1.00 97.31 470 PHE A CA 1
ATOM 3532 C C . PHE A 1 470 ? -10.670 -8.868 -13.373 1.00 97.31 470 PHE A C 1
ATOM 3534 O O . PHE A 1 470 ? -9.809 -8.343 -14.073 1.00 97.31 470 PHE A O 1
ATOM 3541 N N . LYS A 1 471 ? -11.271 -10.010 -13.726 1.00 96.31 471 LYS A N 1
ATOM 3542 C CA . LYS A 1 471 ? -10.846 -10.828 -14.873 1.00 96.31 471 LYS A CA 1
ATOM 3543 C C . LYS A 1 471 ? -10.967 -10.119 -16.224 1.00 96.31 471 LYS A C 1
ATOM 3545 O O . LYS A 1 471 ? -10.252 -10.460 -17.160 1.00 96.31 471 LYS A O 1
ATOM 3550 N N . ARG A 1 472 ? -11.915 -9.187 -16.358 1.00 95.56 472 ARG A N 1
ATOM 3551 C CA . ARG A 1 472 ? -12.192 -8.479 -17.617 1.00 95.56 472 ARG A CA 1
ATOM 3552 C C . ARG A 1 472 ? -11.275 -7.280 -17.836 1.00 95.56 472 ARG A C 1
ATOM 3554 O O . ARG A 1 472 ? -10.943 -7.000 -18.984 1.00 95.56 472 ARG A O 1
ATOM 3561 N N . TYR A 1 473 ? -10.935 -6.550 -16.775 1.00 95.38 473 TYR A N 1
ATOM 3562 C CA . TYR A 1 473 ? -10.235 -5.265 -16.883 1.00 95.38 473 TYR A CA 1
ATOM 3563 C C . TYR A 1 473 ? -8.787 -5.294 -16.400 1.00 95.38 473 TYR A C 1
ATOM 3565 O O . TYR A 1 473 ? -8.042 -4.371 -16.722 1.00 95.38 473 TYR A O 1
ATOM 3573 N N . VAL A 1 474 ? -8.370 -6.346 -15.693 1.00 95.88 474 VAL A N 1
ATOM 3574 C CA . VAL A 1 474 ? -6.951 -6.663 -15.533 1.00 95.88 474 VAL A CA 1
ATOM 3575 C C . VAL A 1 474 ? -6.521 -7.428 -16.780 1.00 95.88 474 VAL A C 1
ATOM 3577 O O . VAL A 1 474 ? -6.880 -8.587 -16.969 1.00 95.88 474 VAL A O 1
ATOM 3580 N N . THR A 1 475 ? -5.810 -6.758 -17.681 1.00 94.69 475 THR A N 1
ATOM 3581 C CA . THR A 1 475 ? -5.499 -7.294 -19.015 1.00 94.69 475 THR A CA 1
ATOM 3582 C C . THR A 1 475 ? -4.013 -7.583 -19.162 1.00 94.69 475 THR A C 1
ATOM 3584 O O . THR A 1 475 ? -3.212 -6.833 -18.603 1.00 94.69 475 THR A O 1
ATOM 3587 N N . PRO A 1 476 ? -3.612 -8.616 -19.924 1.00 93.75 476 PRO A N 1
ATOM 3588 C CA . PRO A 1 476 ? -2.202 -8.859 -20.206 1.00 93.75 476 PRO A CA 1
ATOM 3589 C C . PRO A 1 476 ? -1.576 -7.656 -20.921 1.00 93.75 476 PRO A C 1
ATOM 3591 O O . PRO A 1 476 ? -2.250 -6.961 -21.688 1.00 93.75 476 PRO A O 1
ATOM 3594 N N . VAL A 1 477 ? -0.293 -7.407 -20.666 1.00 88.38 477 VAL A N 1
ATOM 3595 C CA . VAL A 1 477 ? 0.482 -6.441 -21.453 1.00 88.38 477 VAL A CA 1
ATOM 3596 C C . VAL A 1 477 ? 0.699 -7.020 -22.849 1.00 88.38 477 VAL A C 1
ATOM 3598 O O . VAL A 1 477 ? 1.118 -8.171 -22.971 1.00 88.38 477 VAL A O 1
ATOM 3601 N N . ALA A 1 478 ? 0.354 -6.236 -23.872 1.00 62.94 478 ALA A N 1
ATOM 3602 C CA . ALA A 1 478 ? 0.504 -6.608 -25.278 1.00 62.94 478 ALA A CA 1
ATOM 3603 C C . ALA A 1 478 ? 1.962 -6.580 -25.747 1.00 62.94 478 ALA A C 1
ATOM 3605 O O . ALA A 1 478 ? 2.730 -5.730 -25.233 1.00 62.94 478 ALA A O 1
#

Solvent-accessible surface area (backbone atoms only — not comparable to full-atom values): 24383 Å² total; per-residue (Å²): 137,91,46,52,34,42,34,35,37,38,32,71,66,39,17,36,37,38,35,33,33,59,87,77,37,37,81,73,47,68,30,62,23,64,37,26,51,93,67,32,38,50,59,16,47,41,49,11,50,29,56,30,29,76,79,45,78,81,52,101,56,75,50,87,58,74,72,74,46,65,97,45,53,27,33,27,27,38,44,44,72,77,44,48,31,30,31,39,39,12,38,41,78,76,42,40,33,44,37,48,48,57,18,43,32,51,39,39,34,38,80,70,45,78,45,51,47,65,69,47,73,68,58,49,52,52,53,60,73,58,62,50,61,28,35,43,40,27,19,31,28,51,89,51,56,49,63,47,38,45,52,34,28,54,54,53,32,74,44,92,69,80,46,44,34,37,40,28,20,17,65,88,39,47,64,59,34,46,48,53,21,44,78,56,71,40,49,71,45,80,42,50,29,21,33,44,43,93,65,42,78,42,33,63,53,45,18,52,55,50,37,51,55,40,52,68,52,48,51,70,34,43,49,40,63,68,47,50,79,57,32,81,44,78,37,46,33,62,35,18,30,50,47,21,49,47,36,38,23,66,33,56,98,89,44,80,36,74,44,40,32,39,35,39,35,45,38,48,45,32,24,35,40,37,38,40,43,60,29,66,82,79,73,80,61,63,45,82,48,74,49,73,56,57,44,68,36,47,46,74,35,72,56,34,3,69,10,63,18,25,53,51,43,40,72,72,67,34,60,66,56,54,40,50,49,41,47,69,78,42,60,89,47,93,71,53,60,66,59,53,50,53,50,39,50,47,32,29,75,42,56,86,64,71,75,86,49,74,61,43,48,51,53,51,32,51,49,42,21,54,30,45,47,56,44,50,53,69,65,33,8,37,36,36,68,42,83,51,99,92,41,78,32,33,41,32,31,56,30,34,32,43,85,28,50,34,35,34,40,30,41,63,58,50,58,77,34,93,52,40,65,61,28,69,55,68,79,75,90,66,97,51,61,63,36,61,26,52,50,73,74,44,49,52,28,28,35,64,72,73,44,49,43,54,21,14,57,30,37,86,84,38,43,70,34,19,40,50,34,43,69,68,51,47,37,70,63,131

Secondary structure (DSSP, 8-state):
---EEEEEEE-SSEEEEEEEETTTTEEEEEEEEE--TTT-HHHHHHHHHHHHHHHS--SSS--SSGGGGTTSEEEEEE-TT---EEEEE-SSTTTHHHHHHHHHHHTT-EEEEEE-SSPPHHHHHHHHHT--SEEEE--SSTTS--HHHHHHHHHHHTSS--S-EEE-S-HHHHHHHHHHHHTTT--EEE---S-SBTTB---HHHHHHHHHHHHHHHTTSTTHHHHHTT-SEEEEHHHHHHHHHHHHHHB-SSSB---SEEEEEE-SS-EEEEEES-----STTEEEESPPPPSEEEEEETT--TTTTHHHHHHHH-HHHHHHHHHHH-TTS---HHHHHHHHHHHHHSTT----SHHHHHHHHHHHHHHHHHHHHHHS-EEEEEEETTEEEEEEES---TT--EEEEESHHHHH-TTHHHHH-PPPPP--SEEE---SSPEEEEETT--HHHHHHHTTT-HHHHHHHHHHHEEE--

Sequence (478 aa):
MTSLAILIDFGSTFTKVTAIDLDTARLMGRSQAPSTVLTDVREGLLQALSELHQRLPLFPRSPQDLSSLEGKTVLASSSAAGGLRIAVVGNVPGLTVEAANQSALGAGAKIVGSTAFKLSAERLGGIESLRPDMILLTGGVNGGDTETILHNARMLAHSALAMPIVVAGNQAAAQEVSQILQERGKEVRRVDNVMPKMGTLEVESAREEIRQLFMQRITRAKGLDQVKEFVDVVLPTPMAVLEGLRLGADGTGEESGWGDMLVVDVGGATTDVHSIGFGYPAGENVISQGLAESYAKRTVEGDLGIRFNAATILNRVGLDKLAEDLCRDFSEYSVSADTLRDYIEQISQKTGTVPQAQWHFAADAVLARAAVDLAVARHVGRRERVVAREGEAWVHYGKDMRDTHTLIGTGGVFIHNSFAAYILTQAAATDDRVQALRPRNPGIFLDSSYLLYAVGVLSERHPEVALRMFKRYVTPVA

Foldseek 3Di:
DQQKEWEWEQEQFKIKIWIARLVVLDTPDIFIAGHPLVPARFVRVLVRQQVRCVVPVPFPDRDPGCCSLPSHAYAYEYPNLVFQEEEEEEADPLWLQVLQVQLQVLLVHHYQYYDHFADDPVVLVVVVVSPGQEYEQEYAAAVDDQVRSQNNLLVQLPDPDQHEYEYQYHPVNQVVSVVNNVVSVHHYHYFHHQDNDTQDGDSVRVSVVSFVSRVVSSVVRHNVVVVCVSHPYYGHLVNLLLQLVQCQQQPDPVDGHPHWEWEWAAAQFKIKIWIAAQQPDDDPQEAEDGHRADRIGMDIGRQQHQALNLVSLCVVCDLVNLVCCLCVVVVVDPADSVNLVVLSVVSNVVVPDDDDDPSNLSSSLSSLLSSLQVNQLVRFKKWAWDQDPVGIHIYIYHHQCQQPAYYEYEYDSCLPHLCQVSSRDYDAFDPDRMTGNHHHHHFYWYLNVNCSSVLSRCCPPSSPSSNVNCVPRGGTRD

pLDDT: mean 90.81, std 7.22, range [51.81, 98.38]

Nearest PDB structures (foldseek):
  5eox-assembly1_B  TM=3.489E-01  e=8.563E-05  Pseudomonas aeruginosa PAO1
  4c1n-assembly2_K  TM=3.041E-01  e=1.132E-04  Carboxydothermus hydrogenoformans
  4iz9-assembly1_A-2  TM=2.249E-01  e=7.242E-05  Mycobacterium avium 104
  1sz2-assembly1_A  TM=3.266E-01  e=5.052E-03  Escherichia coli
  3fkj-assembly1_A  TM=2.478E-01  e=3.333E-01  Salmonella enterica subsp. enterica serovar Typhimurium str. LT2

Radius of gyration: 23.31 Å; Cα contacts (8 Å, |Δi|>4): 1084; chains: 1; bounding box: 61×54×64 Å